Protein AF-0000000069405662 (afdb_homodimer)

Sequence (490 aa):
MDVVVVGSFMTDFFCYCPEFPKPGETVHGSKFQQGFGGKGANQCVMASLLGAKTAMVGRVGTDQYGTNYLDLFHKYSINTDHVKVTEQSNTGIASITVNDKGQNNIVIVSGANEKLTGEDVEASMDVIGTSKVLLTQLETPTKTTLKALQMAKRQKVTTVLNPAPARPQLDPDFYKLADYFCPNETEGAGDAFIGSFAYYLSHHPHLDLREMIRRSSKIASVSVQKPGTQTSFPSREALSADLFAMDVVVVGSFMTDFFCYCPEFPKPGETVHGSKFQQGFGGKGANQCVMASLLGAKTAMVGRVGTDQYGTNYLDLFHKYSINTDHVKVTEQSNTGIASITVNDKGQNNIVIVSGANEKLTGEDVEASMDVIGTSKVLLTQLETPTKTTLKALQMAKRQKVTTVLNPAPARPQLDPDFYKLADYFCPNETEGAGDAFIGSFAYYLSHHPHLDLREMIRRSSKIASVSVQKPGTQTSFPSREALSADLFA

Structure (mmCIF, N/CA/C/O backbone):
data_AF-0000000069405662-model_v1
#
loop_
_entity.id
_entity.type
_entity.pdbx_description
1 polymer Ribokinase
#
loop_
_atom_site.group_PDB
_atom_site.id
_atom_site.type_symbol
_atom_site.label_atom_id
_atom_site.label_alt_id
_atom_site.label_comp_id
_atom_site.label_asym_id
_atom_site.label_entity_id
_atom_site.label_seq_id
_atom_site.pdbx_PDB_ins_code
_atom_site.Cartn_x
_atom_site.Cartn_y
_atom_site.Cartn_z
_atom_site.occupancy
_atom_site.B_iso_or_equiv
_atom_site.auth_seq_id
_atom_site.auth_comp_id
_atom_site.auth_asym_id
_atom_site.auth_atom_id
_atom_site.pdbx_PDB_model_num
ATOM 1 N N . MET A 1 1 ? -1.164 21.453 26.203 1 93.56 1 MET A N 1
ATOM 2 C CA . MET A 1 1 ? -0.437 21.031 25.016 1 93.56 1 MET A CA 1
ATOM 3 C C . MET A 1 1 ? 0.161 22.219 24.281 1 93.56 1 MET A C 1
ATOM 5 O O . MET A 1 1 ? -0.322 23.344 24.422 1 93.56 1 MET A O 1
ATOM 9 N N . ASP A 1 2 ? 1.285 21.984 23.734 1 98 2 ASP A N 1
ATOM 10 C CA . ASP A 1 2 ? 1.875 23.078 22.969 1 98 2 ASP A CA 1
ATOM 11 C C . ASP A 1 2 ? 1.157 23.25 21.625 1 98 2 ASP A C 1
ATOM 13 O O . ASP A 1 2 ? 0.717 24.344 21.297 1 98 2 ASP A O 1
ATOM 17 N N . VAL A 1 3 ? 1.054 22.188 20.922 1 98.81 3 VAL A N 1
ATOM 18 C CA . VAL A 1 3 ? 0.477 22.219 19.578 1 98.81 3 VAL A CA 1
ATOM 19 C C . VAL A 1 3 ? -0.553 21.109 19.422 1 98.81 3 VAL A C 1
ATOM 21 O O . VAL A 1 3 ? -0.256 19.938 19.688 1 98.81 3 VAL A O 1
ATOM 24 N N . VAL A 1 4 ? -1.745 21.438 19.078 1 98.88 4 VAL A N 1
ATOM 25 C CA . VAL A 1 4 ? -2.744 20.453 18.672 1 98.88 4 VAL A CA 1
ATOM 26 C C . VAL A 1 4 ? -3.033 20.594 17.188 1 98.88 4 VAL A C 1
ATOM 28 O O . VAL A 1 4 ? -3.104 21.703 16.656 1 98.88 4 VAL A O 1
ATOM 31 N N . VAL A 1 5 ? -3.102 19.469 16.531 1 98.88 5 VAL A N 1
ATOM 32 C CA . VAL A 1 5 ? -3.387 19.453 15.094 1 98.88 5 VAL A CA 1
ATOM 33 C C . VAL A 1 5 ? -4.73 18.766 14.844 1 98.88 5 VAL A C 1
ATOM 35 O O . VAL A 1 5 ? -4.996 17.688 15.383 1 98.88 5 VAL A O 1
ATOM 38 N N . VAL A 1 6 ? -5.641 19.422 14.195 1 98.88 6 VAL A N 1
ATOM 39 C CA . VAL A 1 6 ? -6.812 18.797 13.594 1 98.88 6 VAL A CA 1
ATOM 40 C C . VAL A 1 6 ? -6.551 18.531 12.109 1 98.88 6 VAL A C 1
ATOM 42 O O . VAL A 1 6 ? -6.43 19.469 11.32 1 98.88 6 VAL A O 1
ATOM 45 N N . GLY A 1 7 ? -6.387 17.234 11.82 1 98.44 7 GLY A N 1
ATOM 46 C CA . GLY A 1 7 ? -5.922 17.078 10.453 1 98.44 7 GLY A CA 1
ATOM 47 C C . GLY A 1 7 ? -5.887 15.625 10 1 98.44 7 GLY A C 1
ATOM 48 O O . GLY A 1 7 ? -6.668 14.805 10.477 1 98.44 7 GLY A O 1
ATOM 49 N N . SER A 1 8 ? -5.059 15.383 8.977 1 98.19 8 SER A N 1
ATOM 50 C CA . SER A 1 8 ? -5.191 14.172 8.164 1 98.19 8 SER A CA 1
ATOM 51 C C . SER A 1 8 ? -4.047 13.203 8.43 1 98.19 8 SER A C 1
ATOM 53 O O . SER A 1 8 ? -2.957 13.609 8.828 1 98.19 8 SER A O 1
ATOM 55 N N . PHE A 1 9 ? -4.344 11.93 8.281 1 98.5 9 PHE A N 1
ATOM 56 C CA . PHE A 1 9 ? -3.4 10.82 8.148 1 98.5 9 PHE A CA 1
ATOM 57 C C . PHE A 1 9 ? -3.414 10.266 6.73 1 98.5 9 PHE A C 1
ATOM 59 O O . PHE A 1 9 ? -4.473 9.906 6.207 1 98.5 9 PHE A O 1
ATOM 66 N N . MET A 1 10 ? -2.227 10.203 6.098 1 97.75 10 MET A N 1
ATOM 67 C CA . MET A 1 10 ? -2.131 9.602 4.773 1 97.75 10 MET A CA 1
ATOM 68 C C . MET A 1 10 ? -0.962 8.625 4.703 1 97.75 10 MET A C 1
ATOM 70 O O . MET A 1 10 ? 0.097 8.875 5.281 1 97.75 10 MET A O 1
ATOM 74 N N . THR A 1 11 ? -1.123 7.531 4.074 1 97.75 11 THR A N 1
ATOM 75 C CA . THR A 1 11 ? -0.031 6.66 3.664 1 97.75 11 THR A CA 1
ATOM 76 C C . THR A 1 11 ? 0.271 6.836 2.178 1 97.75 11 THR A C 1
ATOM 78 O O . THR A 1 11 ? -0.616 6.684 1.336 1 97.75 11 THR A O 1
ATOM 81 N N . ASP A 1 12 ? 1.481 7.133 1.895 1 96.56 12 ASP A N 1
ATOM 82 C CA . ASP A 1 12 ? 1.893 7.402 0.52 1 96.56 12 ASP A CA 1
ATOM 83 C C . ASP A 1 12 ? 2.549 6.172 -0.107 1 96.56 12 ASP A C 1
ATOM 85 O O . ASP A 1 12 ? 3.492 5.613 0.455 1 96.56 12 ASP A O 1
ATOM 89 N N . PHE A 1 13 ? 2.037 5.73 -1.206 1 97.56 13 PHE A N 1
ATOM 90 C CA . PHE A 1 13 ? 2.621 4.664 -2.01 1 97.56 13 PHE A CA 1
ATOM 91 C C . PHE A 1 13 ? 3.287 5.227 -3.26 1 97.56 13 PHE A C 1
ATOM 93 O O . PHE A 1 13 ? 2.605 5.723 -4.16 1 97.56 13 PHE A O 1
ATOM 100 N N . PHE A 1 14 ? 4.602 5.117 -3.326 1 96.81 14 PHE A N 1
ATOM 101 C CA . PHE A 1 14 ? 5.348 5.582 -4.488 1 96.81 14 PHE A CA 1
ATOM 102 C C . PHE A 1 14 ? 5.734 4.41 -5.383 1 96.81 14 PHE A C 1
ATOM 104 O O . PHE A 1 14 ? 6.355 3.449 -4.926 1 96.81 14 PHE A O 1
ATOM 111 N N . CYS A 1 15 ? 5.359 4.426 -6.57 1 97.88 15 CYS A N 1
ATOM 112 C CA . CYS A 1 15 ? 5.836 3.5 -7.594 1 97.88 15 CYS A CA 1
ATOM 113 C C . CYS A 1 15 ? 6.605 4.238 -8.688 1 97.88 15 CYS A C 1
ATOM 115 O O . CYS A 1 15 ? 6.074 5.164 -9.305 1 97.88 15 CYS A O 1
ATOM 117 N N . TYR A 1 16 ? 7.816 3.912 -8.891 1 97.94 16 TYR A N 1
ATOM 118 C CA . TYR A 1 16 ? 8.656 4.516 -9.914 1 97.94 16 TYR A CA 1
ATOM 119 C C . TYR A 1 16 ? 8.672 3.66 -11.18 1 97.94 16 TYR A C 1
ATOM 121 O O . TYR A 1 16 ? 8.836 2.441 -11.109 1 97.94 16 TYR A O 1
ATOM 129 N N . CYS A 1 17 ? 8.445 4.234 -12.305 1 98.25 17 CYS A N 1
ATOM 130 C CA . CYS A 1 17 ? 8.383 3.51 -13.57 1 98.25 17 CYS A CA 1
ATOM 131 C C . CYS A 1 17 ? 8.945 4.352 -14.711 1 98.25 17 CYS A C 1
ATOM 133 O O . CYS A 1 17 ? 9.086 5.57 -14.578 1 98.25 17 CYS A O 1
ATOM 135 N N . PRO A 1 18 ? 9.359 3.725 -15.844 1 97.81 18 PRO A N 1
ATOM 136 C CA . PRO A 1 18 ? 9.938 4.484 -16.953 1 97.81 18 PRO A CA 1
ATOM 137 C C . PRO A 1 18 ? 8.953 5.492 -17.547 1 97.81 18 PRO A C 1
ATOM 139 O O . PRO A 1 18 ? 9.32 6.645 -17.797 1 97.81 18 PRO A O 1
ATOM 142 N N . GLU A 1 19 ? 7.703 5.035 -17.812 1 97.5 19 GLU A N 1
ATOM 143 C CA . GLU A 1 19 ? 6.621 5.859 -18.344 1 97.5 19 GLU A CA 1
ATOM 144 C C . GLU A 1 19 ? 5.293 5.535 -17.672 1 97.5 19 GLU A C 1
ATOM 146 O O . GLU A 1 19 ? 5.094 4.414 -17.188 1 97.5 19 GLU A O 1
ATOM 151 N N . PHE A 1 20 ? 4.43 6.559 -17.656 1 97.56 20 PHE A N 1
ATOM 152 C CA . PHE A 1 20 ? 3.104 6.301 -17.109 1 97.56 20 PHE A CA 1
ATOM 153 C C . PHE A 1 20 ? 2.371 5.25 -17.938 1 97.56 20 PHE A C 1
ATOM 155 O O . PHE A 1 20 ? 2.424 5.273 -19.156 1 97.56 20 PHE A O 1
ATOM 162 N N . PRO A 1 21 ? 1.756 4.301 -17.297 1 97.62 21 PRO A N 1
ATOM 163 C CA . PRO A 1 21 ? 0.975 3.336 -18.078 1 97.62 21 PRO A CA 1
ATOM 164 C C . PRO A 1 21 ? -0.229 3.973 -18.766 1 97.62 21 PRO A C 1
ATOM 166 O O . PRO A 1 21 ? -0.885 4.844 -18.203 1 97.62 21 PRO A O 1
ATOM 169 N N . LYS A 1 22 ? -0.481 3.557 -20.031 1 96.5 22 LYS A N 1
ATOM 170 C CA . LYS A 1 22 ? -1.706 3.906 -20.75 1 96.5 22 LYS A CA 1
ATOM 171 C C . LYS A 1 22 ? -2.881 3.057 -20.266 1 96.5 22 LYS A C 1
ATOM 173 O O . LYS A 1 22 ? -2.688 2.035 -19.609 1 96.5 22 LYS A O 1
ATOM 178 N N . PRO A 1 23 ? -4.145 3.578 -20.5 1 95.44 23 PRO A N 1
ATOM 179 C CA . PRO A 1 23 ? -5.277 2.717 -20.172 1 95.44 23 PRO A CA 1
ATOM 180 C C . PRO A 1 23 ? -5.133 1.301 -20.719 1 95.44 23 PRO A C 1
ATOM 182 O O . PRO A 1 23 ? -4.844 1.124 -21.906 1 95.44 23 PRO A O 1
ATOM 185 N N . GLY A 1 24 ? -5.266 0.301 -19.906 1 93.75 24 GLY A N 1
ATOM 186 C CA . GLY A 1 24 ? -5.172 -1.096 -20.297 1 93.75 24 GLY A CA 1
ATOM 187 C C . GLY A 1 24 ? -3.75 -1.62 -20.312 1 93.75 24 GLY A C 1
ATOM 188 O O . GLY A 1 24 ? -3.52 -2.801 -20.578 1 93.75 24 GLY A O 1
ATOM 189 N N . GLU A 1 25 ? -2.826 -0.791 -19.969 1 96.06 25 GLU A N 1
ATOM 190 C CA . GLU A 1 25 ? -1.42 -1.166 -20.078 1 96.06 25 GLU A CA 1
ATOM 191 C C . GLU A 1 25 ? -0.833 -1.55 -18.734 1 96.06 25 GLU A C 1
ATOM 193 O O . GLU A 1 25 ? -1.206 -0.98 -17.703 1 96.06 25 GLU A O 1
ATOM 198 N N . THR A 1 26 ? -0.002 -2.518 -18.75 1 95 26 THR A N 1
ATOM 199 C CA . THR A 1 26 ? 0.852 -2.861 -17.609 1 95 26 THR A CA 1
ATOM 200 C C . THR A 1 26 ? 2.293 -2.426 -17.875 1 95 26 THR A C 1
ATOM 202 O O . THR A 1 26 ? 2.885 -2.795 -18.891 1 95 26 THR A O 1
ATOM 205 N N . VAL A 1 27 ? 2.795 -1.634 -17 1 97.25 27 VAL A N 1
ATOM 206 C CA . VAL A 1 27 ? 4.18 -1.185 -17.078 1 97.25 27 VAL A CA 1
ATOM 207 C C . VAL A 1 27 ? 4.977 -1.761 -15.914 1 97.25 27 VAL A C 1
ATOM 209 O O . VAL A 1 27 ? 4.461 -1.876 -14.797 1 97.25 27 VAL A O 1
ATOM 212 N N . HIS A 1 28 ? 6.207 -2.162 -16.203 1 96.62 28 HIS A N 1
ATOM 213 C CA . HIS A 1 28 ? 7.094 -2.639 -15.148 1 96.62 28 HIS A CA 1
ATOM 214 C C . HIS A 1 28 ? 7.863 -1.486 -14.516 1 96.62 28 HIS A C 1
ATOM 216 O O . HIS A 1 28 ? 8.648 -0.813 -15.188 1 96.62 28 HIS A O 1
ATOM 222 N N . GLY A 1 29 ? 7.598 -1.31 -13.297 1 97.75 29 GLY A N 1
ATOM 223 C CA . GLY A 1 29 ? 8.312 -0.283 -12.555 1 97.75 29 GLY A CA 1
ATOM 224 C C . GLY A 1 29 ? 9.664 -0.745 -12.047 1 97.75 29 GLY A C 1
ATOM 225 O O . GLY A 1 29 ? 10.039 -1.906 -12.227 1 97.75 29 GLY A O 1
ATOM 226 N N . SER A 1 30 ? 10.398 0.167 -11.359 1 96.44 30 SER A N 1
ATOM 227 C CA . SER A 1 30 ? 11.758 -0.109 -10.906 1 96.44 30 SER A CA 1
ATOM 228 C C . SER A 1 30 ? 11.836 -0.144 -9.383 1 96.44 30 SER A C 1
ATOM 230 O O . SER A 1 30 ? 12.719 -0.795 -8.82 1 96.44 30 SER A O 1
ATOM 232 N N . LYS A 1 31 ? 10.938 0.553 -8.797 1 96.31 31 LYS A N 1
ATOM 233 C CA . LYS A 1 31 ? 11.062 0.743 -7.355 1 96.31 31 LYS A CA 1
ATOM 234 C C . LYS A 1 31 ? 9.711 1.046 -6.719 1 96.31 31 LYS A C 1
ATOM 236 O O . LYS A 1 31 ? 8.867 1.713 -7.324 1 96.31 31 LYS A O 1
ATOM 241 N N . PHE A 1 32 ? 9.539 0.484 -5.504 1 97.56 32 PHE A N 1
ATOM 242 C CA . PHE A 1 32 ? 8.383 0.77 -4.668 1 97.56 32 PHE A CA 1
ATOM 243 C C . PHE A 1 32 ? 8.82 1.287 -3.301 1 97.56 32 PHE A C 1
ATOM 245 O O . PHE A 1 32 ? 9.781 0.785 -2.719 1 97.56 32 PHE A O 1
ATOM 252 N N . GLN A 1 33 ? 8.117 2.387 -2.891 1 95.44 33 GLN A N 1
ATOM 253 C CA . GLN A 1 33 ? 8.352 2.92 -1.554 1 95.44 33 GLN A CA 1
ATOM 254 C C . GLN A 1 33 ? 7.043 3.293 -0.869 1 95.44 33 GLN A C 1
ATOM 256 O O . GLN A 1 33 ? 6.133 3.824 -1.509 1 95.44 33 GLN A O 1
ATOM 261 N N . GLN A 1 34 ? 6.961 2.918 0.391 1 95.81 34 GLN A N 1
ATOM 262 C CA . GLN A 1 34 ? 5.848 3.332 1.237 1 95.81 34 GLN A CA 1
ATOM 263 C C . GLN A 1 34 ? 6.297 4.363 2.271 1 95.81 34 GLN A C 1
ATOM 265 O O . GLN A 1 34 ? 7.375 4.238 2.852 1 95.81 34 GLN A O 1
ATOM 270 N N . GLY A 1 35 ? 5.543 5.426 2.473 1 94.19 35 GLY A N 1
ATOM 271 C CA . GLY A 1 35 ? 5.871 6.438 3.465 1 94.19 35 GLY A CA 1
ATOM 272 C C . GLY A 1 35 ? 4.648 7.012 4.152 1 94.19 35 GLY A C 1
ATOM 273 O O . GLY A 1 35 ? 3.521 6.805 3.705 1 94.19 35 GLY A O 1
ATOM 274 N N . PHE A 1 36 ? 4.918 7.656 5.258 1 96.06 36 PHE A N 1
ATOM 275 C CA . PHE A 1 36 ? 3.879 8.398 5.965 1 96.06 36 PHE A CA 1
ATOM 276 C C . PHE A 1 36 ? 3.65 9.758 5.32 1 96.06 36 PHE A C 1
ATOM 278 O O . PHE A 1 36 ? 4.602 10.422 4.906 1 96.06 36 PHE A O 1
ATOM 285 N N . GLY A 1 37 ? 2.375 10.125 5.172 1 95.06 37 GLY A N 1
ATOM 286 C CA . GLY A 1 37 ? 1.977 11.43 4.66 1 95.06 37 GLY A CA 1
ATOM 287 C C . GLY A 1 37 ? 0.823 12.047 5.426 1 95.06 37 GLY A C 1
ATOM 288 O O . GLY A 1 37 ? 0.629 11.75 6.609 1 95.06 37 GLY A O 1
ATOM 289 N N . GLY A 1 38 ? 0.172 12.977 4.715 1 95.5 38 GLY A N 1
ATOM 290 C CA . GLY A 1 38 ? -0.863 13.758 5.375 1 95.5 38 GLY A CA 1
ATOM 291 C C . GLY A 1 38 ? -0.344 15.047 5.969 1 95.5 38 GLY A C 1
ATOM 292 O O . GLY A 1 38 ? 0.506 15.031 6.863 1 95.5 38 GLY A O 1
ATOM 293 N N . LYS A 1 39 ? -0.889 16.094 5.453 1 95.75 39 LYS A N 1
ATOM 294 C CA . LYS A 1 39 ? -0.388 17.391 5.887 1 95.75 39 LYS A CA 1
ATOM 295 C C . LYS A 1 39 ? -0.487 17.547 7.402 1 95.75 39 LYS A C 1
ATOM 297 O O . LYS A 1 39 ? 0.471 17.969 8.055 1 95.75 39 LYS A O 1
ATOM 302 N N . GLY A 1 40 ? -1.638 17.156 7.973 1 97.06 40 GLY A N 1
ATOM 303 C CA . GLY A 1 40 ? -1.809 17.25 9.414 1 97.06 40 GLY A CA 1
ATOM 304 C C . GLY A 1 40 ? -0.79 16.422 10.18 1 97.06 40 GLY A C 1
ATOM 305 O O . GLY A 1 40 ? -0.096 16.953 11.055 1 97.06 40 GLY A O 1
ATOM 306 N N . ALA A 1 41 ? -0.699 15.195 9.867 1 97.88 41 ALA A N 1
ATOM 307 C CA . ALA A 1 41 ? 0.235 14.305 10.547 1 97.88 41 ALA A CA 1
ATOM 308 C C . ALA A 1 41 ? 1.675 14.773 10.367 1 97.88 41 ALA A C 1
ATOM 310 O O . ALA A 1 41 ? 2.463 14.758 11.32 1 97.88 41 ALA A O 1
ATOM 311 N N . ASN A 1 42 ? 2.051 15.156 9.148 1 96.31 42 ASN A N 1
ATOM 312 C CA . ASN A 1 42 ? 3.396 15.656 8.875 1 96.31 42 ASN A CA 1
ATOM 313 C C . ASN A 1 42 ? 3.746 16.844 9.773 1 96.31 42 ASN A C 1
ATOM 315 O O . ASN A 1 42 ? 4.82 16.875 10.375 1 96.31 42 ASN A O 1
ATOM 319 N N . GLN A 1 43 ? 2.871 17.734 9.812 1 97.5 43 GLN A N 1
ATOM 320 C CA . GLN A 1 43 ? 3.1 18.938 10.594 1 97.5 43 GLN A CA 1
ATOM 321 C C . GLN A 1 43 ? 3.186 18.625 12.086 1 97.5 43 GLN A C 1
ATOM 323 O O . GLN A 1 43 ? 4.031 19.172 12.789 1 97.5 43 GLN A O 1
ATOM 328 N N . CYS A 1 44 ? 2.354 17.719 12.547 1 98.38 44 CYS A N 1
ATOM 329 C CA . CYS A 1 44 ? 2.363 17.281 13.938 1 98.38 44 CYS A CA 1
ATOM 330 C C . CYS A 1 44 ? 3.695 16.641 14.305 1 98.38 44 CYS A C 1
ATOM 332 O O . CYS A 1 44 ? 4.289 16.969 15.328 1 98.38 44 CYS A O 1
ATOM 334 N N . VAL A 1 45 ? 4.156 15.781 13.445 1 98.12 45 VAL A N 1
ATOM 335 C CA . VAL A 1 45 ? 5.414 15.07 13.664 1 98.12 45 VAL A CA 1
ATOM 336 C C . VAL A 1 45 ? 6.566 16.078 13.719 1 98.12 45 VAL A C 1
ATOM 338 O O . VAL A 1 45 ? 7.422 16 14.602 1 98.12 45 VAL A O 1
ATOM 341 N N . MET A 1 46 ? 6.59 17.016 12.766 1 97.69 46 MET A N 1
ATOM 342 C CA . MET A 1 46 ? 7.672 18 12.727 1 97.69 46 MET A CA 1
ATOM 343 C C . MET A 1 46 ? 7.734 18.797 14.023 1 97.69 46 MET A C 1
ATOM 345 O O . MET A 1 46 ? 8.812 18.984 14.594 1 97.69 46 MET A O 1
ATOM 349 N N . ALA A 1 47 ? 6.59 19.234 14.523 1 98.38 47 ALA A N 1
ATOM 350 C CA . ALA A 1 47 ? 6.543 19.984 15.773 1 98.38 47 ALA A CA 1
ATOM 351 C C . ALA A 1 47 ? 7.031 19.141 16.938 1 98.38 47 ALA A C 1
ATOM 353 O O . ALA A 1 47 ? 7.789 19.609 17.797 1 98.38 47 ALA A O 1
ATOM 354 N N . SER A 1 48 ? 6.598 17.906 16.953 1 98.5 48 SER A N 1
ATOM 355 C CA . SER A 1 48 ? 6.973 16.984 18.016 1 98.5 48 SER A CA 1
ATOM 356 C C . SER A 1 48 ? 8.477 16.734 18.031 1 98.5 48 SER A C 1
ATOM 358 O O . SER A 1 48 ? 9.109 16.719 19.094 1 98.5 48 SER A O 1
ATOM 360 N N . LEU A 1 49 ? 9.062 16.578 16.875 1 97.69 49 LEU A N 1
ATOM 361 C CA . LEU A 1 49 ? 10.484 16.297 16.75 1 97.69 49 LEU A CA 1
ATOM 362 C C . LEU A 1 49 ? 11.32 17.453 17.281 1 97.69 49 LEU A C 1
ATOM 364 O O . LEU A 1 49 ? 12.445 17.25 17.75 1 97.69 49 LEU A O 1
ATOM 368 N N . LEU A 1 50 ? 10.742 18.625 17.25 1 97.88 50 LEU A N 1
ATOM 369 C CA . LEU A 1 50 ? 11.453 19.797 17.734 1 97.88 50 LEU A CA 1
ATOM 370 C C . LEU A 1 50 ? 11.297 19.953 19.234 1 97.88 50 LEU A C 1
ATOM 372 O O . LEU A 1 50 ? 11.938 20.812 19.844 1 97.88 50 LEU A O 1
ATOM 376 N N . GLY A 1 51 ? 10.344 19.109 19.859 1 97.38 51 GLY A N 1
ATOM 377 C CA . GLY A 1 51 ? 10.25 19.078 21.312 1 97.38 51 GLY A CA 1
ATOM 378 C C . GLY A 1 51 ? 8.914 19.594 21.828 1 97.38 51 GLY A C 1
ATOM 379 O O . GLY A 1 51 ? 8.695 19.672 23.031 1 97.38 51 GLY A O 1
ATOM 380 N N . ALA A 1 52 ? 8 19.938 21 1 98.25 52 ALA A N 1
ATOM 381 C CA . ALA A 1 52 ? 6.676 20.375 21.438 1 98.25 52 ALA A CA 1
ATOM 382 C C . ALA A 1 52 ? 5.844 19.203 21.938 1 98.25 52 ALA A C 1
ATOM 384 O O . ALA A 1 52 ? 5.918 18.109 21.391 1 98.25 52 ALA A O 1
ATOM 385 N N . LYS A 1 53 ? 5.141 19.453 22.969 1 98.62 53 LYS A N 1
ATOM 386 C CA . LYS A 1 53 ? 4.074 18.516 23.328 1 98.62 53 LYS A CA 1
ATOM 387 C C . LYS A 1 53 ? 2.9 18.625 22.359 1 98.62 53 LYS A C 1
ATOM 389 O O . LYS A 1 53 ? 2.26 19.672 22.266 1 98.62 53 LYS A O 1
ATOM 394 N N . THR A 1 54 ? 2.682 17.531 21.625 1 98.81 54 THR A N 1
ATOM 395 C CA . THR A 1 54 ? 1.715 17.641 20.547 1 98.81 54 THR A CA 1
ATOM 396 C C . THR A 1 54 ? 0.577 16.641 20.734 1 98.81 54 THR A C 1
ATOM 398 O O . THR A 1 54 ? 0.736 15.633 21.422 1 98.81 54 THR A O 1
ATOM 401 N N . ALA A 1 55 ? -0.543 16.984 20.188 1 98.88 55 ALA A N 1
ATOM 402 C CA . ALA A 1 55 ? -1.715 16.125 20.109 1 98.88 55 ALA A CA 1
ATOM 403 C C . ALA A 1 55 ? -2.34 16.156 18.719 1 98.88 55 ALA A C 1
ATOM 405 O O . ALA A 1 55 ? -2.219 17.156 18 1 98.88 55 ALA A O 1
ATOM 406 N N . MET A 1 56 ? -2.992 15.102 18.391 1 98.75 56 MET A N 1
ATOM 407 C CA . MET A 1 56 ? -3.643 14.969 17.094 1 98.75 56 MET A CA 1
ATOM 408 C C . MET A 1 56 ? -5.129 14.656 17.266 1 98.75 56 MET A C 1
ATOM 410 O O . MET A 1 56 ? -5.504 13.828 18.094 1 98.75 56 MET A O 1
ATOM 414 N N . VAL A 1 57 ? -5.941 15.406 16.625 1 98.88 57 VAL A N 1
ATOM 415 C CA . VAL A 1 57 ? -7.352 15.094 16.438 1 98.88 57 VAL A CA 1
ATOM 416 C C . VAL A 1 57 ? -7.594 14.641 14.992 1 98.88 57 VAL A C 1
ATOM 418 O O . VAL A 1 57 ? -7.359 15.406 14.055 1 98.88 57 VAL A O 1
ATOM 421 N N . GLY A 1 58 ? -7.965 13.477 14.805 1 98.81 58 GLY A N 1
ATOM 422 C CA . GLY A 1 58 ? -8.148 12.922 13.469 1 98.81 58 GLY A CA 1
ATOM 423 C C . GLY A 1 58 ? -8.742 11.531 13.477 1 98.81 58 GLY A C 1
ATOM 424 O O . GLY A 1 58 ? -9.219 11.055 14.508 1 98.81 58 GLY A O 1
ATOM 425 N N . ARG A 1 59 ? -8.859 10.953 12.281 1 98.88 59 ARG A N 1
ATOM 426 C CA . ARG A 1 59 ? -9.414 9.617 12.133 1 98.88 59 ARG A CA 1
ATOM 427 C C . ARG A 1 59 ? -8.516 8.742 11.258 1 98.88 59 ARG A C 1
ATOM 429 O O . ARG A 1 59 ? -7.953 9.219 10.273 1 98.88 59 ARG A O 1
ATOM 436 N N . VAL A 1 60 ? -8.344 7.512 11.641 1 98.81 60 VAL A N 1
ATOM 437 C CA . VAL A 1 60 ? -7.68 6.477 10.852 1 98.81 60 VAL A CA 1
ATOM 438 C C . VAL A 1 60 ? -8.633 5.309 10.633 1 98.81 60 VAL A C 1
ATOM 440 O O . VAL A 1 60 ? -9.719 5.262 11.219 1 98.81 60 VAL A O 1
ATOM 443 N N . GLY A 1 61 ? -8.305 4.484 9.656 1 98.31 61 GLY A N 1
ATOM 444 C CA . GLY A 1 61 ? -9.094 3.289 9.422 1 98.31 61 GLY A CA 1
ATOM 445 C C . GLY A 1 61 ? -8.742 2.148 10.352 1 98.31 61 GLY A C 1
ATOM 446 O O . GLY A 1 61 ? -7.992 2.334 11.312 1 98.31 61 GLY A O 1
ATOM 447 N N . THR A 1 62 ? -9.367 0.99 10.164 1 96.19 62 THR A N 1
ATOM 448 C CA . THR A 1 62 ? -9.117 -0.217 10.938 1 96.19 62 THR A CA 1
ATOM 449 C C . THR A 1 62 ? -7.977 -1.03 10.328 1 96.19 62 THR A C 1
ATOM 451 O O . THR A 1 62 ? -7.703 -2.15 10.766 1 96.19 62 THR A O 1
ATOM 454 N N . ASP A 1 63 ? -7.312 -0.5 9.453 1 96.06 63 ASP A N 1
ATOM 455 C CA . ASP A 1 63 ? -6.305 -1.232 8.688 1 96.06 63 ASP A CA 1
ATOM 456 C C . ASP A 1 63 ? -4.918 -1.065 9.312 1 96.06 63 ASP A C 1
ATOM 458 O O . ASP A 1 63 ? -4.766 -0.396 10.336 1 96.06 63 ASP A O 1
ATOM 462 N N . GLN A 1 64 ? -3.936 -1.746 8.688 1 95.5 64 GLN A N 1
ATOM 463 C CA . GLN A 1 64 ? -2.574 -1.727 9.219 1 95.5 64 GLN A CA 1
ATOM 464 C C . GLN A 1 64 ? -1.968 -0.329 9.125 1 95.5 64 GLN A C 1
ATOM 466 O O . GLN A 1 64 ? -1.065 0.014 9.891 1 95.5 64 GLN A O 1
ATOM 471 N N . TYR A 1 65 ? -2.422 0.442 8.203 1 97.62 65 TYR A N 1
ATOM 472 C CA . TYR A 1 65 ? -1.867 1.778 8.016 1 97.62 65 TYR A CA 1
ATOM 473 C C . TYR A 1 65 ? -2.227 2.684 9.188 1 97.62 65 TYR A C 1
ATOM 475 O O . TYR A 1 65 ? -1.401 3.482 9.641 1 97.62 65 TYR A O 1
ATOM 483 N N . GLY A 1 66 ? -3.512 2.559 9.625 1 98.06 66 GLY A N 1
ATOM 484 C CA . GLY A 1 66 ? -3.879 3.25 10.844 1 98.06 66 GLY A CA 1
ATOM 485 C C . GLY A 1 66 ? -3.041 2.834 12.039 1 98.06 66 GLY A C 1
ATOM 486 O O . GLY A 1 66 ? -2.541 3.684 12.781 1 98.06 66 GLY A O 1
ATOM 487 N N . THR A 1 67 ? -2.83 1.57 12.188 1 97.31 67 THR A N 1
ATOM 488 C CA . THR A 1 67 ? -2.029 1.045 13.289 1 97.31 67 THR A CA 1
ATOM 489 C C . THR A 1 67 ? -0.588 1.538 13.188 1 97.31 67 THR A C 1
ATOM 491 O O . THR A 1 67 ? 0.023 1.891 14.203 1 97.31 67 THR A O 1
ATOM 494 N N . ASN A 1 68 ? -0.055 1.524 12 1 96.88 68 ASN A N 1
ATOM 495 C CA . ASN A 1 68 ? 1.301 2.021 11.789 1 96.88 68 ASN A CA 1
ATOM 496 C C . ASN A 1 68 ? 1.452 3.461 12.273 1 96.88 68 ASN A C 1
ATOM 498 O O . ASN A 1 68 ? 2.467 3.814 12.875 1 96.88 68 ASN A O 1
ATOM 502 N N . TYR A 1 69 ? 0.452 4.258 12 1 97.25 69 TYR A N 1
ATOM 503 C CA . TYR A 1 69 ? 0.506 5.656 12.414 1 97.25 69 TYR A CA 1
ATOM 504 C C . TYR A 1 69 ? 0.478 5.781 13.93 1 97.25 69 TYR A C 1
ATOM 506 O O . TYR A 1 69 ? 1.235 6.562 14.508 1 97.25 69 TYR A O 1
ATOM 514 N N . LEU A 1 70 ? -0.456 5.07 14.492 1 97.94 70 LEU A N 1
ATOM 515 C CA . LEU A 1 70 ? -0.568 5.148 15.945 1 97.94 70 LEU A CA 1
ATOM 516 C C . LEU A 1 70 ? 0.727 4.703 16.609 1 97.94 70 LEU A C 1
ATOM 518 O O . LEU A 1 70 ? 1.174 5.316 17.594 1 97.94 70 LEU A O 1
ATOM 522 N N . ASP A 1 71 ? 1.364 3.686 16.078 1 97.69 71 ASP A N 1
ATOM 523 C CA . ASP A 1 71 ? 2.658 3.238 16.594 1 97.69 71 ASP A CA 1
ATOM 524 C C . ASP A 1 71 ? 3.715 4.332 16.438 1 97.69 71 ASP A C 1
ATOM 526 O O . ASP A 1 71 ? 4.496 4.578 17.359 1 97.69 71 ASP A O 1
ATOM 530 N N . LEU A 1 72 ? 3.748 4.914 15.258 1 97 72 LEU A N 1
ATOM 531 C CA . LEU A 1 72 ? 4.703 5.984 14.984 1 97 72 LEU A CA 1
ATOM 532 C C . LEU A 1 72 ? 4.516 7.141 15.969 1 97 72 LEU A C 1
ATOM 534 O O . LEU A 1 72 ? 5.492 7.676 16.5 1 97 72 LEU A O 1
ATOM 538 N N . PHE A 1 73 ? 3.264 7.535 16.125 1 98.38 73 PHE A N 1
ATOM 539 C CA . PHE A 1 73 ? 2.953 8.656 17 1 98.38 73 PHE A CA 1
ATOM 540 C C . PHE A 1 73 ? 3.324 8.328 18.453 1 98.38 73 PHE A C 1
ATOM 542 O O . PHE A 1 73 ? 3.799 9.195 19.188 1 98.38 73 PHE A O 1
ATOM 549 N N . HIS A 1 74 ? 3.107 7.105 18.844 1 98.06 74 HIS A N 1
ATOM 550 C CA . HIS A 1 74 ? 3.555 6.676 20.172 1 98.06 74 HIS A CA 1
ATOM 551 C C . HIS A 1 74 ? 5.07 6.789 20.297 1 98.06 74 HIS A C 1
ATOM 553 O O . HIS A 1 74 ? 5.574 7.246 21.328 1 98.06 74 HIS A O 1
ATOM 559 N N . LYS A 1 75 ? 5.73 6.414 19.297 1 96.81 75 LYS A N 1
ATOM 560 C CA . LYS A 1 75 ? 7.188 6.496 19.281 1 96.81 75 LYS A CA 1
ATOM 561 C C . LYS A 1 75 ? 7.656 7.938 19.469 1 96.81 75 LYS A C 1
ATOM 563 O O . LYS A 1 75 ? 8.672 8.188 20.109 1 96.81 75 LYS A O 1
ATOM 568 N N . TYR A 1 76 ? 6.906 8.844 18.906 1 96.75 76 TYR A N 1
ATOM 569 C CA . TYR A 1 76 ? 7.277 10.25 18.969 1 96.75 76 TYR A CA 1
ATOM 570 C C . TYR A 1 76 ? 6.605 10.938 20.156 1 96.75 76 TYR A C 1
ATOM 572 O O . TYR A 1 76 ? 6.656 12.164 20.281 1 96.75 76 TYR A O 1
ATOM 580 N N . SER A 1 77 ? 5.863 10.188 21 1 97.44 77 SER A N 1
ATOM 581 C CA . SER A 1 77 ? 5.176 10.695 22.188 1 97.44 77 SER A CA 1
ATOM 582 C C . SER A 1 77 ? 4.121 11.727 21.812 1 97.44 77 SER A C 1
ATOM 584 O O . SER A 1 77 ? 3.977 12.75 22.484 1 97.44 77 SER A O 1
ATOM 586 N N . ILE A 1 78 ? 3.5 11.508 20.719 1 98.56 78 ILE A N 1
ATOM 587 C CA . ILE A 1 78 ? 2.381 12.344 20.297 1 98.56 78 ILE A CA 1
ATOM 588 C C . ILE A 1 78 ? 1.081 11.805 20.891 1 98.56 78 ILE A C 1
ATOM 590 O O . ILE A 1 78 ? 0.809 10.602 20.812 1 98.56 78 ILE A O 1
ATOM 594 N N . ASN A 1 79 ? 0.362 12.703 21.516 1 98.75 79 ASN A N 1
ATOM 595 C CA . ASN A 1 79 ? -0.909 12.312 22.125 1 98.75 79 ASN A CA 1
ATOM 596 C C . ASN A 1 79 ? -1.942 11.945 21.062 1 98.75 79 ASN A C 1
ATOM 598 O O . ASN A 1 79 ? -2.293 12.773 20.219 1 98.75 79 ASN A O 1
ATOM 602 N N . THR A 1 80 ? -2.438 10.68 21.141 1 98.69 80 THR A N 1
ATOM 603 C CA . THR A 1 80 ? -3.389 10.203 20.141 1 98.69 80 THR A CA 1
ATOM 604 C C . THR A 1 80 ? -4.738 9.891 20.781 1 98.69 80 THR A C 1
ATOM 606 O O . THR A 1 80 ? -5.531 9.125 20.234 1 98.69 80 THR A O 1
ATOM 609 N N . ASP A 1 81 ? -5.035 10.469 21.891 1 98.31 81 ASP A N 1
ATOM 610 C CA . ASP A 1 81 ? -6.266 10.188 22.625 1 98.31 81 ASP A CA 1
ATOM 611 C C . ASP A 1 81 ? -7.492 10.578 21.812 1 98.31 81 ASP A C 1
ATOM 613 O O . ASP A 1 81 ? -8.578 10.023 22 1 98.31 81 ASP A O 1
ATOM 617 N N . HIS A 1 82 ? -7.297 11.5 20.922 1 98.56 82 HIS A N 1
ATOM 618 C CA . HIS A 1 82 ? -8.422 12.023 20.156 1 98.56 82 HIS A CA 1
ATOM 619 C C . HIS A 1 82 ? -8.359 11.578 18.703 1 98.56 82 HIS A C 1
ATOM 621 O O . HIS A 1 82 ? -8.977 12.195 17.828 1 98.56 82 HIS A O 1
ATOM 627 N N . VAL A 1 83 ? -7.527 10.594 18.453 1 98.75 83 VAL A N 1
ATOM 628 C CA . VAL A 1 83 ? -7.562 9.922 17.156 1 98.75 83 VAL A CA 1
ATOM 629 C C . VAL A 1 83 ? -8.523 8.734 17.219 1 98.75 83 VAL A C 1
ATOM 631 O O . VAL A 1 83 ? -8.344 7.824 18.031 1 98.75 83 VAL A O 1
ATOM 634 N N . LYS A 1 84 ? -9.5 8.781 16.406 1 98.38 84 LYS A N 1
ATOM 635 C CA . LYS A 1 84 ? -10.516 7.727 16.422 1 98.38 84 LYS A CA 1
ATOM 636 C C . LYS A 1 84 ? -10.312 6.75 15.273 1 98.38 84 LYS A C 1
ATOM 638 O O . LYS A 1 84 ? -9.984 7.156 14.156 1 98.38 84 LYS A O 1
ATOM 643 N N . VAL A 1 85 ? -10.516 5.516 15.57 1 98.06 85 VAL A N 1
ATOM 644 C CA . VAL A 1 85 ? -10.523 4.484 14.539 1 98.06 85 VAL A CA 1
ATOM 645 C C . VAL A 1 85 ? -11.922 4.383 13.922 1 98.06 85 VAL A C 1
ATOM 647 O O . VAL A 1 85 ? -12.914 4.254 14.641 1 98.06 85 VAL A O 1
ATOM 650 N N . THR A 1 86 ? -11.977 4.52 12.625 1 98 86 THR A N 1
ATOM 651 C CA . THR A 1 86 ? -13.25 4.523 11.914 1 98 86 THR A CA 1
ATOM 652 C C . THR A 1 86 ? -13.539 3.15 11.32 1 98 86 THR A C 1
ATOM 654 O O . THR A 1 86 ? -12.805 2.672 10.461 1 98 86 THR A O 1
ATOM 657 N N . GLU A 1 87 ? -14.648 2.592 11.703 1 94.69 87 GLU A N 1
ATOM 658 C CA . GLU A 1 87 ? -15.023 1.276 11.188 1 94.69 87 GLU A CA 1
ATOM 659 C C . GLU A 1 87 ? -15.352 1.338 9.703 1 94.69 87 GLU A C 1
ATOM 661 O O . GLU A 1 87 ? -15.875 2.344 9.219 1 94.69 87 GLU A O 1
ATOM 666 N N . GLN A 1 88 ? -15.086 0.295 8.93 1 91.12 88 GLN A N 1
ATOM 667 C CA . GLN A 1 88 ? -15.406 0.099 7.52 1 91.12 88 GLN A CA 1
ATOM 668 C C . GLN A 1 88 ? -14.758 1.172 6.652 1 91.12 88 GLN A C 1
ATOM 670 O O . GLN A 1 88 ? -15.305 1.554 5.613 1 91.12 88 GLN A O 1
ATOM 675 N N . SER A 1 89 ? -13.742 1.882 7.117 1 95.25 89 SER A N 1
ATOM 676 C CA . SER A 1 89 ? -12.977 2.838 6.32 1 95.25 89 SER A CA 1
ATOM 677 C C . SER A 1 89 ? -11.492 2.488 6.312 1 95.25 89 SER A C 1
ATOM 679 O O . SER A 1 89 ? -10.961 2 7.309 1 95.25 89 SER A O 1
ATOM 681 N N . ASN A 1 90 ? -10.891 2.719 5.203 1 97.44 90 ASN A N 1
ATOM 682 C CA . ASN A 1 90 ? -9.438 2.666 5.152 1 97.44 90 ASN A CA 1
ATOM 683 C C . ASN A 1 90 ? -8.805 3.947 5.695 1 97.44 90 ASN A C 1
ATOM 685 O O . ASN A 1 90 ? -9.438 5.004 5.688 1 97.44 90 ASN A O 1
ATOM 689 N N . THR A 1 91 ? -7.605 3.811 6.273 1 98.56 91 THR A N 1
ATOM 690 C CA . THR A 1 91 ? -6.789 5.008 6.445 1 98.56 91 THR A CA 1
ATOM 691 C C . THR A 1 91 ? -6.527 5.68 5.098 1 98.56 91 THR A C 1
ATOM 693 O O . THR A 1 91 ? -6.52 5.016 4.059 1 98.56 91 THR A O 1
ATOM 696 N N . GLY A 1 92 ? -6.422 7.031 5.105 1 98.56 92 GLY A N 1
ATOM 697 C CA . GLY A 1 92 ? -6.164 7.73 3.857 1 98.56 92 GLY A CA 1
ATOM 698 C C . GLY A 1 92 ? -4.91 7.25 3.152 1 98.56 92 GLY A C 1
ATOM 699 O O . GLY A 1 92 ? -3.912 6.922 3.801 1 98.56 92 GLY A O 1
ATOM 700 N N . ILE A 1 93 ? -4.93 7.238 1.831 1 98.31 93 ILE A N 1
ATOM 701 C CA . ILE A 1 93 ? -3.748 6.848 1.071 1 98.31 93 ILE A CA 1
ATOM 702 C C . ILE A 1 93 ? -3.57 7.777 -0.126 1 98.31 93 ILE A C 1
ATOM 704 O O . ILE A 1 93 ? -4.527 8.414 -0.573 1 98.31 93 ILE A O 1
ATOM 708 N N . ALA A 1 94 ? -2.387 7.898 -0.535 1 97.56 94 ALA A N 1
ATOM 709 C CA . ALA A 1 94 ? -2.027 8.508 -1.812 1 97.56 94 ALA A CA 1
ATOM 710 C C . ALA A 1 94 ? -1.224 7.543 -2.676 1 97.56 94 ALA A C 1
ATOM 712 O O . ALA A 1 94 ? -0.158 7.074 -2.27 1 97.56 94 ALA A O 1
ATOM 713 N N . SER A 1 95 ? -1.771 7.141 -3.805 1 98.19 95 SER A N 1
ATOM 714 C CA . SER A 1 95 ? -1.033 6.383 -4.809 1 98.19 95 SER A CA 1
ATOM 715 C C . SER A 1 95 ? -0.284 7.305 -5.762 1 98.19 95 SER A C 1
ATOM 717 O O . SER A 1 95 ? -0.902 8.062 -6.516 1 98.19 95 SER A O 1
ATOM 719 N N . ILE A 1 96 ? 0.985 7.246 -5.684 1 97.44 96 ILE A N 1
ATOM 720 C CA . ILE A 1 96 ? 1.819 8.172 -6.441 1 97.44 96 ILE A CA 1
ATOM 721 C C . ILE A 1 96 ? 2.67 7.398 -7.445 1 97.44 96 ILE A C 1
ATOM 723 O O . ILE A 1 96 ? 3.439 6.512 -7.062 1 97.44 96 ILE A O 1
ATOM 727 N N . THR A 1 97 ? 2.52 7.652 -8.711 1 98.19 97 THR A N 1
ATOM 728 C CA . THR A 1 97 ? 3.375 7.113 -9.766 1 98.19 97 THR A CA 1
ATOM 729 C C . THR A 1 97 ? 4.363 8.164 -10.25 1 98.19 97 THR A C 1
ATOM 731 O O . THR A 1 97 ? 3.977 9.297 -10.547 1 98.19 97 THR A O 1
ATOM 734 N N . VAL A 1 98 ? 5.578 7.863 -10.258 1 97.38 98 VAL A N 1
ATOM 735 C CA . VAL A 1 98 ? 6.629 8.781 -10.68 1 97.38 98 VAL A CA 1
ATOM 736 C C . VAL A 1 98 ? 7.375 8.203 -11.883 1 97.38 98 VAL A C 1
ATOM 738 O O . VAL A 1 98 ? 7.855 7.07 -11.836 1 97.38 98 VAL A O 1
ATOM 741 N N . ASN A 1 99 ? 7.438 8.953 -12.961 1 97.38 99 ASN A N 1
ATOM 742 C CA . ASN A 1 99 ? 8.148 8.438 -14.133 1 97.38 99 ASN A CA 1
ATOM 743 C C . ASN A 1 99 ? 9.609 8.875 -14.141 1 97.38 99 ASN A C 1
ATOM 745 O O . ASN A 1 99 ? 10.039 9.633 -13.266 1 97.38 99 ASN A O 1
ATOM 749 N N . ASP A 1 100 ? 10.414 8.422 -15.055 1 96.75 100 ASP A N 1
ATOM 750 C CA . ASP A 1 100 ? 11.852 8.656 -15.102 1 96.75 100 ASP A CA 1
ATOM 751 C C . ASP A 1 100 ? 12.164 10.125 -15.367 1 96.75 100 ASP A C 1
ATOM 753 O O . ASP A 1 100 ? 13.297 10.57 -15.164 1 96.75 100 ASP A O 1
ATOM 757 N N . LYS A 1 101 ? 11.227 10.922 -15.906 1 95.56 101 LYS A N 1
ATOM 758 C CA . LYS A 1 101 ? 11.414 12.344 -16.172 1 95.56 101 LYS A CA 1
ATOM 759 C C . LYS A 1 101 ? 11.156 13.172 -14.906 1 95.56 101 LYS A C 1
ATOM 761 O O . LYS A 1 101 ? 11.258 14.398 -14.938 1 95.56 101 LYS A O 1
ATOM 766 N N . GLY A 1 102 ? 10.727 12.445 -13.852 1 93.25 102 GLY A N 1
ATOM 767 C CA . GLY A 1 102 ? 10.5 13.125 -12.586 1 93.25 102 GLY A CA 1
ATOM 768 C C . GLY A 1 102 ? 9.086 13.656 -12.445 1 93.25 102 GLY A C 1
ATOM 769 O O . GLY A 1 102 ? 8.773 14.344 -11.469 1 93.25 102 GLY A O 1
ATOM 770 N N . GLN A 1 103 ? 8.266 13.336 -13.398 1 95.88 103 GLN A N 1
ATOM 771 C CA . GLN A 1 103 ? 6.859 13.719 -13.289 1 95.88 103 GLN A CA 1
ATOM 772 C C . GLN A 1 103 ? 6.086 12.727 -12.43 1 95.88 103 GLN A C 1
ATOM 774 O O . GLN A 1 103 ? 6.434 11.539 -12.375 1 95.88 103 GLN A O 1
ATOM 779 N N . ASN A 1 104 ? 5.078 13.289 -11.766 1 96.12 104 ASN A N 1
ATOM 780 C CA . ASN A 1 104 ? 4.258 12.383 -10.969 1 96.12 104 ASN A CA 1
ATOM 781 C C . ASN A 1 104 ? 2.771 12.578 -11.242 1 96.12 104 ASN A C 1
ATOM 783 O O . ASN A 1 104 ? 2.371 13.594 -11.812 1 96.12 104 ASN A O 1
ATOM 787 N N . ASN A 1 105 ? 2.018 11.586 -11.039 1 97.12 105 ASN A N 1
ATOM 788 C CA . ASN A 1 105 ? 0.566 11.672 -10.914 1 97.12 105 ASN A CA 1
ATOM 789 C C . ASN A 1 105 ? 0.062 10.961 -9.664 1 97.12 105 ASN A C 1
ATOM 791 O O . ASN A 1 105 ? 0.721 10.062 -9.148 1 97.12 105 ASN A O 1
ATOM 795 N N . ILE A 1 106 ? -1.068 11.469 -9.148 1 96.94 106 ILE A N 1
ATOM 796 C CA . ILE A 1 106 ? -1.467 11.047 -7.812 1 96.94 106 ILE A CA 1
ATOM 797 C C . ILE A 1 106 ? -2.959 10.719 -7.797 1 96.94 106 ILE A C 1
ATOM 799 O O . ILE A 1 106 ? -3.766 11.453 -8.375 1 96.94 106 ILE A O 1
ATOM 803 N N . VAL A 1 107 ? -3.318 9.617 -7.254 1 98.25 107 VAL A N 1
ATOM 804 C CA . VAL A 1 107 ? -4.691 9.312 -6.863 1 98.25 107 VAL A CA 1
ATOM 805 C C . VAL A 1 107 ? -4.805 9.305 -5.34 1 98.25 107 VAL A C 1
ATOM 807 O O . VAL A 1 107 ? -4.109 8.539 -4.664 1 98.25 107 VAL A O 1
ATOM 810 N N . ILE A 1 108 ? -5.68 10.125 -4.824 1 97.75 108 ILE A N 1
ATOM 811 C CA . ILE A 1 108 ? -5.879 10.219 -3.383 1 97.75 108 ILE A CA 1
ATOM 812 C C . ILE A 1 108 ? -7.203 9.555 -2.998 1 97.75 108 ILE A C 1
ATOM 814 O O . ILE A 1 108 ? -8.234 9.82 -3.621 1 97.75 108 ILE A O 1
ATOM 818 N N . VAL A 1 109 ? -7.137 8.734 -2.047 1 98.25 109 VAL A N 1
ATOM 819 C CA . VAL A 1 109 ? -8.336 8.234 -1.38 1 98.25 109 VAL A CA 1
ATOM 820 C C . VAL A 1 109 ? -8.328 8.664 0.086 1 98.25 109 VAL A C 1
ATOM 822 O O . VAL A 1 109 ? -7.566 8.125 0.892 1 98.25 109 VAL A O 1
ATOM 825 N N . SER A 1 110 ? -9.219 9.539 0.452 1 97.81 110 SER A N 1
ATOM 826 C CA . SER A 1 110 ? -9.164 10.211 1.749 1 97.81 110 SER A CA 1
ATOM 827 C C . SER A 1 110 ? -9.492 9.242 2.881 1 97.81 110 SER A C 1
ATOM 829 O O . SER A 1 110 ? -8.969 9.375 3.988 1 97.81 110 SER A O 1
ATOM 831 N N . GLY A 1 111 ? -10.398 8.258 2.611 1 97.81 111 GLY A N 1
ATOM 832 C CA . GLY A 1 111 ? -10.758 7.262 3.605 1 97.81 111 GLY A CA 1
ATOM 833 C C . GLY A 1 111 ? -11.32 7.863 4.879 1 97.81 111 GLY A C 1
ATOM 834 O O . GLY A 1 111 ? -12.242 8.68 4.832 1 97.81 111 GLY A O 1
ATOM 835 N N . ALA A 1 112 ? -10.734 7.469 5.98 1 98.69 112 ALA A N 1
ATOM 836 C CA . ALA A 1 112 ? -11.195 7.859 7.312 1 98.69 112 ALA A CA 1
ATOM 837 C C . ALA A 1 112 ? -11.109 9.367 7.5 1 98.69 112 ALA A C 1
ATOM 839 O O . ALA A 1 112 ? -11.859 9.945 8.297 1 98.69 112 ALA A O 1
ATOM 840 N N . ASN A 1 113 ? -10.227 10.078 6.82 1 98.69 113 ASN A N 1
ATOM 841 C CA . ASN A 1 113 ? -10.109 11.523 6.945 1 98.69 113 ASN A CA 1
ATOM 842 C C . ASN A 1 113 ? -11.422 12.227 6.633 1 98.69 113 ASN A C 1
ATOM 844 O O . ASN A 1 113 ? -11.734 13.266 7.219 1 98.69 113 ASN A O 1
ATOM 848 N N . GLU A 1 114 ? -12.172 11.641 5.703 1 98 114 GLU A N 1
ATOM 849 C CA . GLU A 1 114 ? -13.43 12.25 5.277 1 98 114 GLU A CA 1
ATOM 850 C C . GLU A 1 114 ? -14.516 12.07 6.336 1 98 114 GLU A C 1
ATOM 852 O O . GLU A 1 114 ? -15.578 12.688 6.254 1 98 114 GLU A O 1
ATOM 857 N N . LYS A 1 115 ? -14.234 11.25 7.289 1 98.44 115 LYS A N 1
ATOM 858 C CA . LYS A 1 115 ? -15.234 10.922 8.305 1 98.44 115 LYS A CA 1
ATOM 859 C C . LYS A 1 115 ? -15 11.727 9.578 1 98.44 115 LYS A C 1
ATOM 861 O O . LYS A 1 115 ? -15.727 11.555 10.562 1 98.44 115 LYS A O 1
ATOM 866 N N . LEU A 1 116 ? -13.984 12.586 9.586 1 98.69 116 LEU A N 1
ATOM 867 C CA . LEU A 1 116 ? -13.773 13.484 10.719 1 98.69 116 LEU A CA 1
ATOM 868 C C . LEU A 1 116 ? -14.875 14.539 10.789 1 98.69 116 LEU A C 1
ATOM 870 O O . LEU A 1 116 ? -15.125 15.25 9.812 1 98.69 116 LEU A O 1
ATOM 874 N N . THR A 1 117 ? -15.531 14.672 11.961 1 98.44 117 THR A N 1
ATOM 875 C CA . THR A 1 117 ? -16.734 15.5 12.039 1 98.44 117 THR A CA 1
ATOM 876 C C . THR A 1 117 ? -16.531 16.641 13.031 1 98.44 117 THR A C 1
ATOM 878 O O . THR A 1 117 ? -15.562 16.672 13.781 1 98.44 117 THR A O 1
ATOM 881 N N . GLY A 1 118 ? -17.484 17.562 12.93 1 98.19 118 GLY A N 1
ATOM 882 C CA . GLY A 1 118 ? -17.547 18.609 13.945 1 98.19 118 GLY A CA 1
ATOM 883 C C . GLY A 1 118 ? -17.703 18.047 15.352 1 98.19 118 GLY A C 1
ATOM 884 O O . GLY A 1 118 ? -17.172 18.609 16.312 1 98.19 118 GLY A O 1
ATOM 885 N N . GLU A 1 119 ? -18.422 16.922 15.453 1 98.31 119 GLU A N 1
ATOM 886 C CA . GLU A 1 119 ? -18.594 16.266 16.75 1 98.31 119 GLU A CA 1
ATOM 887 C C . GLU A 1 119 ? -17.266 15.766 17.297 1 98.31 119 GLU A C 1
ATOM 889 O O . GLU A 1 119 ? -17.031 15.805 18.516 1 98.31 119 GLU A O 1
ATOM 894 N N . ASP A 1 120 ? -16.406 15.297 16.438 1 98.5 120 ASP A N 1
ATOM 895 C CA . ASP A 1 120 ? -15.07 14.898 16.859 1 98.5 120 ASP A CA 1
ATOM 896 C C . ASP A 1 120 ? -14.312 16.078 17.453 1 98.5 120 ASP A C 1
ATOM 898 O O . ASP A 1 120 ? -13.641 15.938 18.484 1 98.5 120 ASP A O 1
ATOM 902 N N . VAL A 1 121 ? -14.438 17.219 16.766 1 98.56 121 VAL A N 1
ATOM 903 C CA . VAL A 1 121 ? -13.773 18.438 17.219 1 98.56 121 VAL A CA 1
ATOM 904 C C . VAL A 1 121 ? -14.344 18.859 18.578 1 98.56 121 VAL A C 1
ATOM 906 O O . VAL A 1 121 ? -13.594 19.156 19.5 1 98.56 121 VAL A O 1
ATOM 909 N N . GLU A 1 122 ? -15.656 18.797 18.719 1 98.25 122 GLU A N 1
ATOM 910 C CA . GLU A 1 122 ? -16.312 19.156 19.969 1 98.25 122 GLU A CA 1
ATOM 911 C C . GLU A 1 122 ? -15.867 18.25 21.109 1 98.25 122 GLU A C 1
ATOM 913 O O . GLU A 1 122 ? -15.617 18.719 22.234 1 98.25 122 GLU A O 1
ATOM 918 N N . ALA A 1 123 ? -15.734 17.031 20.797 1 98.31 123 ALA A N 1
ATOM 919 C CA . ALA A 1 123 ? -15.328 16.047 21.797 1 98.31 123 ALA A CA 1
ATOM 920 C C . ALA A 1 123 ? -13.867 16.25 22.203 1 98.31 123 ALA A C 1
ATOM 922 O O . ALA A 1 123 ? -13.406 15.695 23.203 1 98.31 123 ALA A O 1
ATOM 923 N N . SER A 1 124 ? -13.148 17.062 21.422 1 98.5 124 SER A N 1
ATOM 924 C CA . SER A 1 124 ? -11.727 17.297 21.672 1 98.5 124 SER A CA 1
ATOM 925 C C . SER A 1 124 ? -11.477 18.688 22.203 1 98.5 124 SER A C 1
ATOM 927 O O . SER A 1 124 ? -10.359 19.203 22.109 1 98.5 124 SER A O 1
ATOM 929 N N . MET A 1 125 ? -12.477 19.312 22.688 1 96.75 125 MET A N 1
ATOM 930 C CA . MET A 1 125 ? -12.367 20.688 23.156 1 96.75 125 MET A CA 1
ATOM 931 C C . MET A 1 125 ? -11.359 20.797 24.281 1 96.75 125 MET A C 1
ATOM 933 O O . MET A 1 125 ? -10.664 21.812 24.406 1 96.75 125 MET A O 1
ATOM 937 N N . ASP A 1 126 ? -11.273 19.812 25.078 1 97.06 126 ASP A N 1
ATOM 938 C CA . ASP A 1 126 ? -10.352 19.844 26.203 1 97.06 126 ASP A CA 1
ATOM 939 C C . ASP A 1 126 ? -8.914 20.062 25.734 1 97.06 126 ASP A C 1
ATOM 941 O O . ASP A 1 126 ? -8.203 20.922 26.266 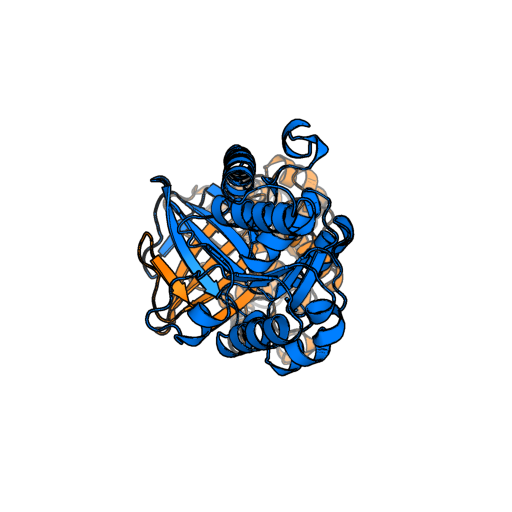1 97.06 126 ASP A O 1
ATOM 945 N N . VAL A 1 127 ? -8.547 19.344 24.656 1 98.12 127 VAL A N 1
ATOM 946 C CA . VAL A 1 127 ? -7.168 19.453 24.188 1 98.12 127 VAL A CA 1
ATOM 947 C C . VAL A 1 127 ? -7.023 20.672 23.297 1 98.12 127 VAL A C 1
ATOM 949 O O . VAL A 1 127 ? -6.008 21.375 23.344 1 98.12 127 VAL A O 1
ATOM 952 N N . ILE A 1 128 ? -8.008 20.969 22.484 1 98.19 128 ILE A N 1
ATOM 953 C CA . ILE A 1 128 ? -7.938 22.109 21.578 1 98.19 128 ILE A CA 1
ATOM 954 C C . ILE A 1 128 ? -7.926 23.406 22.391 1 98.19 128 ILE A C 1
ATOM 956 O O . ILE A 1 128 ? -7.078 24.266 22.172 1 98.19 128 ILE A O 1
ATOM 960 N N . GLY A 1 129 ? -8.789 23.484 23.391 1 96.62 129 GLY A N 1
ATOM 961 C CA . GLY A 1 129 ? -8.992 24.719 24.125 1 96.62 129 GLY A CA 1
ATOM 962 C C . GLY A 1 129 ? -7.859 25.031 25.094 1 96.62 129 GLY A C 1
ATOM 963 O O . GLY A 1 129 ? -7.711 26.172 25.547 1 96.62 129 GLY A O 1
ATOM 964 N N . THR A 1 130 ? -7.062 24.016 25.422 1 96.62 130 THR A N 1
ATOM 965 C CA . THR A 1 130 ? -6.008 24.219 26.406 1 96.62 130 THR A CA 1
ATOM 966 C C . THR A 1 130 ? -4.637 24.234 25.734 1 96.62 130 THR A C 1
ATOM 968 O O . THR A 1 130 ? -3.611 24.344 26.406 1 96.62 130 THR A O 1
ATOM 971 N N . SER A 1 131 ? -4.598 24.156 24.438 1 98.38 131 SER A N 1
ATOM 972 C CA . SER A 1 131 ? -3.336 24.188 23.703 1 98.38 131 SER A CA 1
ATOM 973 C C . SER A 1 131 ? -2.936 25.625 23.391 1 98.38 131 SER A C 1
ATOM 975 O O . SER A 1 131 ? -3.77 26.531 23.422 1 98.38 131 SER A O 1
ATOM 977 N N . LYS A 1 132 ? -1.69 25.797 23.141 1 98.62 132 LYS A N 1
ATOM 978 C CA . LYS A 1 132 ? -1.197 27.125 22.781 1 98.62 132 LYS A CA 1
ATOM 979 C C . LYS A 1 132 ? -1.471 27.422 21.297 1 98.62 132 LYS A C 1
ATOM 981 O O . LYS A 1 132 ? -1.799 28.562 20.953 1 98.62 132 LYS A O 1
ATOM 986 N N . VAL A 1 133 ? -1.339 26.438 20.438 1 98.75 133 VAL A N 1
ATOM 987 C CA . VAL A 1 133 ? -1.472 26.609 19 1 98.75 133 VAL A CA 1
ATOM 988 C C . VAL A 1 133 ? -2.352 25.5 18.422 1 98.75 133 VAL A C 1
ATOM 990 O O . VAL A 1 133 ? -2.195 24.328 18.766 1 98.75 133 VAL A O 1
ATOM 993 N N . LEU A 1 134 ? -3.303 25.859 17.562 1 98.88 134 LEU A N 1
ATOM 994 C CA . LEU A 1 134 ? -4.055 24.922 16.734 1 98.88 134 LEU A CA 1
ATOM 995 C C . LEU A 1 134 ? -3.586 24.984 15.281 1 98.88 134 LEU A C 1
ATOM 997 O O . LEU A 1 134 ? -3.596 26.062 14.672 1 98.88 134 LEU A O 1
ATOM 1001 N N . LEU A 1 135 ? -3.158 23.859 14.789 1 98.5 135 LEU A N 1
ATOM 1002 C CA . LEU A 1 135 ? -2.803 23.734 13.383 1 98.5 135 LEU A CA 1
ATOM 1003 C C . LEU A 1 135 ? -3.902 23 12.609 1 98.5 135 LEU A C 1
ATOM 1005 O O . LEU A 1 135 ? -4.398 21.969 13.055 1 98.5 135 LEU A O 1
ATOM 1009 N N . THR A 1 136 ? -4.281 23.562 11.43 1 98.12 136 THR A N 1
ATOM 1010 C CA . THR A 1 136 ? -5.281 22.938 10.57 1 98.12 136 THR A CA 1
ATOM 1011 C C . THR A 1 136 ? -4.863 23.016 9.109 1 98.12 136 THR A C 1
ATOM 1013 O O . THR A 1 136 ? -4.031 23.844 8.742 1 98.12 136 THR A O 1
ATOM 1016 N N . GLN A 1 137 ? -5.352 22.156 8.32 1 96.5 137 GLN A N 1
ATOM 1017 C CA . GLN A 1 137 ? -5.207 22.109 6.871 1 96.5 137 GLN A CA 1
ATOM 1018 C C . GLN A 1 137 ? -6.531 21.766 6.195 1 96.5 137 GLN A C 1
ATOM 1020 O O . GLN A 1 137 ? -7.594 21.859 6.816 1 96.5 137 GLN A O 1
ATOM 1025 N N . LEU A 1 138 ? -6.492 21.469 4.879 1 95.12 138 LEU A N 1
ATOM 1026 C CA . LEU A 1 138 ? -7.746 21.234 4.172 1 95.12 138 LEU A CA 1
ATOM 1027 C C . LEU A 1 138 ? -7.777 19.828 3.566 1 95.12 138 LEU A C 1
ATOM 1029 O O . LEU A 1 138 ? -8.289 19.641 2.459 1 95.12 138 LEU A O 1
ATOM 1033 N N . GLU A 1 139 ? -7.223 18.859 4.312 1 95.25 139 GLU A N 1
ATOM 1034 C CA . GLU A 1 139 ? -7.27 17.469 3.895 1 95.25 139 GLU A CA 1
ATOM 1035 C C . GLU A 1 139 ? -8.344 16.703 4.656 1 95.25 139 GLU A C 1
ATOM 1037 O O . GLU A 1 139 ? -8.398 15.469 4.594 1 95.25 139 GLU A O 1
ATOM 1042 N N . THR A 1 140 ? -9.117 17.344 5.48 1 97.62 140 THR A N 1
ATOM 1043 C CA . THR A 1 140 ? -10.328 16.875 6.152 1 97.62 140 THR A CA 1
ATOM 1044 C C . THR A 1 140 ? -11.523 17.75 5.77 1 97.62 140 THR A C 1
ATOM 1046 O O . THR A 1 140 ? -11.367 18.766 5.09 1 97.62 140 THR A O 1
ATOM 1049 N N . PRO A 1 141 ? -12.734 17.297 6.086 1 97.44 141 PRO A N 1
ATOM 1050 C CA . PRO A 1 141 ? -13.875 18.125 5.695 1 97.44 141 PRO A CA 1
ATOM 1051 C C . PRO A 1 141 ? -13.75 19.578 6.168 1 97.44 141 PRO A C 1
ATOM 1053 O O . PRO A 1 141 ? -13.453 19.812 7.336 1 97.44 141 PRO A O 1
ATOM 1056 N N . THR A 1 142 ? -14.023 20.5 5.223 1 96.81 142 THR A N 1
ATOM 1057 C CA . THR A 1 142 ? -13.812 21.922 5.508 1 96.81 142 THR A CA 1
ATOM 1058 C C . THR A 1 142 ? -14.695 22.375 6.664 1 96.81 142 THR A C 1
ATOM 1060 O O . THR A 1 142 ? -14.297 23.234 7.453 1 96.81 142 THR A O 1
ATOM 1063 N N . LYS A 1 143 ? -15.867 21.797 6.781 1 96.81 143 LYS A N 1
ATOM 1064 C CA . LYS A 1 143 ? -16.766 22.141 7.879 1 96.81 143 LYS A CA 1
ATOM 1065 C C . LYS A 1 143 ? -16.141 21.781 9.227 1 96.81 143 LYS A C 1
ATOM 1067 O O . LYS A 1 143 ? -16.328 22.5 10.211 1 96.81 143 LYS A O 1
ATOM 1072 N N . THR A 1 144 ? -15.438 20.656 9.266 1 98.12 144 THR A N 1
ATOM 1073 C CA . THR A 1 144 ? -14.766 20.219 10.477 1 98.12 144 THR A CA 1
ATOM 1074 C C . THR A 1 144 ? -13.625 21.172 10.836 1 98.12 144 THR A C 1
ATOM 1076 O O . THR A 1 144 ? -13.492 21.578 11.992 1 98.12 144 THR A O 1
ATOM 1079 N N . THR A 1 145 ? -12.844 21.5 9.852 1 98 145 THR A N 1
ATOM 1080 C CA . THR A 1 145 ? -11.734 22.422 10.039 1 98 145 THR A CA 1
ATOM 1081 C C . THR A 1 145 ? -12.227 23.781 10.531 1 98 145 THR A C 1
ATOM 1083 O O . THR A 1 145 ? -11.648 24.359 11.445 1 98 145 THR A O 1
ATOM 1086 N N . LEU A 1 146 ? -13.312 24.219 9.922 1 97.5 146 LEU A N 1
ATOM 1087 C CA . LEU A 1 146 ? -13.898 25.5 10.312 1 97.5 146 LEU A CA 1
ATOM 1088 C C . LEU A 1 146 ? -14.359 25.469 11.766 1 97.5 146 LEU A C 1
ATOM 1090 O O . LEU A 1 146 ? -14.141 26.422 12.508 1 97.5 146 LEU A O 1
ATOM 1094 N N . LYS A 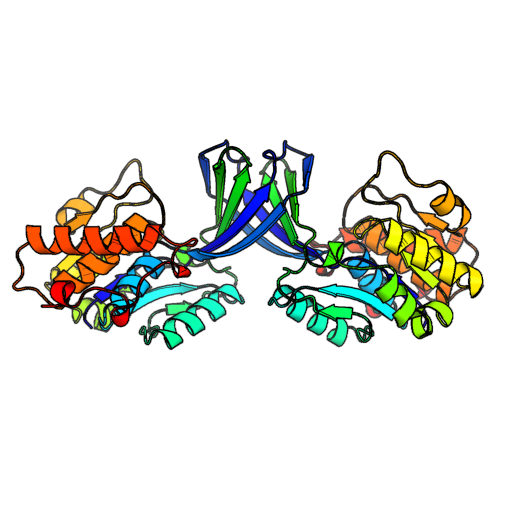1 147 ? -14.977 24.406 12.141 1 97.94 147 LYS A N 1
ATOM 1095 C CA . LYS A 1 147 ? -15.43 24.25 13.516 1 97.94 147 LYS A CA 1
ATOM 1096 C C . LYS A 1 147 ? -14.258 24.297 14.492 1 97.94 147 LYS A C 1
ATOM 1098 O O . LYS A 1 147 ? -14.359 24.922 15.555 1 97.94 147 LYS A O 1
ATOM 1103 N N . ALA A 1 148 ? -13.172 23.688 14.172 1 98.62 148 ALA A N 1
ATOM 1104 C CA . ALA A 1 148 ? -11.984 23.688 15.023 1 98.62 148 ALA A CA 1
ATOM 1105 C C . ALA A 1 148 ? -11.453 25.109 15.203 1 98.62 148 ALA A C 1
ATOM 1107 O O . ALA A 1 148 ? -11.109 25.5 16.328 1 98.62 148 ALA A O 1
ATOM 1108 N N . LEU A 1 149 ? -11.43 25.828 14.125 1 98.12 149 LEU A N 1
ATOM 1109 C CA . LEU A 1 149 ? -10.945 27.203 14.172 1 98.12 149 LEU A CA 1
ATOM 1110 C C . LEU A 1 149 ? -11.852 28.062 15.039 1 98.12 149 LEU A C 1
ATOM 1112 O O . LEU A 1 149 ? -11.367 28.875 15.844 1 98.12 149 LEU A O 1
ATOM 1116 N N . GLN A 1 150 ? -13.102 27.875 14.875 1 97.62 150 GLN A N 1
ATOM 1117 C CA . GLN A 1 150 ? -14.062 28.625 15.664 1 97.62 150 GLN A CA 1
ATOM 1118 C C . GLN A 1 150 ? -13.883 28.359 17.156 1 97.62 150 GLN A C 1
ATOM 1120 O O . GLN A 1 150 ? -13.852 29.297 17.969 1 97.62 150 GLN A O 1
ATOM 1125 N N . MET A 1 151 ? -13.75 27.156 17.469 1 97 151 MET A N 1
ATOM 1126 C CA . MET A 1 151 ? -13.594 26.75 18.859 1 97 151 MET A CA 1
ATOM 1127 C C . MET A 1 151 ? -12.289 27.297 19.438 1 97 151 MET A C 1
ATOM 1129 O O . MET A 1 151 ? -12.273 27.797 20.562 1 97 151 MET A O 1
ATOM 1133 N N . ALA A 1 152 ? -11.258 27.156 18.719 1 97.75 152 ALA A N 1
ATOM 1134 C CA . ALA A 1 152 ? -9.953 27.641 19.156 1 97.75 152 ALA A CA 1
ATOM 1135 C C . ALA A 1 152 ? -9.984 29.141 19.422 1 97.75 152 ALA A C 1
ATOM 1137 O O . ALA A 1 152 ? -9.43 29.625 20.422 1 97.75 152 ALA A O 1
ATOM 1138 N N . LYS A 1 153 ? -10.617 29.891 18.562 1 95.94 153 LYS A N 1
ATOM 1139 C CA . LYS A 1 153 ? -10.711 31.344 18.703 1 95.94 153 LYS A CA 1
ATOM 1140 C C . LYS A 1 153 ? -11.445 31.719 19.969 1 95.94 153 LYS A C 1
ATOM 1142 O O . LYS A 1 153 ? -11.039 32.656 20.672 1 95.94 153 LYS A O 1
ATOM 1147 N N . ARG A 1 154 ? -12.453 30.984 20.25 1 95.75 154 ARG A N 1
ATOM 1148 C CA . ARG A 1 154 ? -13.234 31.25 21.453 1 95.75 154 ARG A CA 1
ATOM 1149 C C . ARG A 1 154 ? -12.398 31.031 22.719 1 95.75 154 ARG A C 1
ATOM 1151 O O . ARG A 1 154 ? -12.617 31.688 23.734 1 95.75 154 ARG A O 1
ATOM 1158 N N . GLN A 1 155 ? -11.469 30.156 22.609 1 96.94 155 GLN A N 1
ATOM 1159 C CA . GLN A 1 155 ? -10.625 29.828 23.75 1 96.94 155 GLN A CA 1
ATOM 1160 C C . GLN A 1 155 ? -9.312 30.609 23.703 1 96.94 155 GLN A C 1
ATOM 1162 O O . GLN A 1 155 ? -8.398 30.359 24.5 1 96.94 155 GLN A O 1
ATOM 1167 N N . LYS A 1 156 ? -9.125 31.531 22.734 1 96.44 156 LYS A N 1
ATOM 1168 C CA . LYS A 1 156 ? -7.969 32.406 22.562 1 96.44 156 LYS A CA 1
ATOM 1169 C C . LYS A 1 156 ? -6.715 31.594 22.25 1 96.44 156 LYS A C 1
ATOM 1171 O O . LYS A 1 156 ? -5.617 31.938 22.703 1 96.44 156 LYS A O 1
ATOM 1176 N N . VAL A 1 157 ? -6.945 30.438 21.656 1 98.06 157 VAL A N 1
ATOM 1177 C CA . VAL A 1 157 ? -5.852 29.625 21.141 1 98.06 157 VAL A CA 1
ATOM 1178 C C . VAL A 1 157 ? -5.352 30.203 19.812 1 98.06 157 VAL A C 1
ATOM 1180 O O . VAL A 1 157 ? -6.148 30.609 18.969 1 98.06 157 VAL A O 1
ATOM 1183 N N . THR A 1 158 ? -4.031 30.328 19.641 1 98.44 158 THR A N 1
ATOM 1184 C CA . THR A 1 158 ? -3.475 30.797 18.375 1 98.44 158 THR A CA 1
ATOM 1185 C C . THR A 1 158 ? -3.791 29.812 17.25 1 98.44 158 THR A C 1
ATOM 1187 O O . THR A 1 158 ? -3.592 28.609 17.406 1 98.44 158 THR A O 1
ATOM 1190 N N . THR A 1 159 ? -4.293 30.312 16.094 1 98.56 159 THR A N 1
ATOM 1191 C CA . THR A 1 159 ? -4.723 29.422 15.023 1 98.56 159 THR A CA 1
ATOM 1192 C C . THR A 1 159 ? -3.84 29.594 13.789 1 98.56 159 THR A C 1
ATOM 1194 O O . THR A 1 159 ? -3.543 30.719 13.391 1 98.56 159 THR A O 1
ATOM 1197 N N . VAL A 1 160 ? -3.355 28.453 13.25 1 97.94 160 VAL A N 1
ATOM 1198 C CA . VAL A 1 160 ? -2.592 28.406 12.008 1 97.94 160 VAL A CA 1
ATOM 1199 C C . VAL A 1 160 ? -3.332 27.547 10.984 1 97.94 160 VAL A C 1
ATOM 1201 O O . VAL A 1 160 ? -3.684 26.406 11.258 1 97.94 160 VAL A O 1
ATOM 1204 N N . LEU A 1 161 ? -3.588 28.094 9.797 1 97 161 LEU A N 1
ATOM 1205 C CA . LEU A 1 161 ? -4.246 27.375 8.719 1 97 161 LEU A CA 1
ATOM 1206 C C . LEU A 1 161 ? -3.316 27.203 7.523 1 97 161 LEU A C 1
ATOM 1208 O O . LEU A 1 161 ? -2.781 28.203 7.012 1 97 161 LEU A O 1
ATOM 1212 N N . ASN A 1 162 ? -3.02 26 7.207 1 95.69 162 ASN A N 1
ATOM 1213 C CA . ASN A 1 162 ? -2.457 25.656 5.902 1 95.69 162 ASN A CA 1
ATOM 1214 C C . ASN A 1 162 ? -3.549 25.438 4.859 1 95.69 162 ASN A C 1
ATOM 1216 O O . ASN A 1 162 ? -4.199 24.391 4.855 1 95.69 162 ASN A O 1
ATOM 1220 N N . PRO A 1 163 ? -3.752 26.422 3.955 1 93.19 163 PRO A N 1
ATOM 1221 C CA . PRO A 1 163 ? -4.859 26.297 3.004 1 93.19 163 PRO A CA 1
ATOM 1222 C C . PRO A 1 163 ? -4.523 25.391 1.828 1 93.19 163 PRO A C 1
ATOM 1224 O O . PRO A 1 163 ? -4.562 25.812 0.673 1 93.19 163 PRO A O 1
ATOM 1227 N N . ALA A 1 164 ? -4.172 24.203 2.162 1 90.5 164 ALA A N 1
ATOM 1228 C CA . ALA A 1 164 ? -3.846 23.141 1.204 1 90.5 164 ALA A CA 1
ATOM 1229 C C . ALA A 1 164 ? -4.543 21.844 1.57 1 90.5 164 ALA A C 1
ATOM 1231 O O . ALA A 1 164 ? -4.664 21.5 2.75 1 90.5 164 ALA A O 1
ATOM 1232 N N . PRO A 1 165 ? -4.859 21.141 0.429 1 88.62 165 PRO A N 1
ATOM 1233 C CA . PRO A 1 165 ? -4.797 21.453 -1 1 88.62 165 PRO A CA 1
ATOM 1234 C C . PRO A 1 165 ? -5.684 22.641 -1.383 1 88.62 165 PRO A C 1
ATOM 1236 O O . PRO A 1 165 ? -6.562 23.031 -0.611 1 88.62 165 PRO A O 1
ATOM 1239 N N . ALA A 1 166 ? -5.383 23.141 -2.486 1 82.38 166 ALA A N 1
ATOM 1240 C CA . ALA A 1 166 ? -6.133 24.297 -2.961 1 82.38 166 ALA A CA 1
ATOM 1241 C C . ALA A 1 166 ? -7.609 23.953 -3.143 1 82.38 166 ALA A C 1
ATOM 1243 O O . ALA A 1 166 ? -7.949 22.891 -3.648 1 82.38 166 ALA A O 1
ATOM 1244 N N . ARG A 1 167 ? -8.469 24.859 -2.631 1 84.19 167 ARG A N 1
ATOM 1245 C CA . ARG A 1 167 ? -9.922 24.781 -2.795 1 84.19 167 ARG A CA 1
ATOM 1246 C C . ARG A 1 167 ? -10.461 26.016 -3.514 1 84.19 167 ARG A C 1
ATOM 1248 O O . ARG A 1 167 ? -10.078 27.141 -3.191 1 84.19 167 ARG A O 1
ATOM 1255 N N . PRO A 1 168 ? -11.25 25.797 -4.625 1 80.38 168 PRO A N 1
ATOM 1256 C CA . PRO A 1 168 ? -11.734 26.953 -5.387 1 80.38 168 PRO A CA 1
ATOM 1257 C C . PRO A 1 168 ? -12.469 27.969 -4.52 1 80.38 168 PRO A C 1
ATOM 1259 O O . PRO A 1 168 ? -12.305 29.172 -4.699 1 80.38 168 PRO A O 1
ATOM 1262 N N . GLN A 1 169 ? -13.398 27.531 -3.703 1 85.19 169 GLN A N 1
ATOM 1263 C CA . GLN A 1 169 ? -14.156 28.453 -2.879 1 85.19 169 GLN A CA 1
ATOM 1264 C C . GLN A 1 169 ? -14.055 28.094 -1.399 1 85.19 169 GLN A C 1
ATOM 1266 O O . GLN A 1 169 ? -14.594 27.078 -0.963 1 85.19 169 GLN A O 1
ATOM 1271 N N . LEU A 1 170 ? -13.133 28.844 -0.772 1 87.81 170 LEU A N 1
ATOM 1272 C CA . LEU A 1 170 ? -13.023 28.656 0.67 1 87.81 170 LEU A CA 1
ATOM 1273 C C . LEU A 1 170 ? -13.898 29.656 1.415 1 87.81 170 LEU A C 1
ATOM 1275 O O . LEU A 1 170 ? -13.93 30.844 1.058 1 87.81 170 LEU A O 1
ATOM 1279 N N . ASP A 1 171 ? -14.68 29.234 2.348 1 91.25 171 ASP A N 1
ATOM 1280 C CA . ASP A 1 171 ? -15.484 30.094 3.207 1 91.25 171 ASP A CA 1
ATOM 1281 C C . ASP A 1 171 ? -14.656 31.234 3.766 1 91.25 171 ASP A C 1
ATOM 1283 O O . ASP A 1 171 ? -13.578 31.016 4.332 1 91.25 171 ASP A O 1
ATOM 1287 N N . PRO A 1 172 ? -15.094 32.438 3.627 1 92.38 172 PRO A N 1
ATOM 1288 C CA . PRO A 1 172 ? -14.352 33.625 4.113 1 92.38 172 PRO A CA 1
ATOM 1289 C C . PRO A 1 172 ? -14.062 33.562 5.613 1 92.38 172 PRO A C 1
ATOM 1291 O O . PRO A 1 172 ? -13.141 34.188 6.098 1 92.38 172 PRO A O 1
ATOM 1294 N N . ASP A 1 173 ? -14.836 32.75 6.281 1 93.62 173 ASP A N 1
ATOM 1295 C CA . ASP A 1 173 ? -14.641 32.625 7.723 1 93.62 173 ASP A CA 1
ATOM 1296 C C . ASP A 1 173 ? -13.273 32.031 8.047 1 93.62 173 ASP A C 1
ATOM 1298 O O . ASP A 1 173 ? -12.711 32.281 9.109 1 93.62 173 ASP A O 1
ATOM 1302 N N . PHE A 1 174 ? -12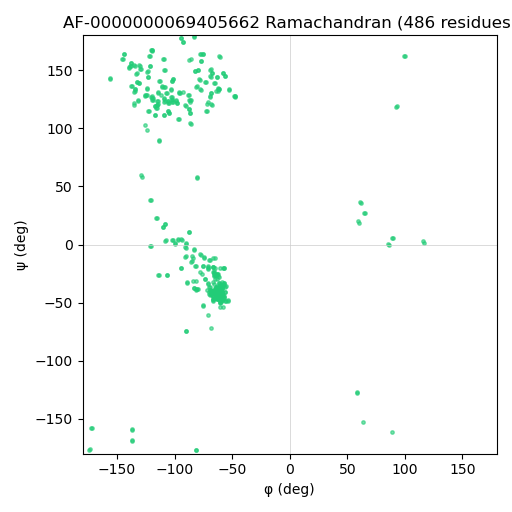.734 31.266 7.137 1 94.12 174 PHE A N 1
ATOM 1303 C CA . PHE A 1 174 ? -11.398 30.719 7.336 1 94.12 174 PHE A CA 1
ATOM 1304 C C . PHE A 1 174 ? -10.383 31.844 7.523 1 94.12 174 PHE A C 1
ATOM 1306 O O . PHE A 1 174 ? -9.492 31.75 8.375 1 94.12 174 PHE A O 1
ATOM 1313 N N . TYR A 1 175 ? -10.57 32.938 6.785 1 91 175 TYR A N 1
ATOM 1314 C CA . TYR A 1 175 ? -9.617 34.031 6.797 1 91 175 TYR A CA 1
ATOM 1315 C C . TYR A 1 175 ? -9.781 34.875 8.055 1 91 175 TYR A C 1
ATOM 1317 O O . TYR A 1 175 ? -8.82 35.5 8.523 1 91 175 TYR A O 1
ATOM 1325 N N . LYS A 1 176 ? -10.93 34.812 8.594 1 93.81 176 LYS A N 1
ATOM 1326 C CA . LYS A 1 176 ? -11.211 35.594 9.805 1 93.81 176 LYS A CA 1
ATOM 1327 C C . LYS A 1 176 ? -10.734 34.844 11.047 1 93.81 176 LYS A C 1
ATOM 1329 O O . LYS A 1 176 ? -10.336 35.469 12.031 1 93.81 176 LYS A O 1
ATOM 1334 N N . LEU A 1 177 ? -10.789 33.594 10.961 1 95.56 177 LEU A N 1
ATOM 1335 C CA . LEU A 1 177 ? -10.578 32.781 12.156 1 95.56 177 LEU A CA 1
ATOM 1336 C C . LEU A 1 177 ? -9.117 32.344 12.273 1 95.56 177 LEU A C 1
ATOM 1338 O O . LEU A 1 177 ? -8.648 32.031 13.367 1 95.56 177 LEU A O 1
ATOM 1342 N N . ALA A 1 178 ? -8.398 32.375 11.211 1 96.25 178 ALA A N 1
ATOM 1343 C CA . ALA A 1 178 ? -6.988 31.984 11.242 1 96.25 178 ALA A CA 1
ATOM 1344 C C . ALA A 1 178 ? -6.105 33.188 11.602 1 96.25 178 ALA A C 1
ATOM 1346 O O . ALA A 1 178 ? -6.164 34.219 10.953 1 96.25 178 ALA A O 1
ATOM 1347 N N . ASP A 1 179 ? -5.312 33.062 12.633 1 97.31 179 ASP A N 1
ATOM 1348 C CA . ASP A 1 179 ? -4.336 34.094 12.969 1 97.31 179 ASP A CA 1
ATOM 1349 C C . ASP A 1 179 ? -3.193 34.094 11.953 1 97.31 179 ASP A C 1
ATOM 1351 O O . ASP A 1 179 ? -2.676 35.188 11.625 1 97.31 179 ASP A O 1
ATOM 1355 N N . TYR A 1 180 ? -2.756 32.906 11.516 1 96.62 180 TYR A N 1
ATOM 1356 C CA . TYR A 1 180 ? -1.704 32.75 10.516 1 96.62 180 TYR A CA 1
ATOM 1357 C C . TYR A 1 180 ? -2.172 31.891 9.352 1 96.62 180 TYR A C 1
ATOM 1359 O O . TYR A 1 180 ? -2.715 30.797 9.562 1 96.62 180 TYR A O 1
ATOM 1367 N N . PHE A 1 181 ? -2.002 32.406 8.195 1 93.31 181 PHE A N 1
ATOM 1368 C CA . PHE A 1 181 ? -2.299 31.734 6.938 1 93.31 181 PHE A CA 1
ATOM 1369 C C . PHE A 1 181 ? -1.016 31.375 6.199 1 93.31 181 PHE A C 1
ATOM 1371 O O . PHE A 1 181 ? -0.3 32.25 5.723 1 93.31 181 PHE A O 1
ATOM 1378 N N . CYS A 1 182 ? -0.753 30.062 6.121 1 91.56 182 CYS A N 1
ATOM 1379 C CA . CYS A 1 182 ? 0.52 29.625 5.555 1 91.56 182 CYS A CA 1
ATOM 1380 C C . CYS A 1 182 ? 0.307 28.875 4.246 1 91.56 182 CYS A C 1
ATOM 1382 O O . CYS A 1 182 ? 0.171 27.656 4.238 1 91.56 182 CYS A O 1
ATOM 1384 N N . PRO A 1 183 ? 0.297 29.641 3.158 1 82.19 183 PRO A N 1
ATOM 1385 C CA . PRO A 1 183 ? 0.169 28.953 1.869 1 82.19 183 PRO A CA 1
ATOM 1386 C C . PRO A 1 183 ? 1.424 28.172 1.49 1 82.19 183 PRO A C 1
ATOM 1388 O O . PRO A 1 183 ? 2.539 28.594 1.812 1 82.19 183 PRO A O 1
ATOM 1391 N N . ASN A 1 184 ? 1.321 26.984 1.271 1 70.69 184 ASN A N 1
ATOM 1392 C CA . ASN A 1 184 ? 2.475 26.234 0.802 1 70.69 184 ASN A CA 1
ATOM 1393 C C . ASN A 1 184 ? 2.1 25.297 -0.343 1 70.69 184 ASN A C 1
ATOM 1395 O O . ASN A 1 184 ? 0.96 24.828 -0.425 1 70.69 184 ASN A O 1
ATOM 1399 N N . GLU A 1 185 ? 2.785 25.578 -1.432 1 56.28 185 GLU A N 1
ATOM 1400 C CA . GLU A 1 185 ? 2.449 24.766 -2.59 1 56.28 185 GLU A CA 1
ATOM 1401 C C . GLU A 1 185 ? 2.955 23.328 -2.414 1 56.28 185 GLU A C 1
ATOM 1403 O O . GLU A 1 185 ? 2.297 22.375 -2.84 1 56.28 185 GLU A O 1
ATOM 1408 N N . THR A 1 186 ? 4.406 23.109 -2.24 1 54.88 186 THR A N 1
ATOM 1409 C CA . THR A 1 186 ? 4.98 21.828 -2.676 1 54.88 186 THR A CA 1
ATOM 1410 C C . THR A 1 186 ? 5.441 21.016 -1.477 1 54.88 186 THR A C 1
ATOM 1412 O O . THR A 1 186 ? 6.148 21.516 -0.604 1 54.88 186 THR A O 1
ATOM 1415 N N . GLU A 1 187 ? 5.09 19.812 -1.295 1 63.16 187 GLU A N 1
ATOM 1416 C CA . GLU A 1 187 ? 5.562 18.516 -0.811 1 63.16 187 GLU A CA 1
ATOM 1417 C C . GLU A 1 187 ? 5.902 18.578 0.675 1 63.16 187 GLU A C 1
ATOM 1419 O O . GLU A 1 187 ? 5.352 19.391 1.413 1 63.16 187 GLU A O 1
ATOM 1424 N N . GLY A 1 188 ? 6.645 17.938 1.216 1 70.62 188 GLY A N 1
ATOM 1425 C CA . GLY A 1 188 ? 7.219 17.625 2.516 1 70.62 188 GLY A CA 1
ATOM 1426 C C . GLY A 1 188 ? 7.91 18.812 3.162 1 70.62 188 GLY A C 1
ATOM 1427 O O . GLY A 1 188 ? 7.754 19.047 4.363 1 70.62 188 GLY A O 1
ATOM 1428 N N . ALA A 1 189 ? 8.305 19.859 2.354 1 83.31 189 ALA A N 1
ATOM 1429 C CA . ALA A 1 189 ? 9.008 21.031 2.879 1 83.31 189 ALA A CA 1
ATOM 1430 C C . ALA A 1 189 ? 8.039 22.031 3.498 1 83.31 189 ALA A C 1
ATOM 1432 O O . ALA A 1 189 ? 8.344 22.641 4.52 1 83.31 189 ALA A O 1
ATOM 1433 N N . GLY A 1 190 ? 6.906 22.172 2.869 1 92.38 190 GLY A N 1
ATOM 1434 C CA . GLY A 1 190 ? 5.879 23.047 3.428 1 92.38 190 GLY A CA 1
ATOM 1435 C C . GLY A 1 190 ? 5.375 22.578 4.777 1 92.38 190 GLY A C 1
ATOM 1436 O O . GLY A 1 190 ? 5.199 23.375 5.695 1 92.38 190 GLY A O 1
ATOM 1437 N N . ASP A 1 191 ? 5.223 21.312 4.922 1 95.25 191 ASP A N 1
ATOM 1438 C CA . ASP A 1 191 ? 4.746 20.766 6.184 1 95.25 191 ASP A CA 1
ATOM 1439 C C . ASP A 1 191 ? 5.793 20.922 7.285 1 95.25 191 ASP A C 1
ATOM 1441 O O . ASP A 1 191 ? 5.449 21.188 8.438 1 95.25 191 ASP A O 1
ATOM 1445 N N . ALA A 1 192 ? 7.078 20.703 6.883 1 95.81 192 ALA A N 1
ATOM 1446 C CA . ALA A 1 192 ? 8.164 20.906 7.84 1 95.81 192 ALA A CA 1
ATOM 1447 C C . ALA A 1 192 ? 8.195 22.359 8.328 1 95.81 192 ALA A C 1
ATOM 1449 O O . ALA A 1 192 ? 8.406 22.609 9.516 1 95.81 192 ALA A O 1
ATOM 1450 N N . PHE A 1 193 ? 7.988 23.281 7.43 1 96.12 193 PHE A N 1
ATOM 1451 C CA . PHE A 1 193 ? 7.938 24.688 7.781 1 96.12 193 PHE A CA 1
ATOM 1452 C C . PHE A 1 193 ? 6.812 24.969 8.773 1 96.12 193 PHE A C 1
ATOM 1454 O O . PHE A 1 193 ? 7.035 25.578 9.82 1 96.12 193 PHE A O 1
ATOM 1461 N N . ILE A 1 194 ? 5.652 24.484 8.461 1 97.25 194 ILE A N 1
ATOM 1462 C CA . ILE A 1 194 ? 4.457 24.797 9.242 1 97.25 194 ILE A CA 1
ATOM 1463 C C . ILE A 1 194 ? 4.559 24.141 10.617 1 97.25 194 ILE A C 1
ATOM 1465 O O . ILE A 1 194 ? 4.215 24.766 11.625 1 97.25 194 ILE A O 1
ATOM 1469 N N . GLY A 1 195 ? 5.012 22.922 10.656 1 97.44 195 GLY A N 1
ATOM 1470 C CA . GLY A 1 195 ? 5.246 22.281 11.945 1 97.44 195 GLY A CA 1
ATOM 1471 C C . GLY A 1 195 ? 6.273 23 12.789 1 97.44 195 GLY A C 1
ATOM 1472 O O . GLY A 1 195 ? 6.082 23.172 14 1 97.44 195 GLY A O 1
ATO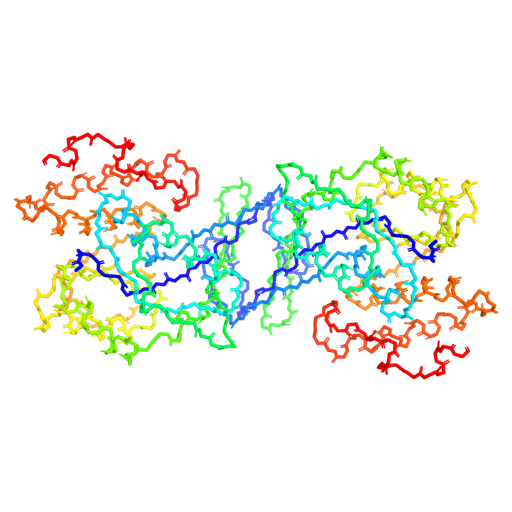M 1473 N N . SER A 1 196 ? 7.348 23.453 12.148 1 97.75 196 SER A N 1
ATOM 1474 C CA . SER A 1 196 ? 8.375 24.203 12.852 1 97.75 196 SER A CA 1
ATOM 1475 C C . SER A 1 196 ? 7.832 25.547 13.344 1 97.75 196 SER A C 1
ATOM 1477 O O . SER A 1 196 ? 8.125 25.969 14.461 1 97.75 196 SER A O 1
ATOM 1479 N N . PHE A 1 197 ? 7.066 26.188 12.508 1 97.81 197 PHE A N 1
ATOM 1480 C CA . PHE A 1 197 ? 6.469 27.469 12.844 1 97.81 197 PHE A CA 1
ATOM 1481 C C . PHE A 1 197 ? 5.578 27.344 14.07 1 97.81 197 PHE A C 1
ATOM 1483 O O . PHE A 1 197 ? 5.652 28.172 14.984 1 97.81 197 PHE A O 1
ATOM 1490 N N . ALA A 1 198 ? 4.785 26.281 14.117 1 98.5 198 ALA A N 1
ATOM 1491 C CA . ALA A 1 198 ? 3.918 26.031 15.266 1 98.5 198 ALA A CA 1
ATOM 1492 C C . ALA A 1 198 ? 4.738 25.797 16.531 1 98.5 198 ALA A C 1
ATOM 1494 O O . ALA A 1 198 ? 4.344 26.234 17.609 1 98.5 198 ALA A O 1
ATOM 1495 N N . TYR A 1 199 ? 5.855 25.156 16.391 1 98.44 199 TYR A N 1
ATOM 1496 C CA . TYR A 1 199 ? 6.766 24.953 17.516 1 98.44 199 TYR A CA 1
ATOM 1497 C C . TYR A 1 199 ? 7.23 26.297 18.078 1 98.44 199 TYR A C 1
ATOM 1499 O O . TYR A 1 199 ? 7.176 26.516 19.297 1 98.44 199 TYR A O 1
ATOM 1507 N N . TYR A 1 200 ? 7.656 27.188 17.219 1 98.44 200 TYR A N 1
ATOM 1508 C CA . TYR A 1 200 ? 8.18 28.469 17.688 1 98.44 200 TYR A CA 1
ATOM 1509 C C . TYR A 1 200 ? 7.066 29.312 18.297 1 98.44 200 TYR A C 1
ATOM 1511 O O . TYR A 1 200 ? 7.277 29.984 19.297 1 98.44 200 TYR A O 1
ATOM 1519 N N . LEU A 1 201 ? 5.898 29.25 17.656 1 98.38 201 LEU A N 1
ATOM 1520 C CA . LEU A 1 201 ? 4.766 29.984 18.188 1 98.38 201 LEU A CA 1
ATOM 1521 C C . LEU A 1 201 ? 4.461 29.547 19.625 1 98.38 201 LEU A C 1
ATOM 1523 O O . LEU A 1 201 ? 4.07 30.375 20.453 1 98.38 201 LEU A O 1
ATOM 1527 N N . SER A 1 202 ? 4.656 28.266 19.922 1 98 202 SER A N 1
ATOM 1528 C CA . SER A 1 202 ? 4.27 27.703 21.203 1 98 202 SER A CA 1
ATOM 1529 C C . SER A 1 202 ? 5.398 27.828 22.219 1 98 202 SER A C 1
ATOM 1531 O O . SER A 1 202 ? 5.16 28.109 23.391 1 98 202 SER A O 1
ATOM 1533 N N . HIS A 1 203 ? 6.641 27.75 21.781 1 96.31 203 HIS A N 1
ATOM 1534 C CA . HIS A 1 203 ? 7.758 27.625 22.719 1 96.31 203 HIS A CA 1
ATOM 1535 C C . HIS A 1 203 ? 8.547 28.922 22.812 1 96.31 203 HIS A C 1
ATOM 1537 O O . HIS A 1 203 ? 9.211 29.188 23.812 1 96.31 203 HIS A O 1
ATOM 1543 N N . HIS A 1 204 ? 8.477 29.656 21.766 1 96 204 HIS A N 1
ATOM 1544 C CA . HIS A 1 204 ? 9.266 30.891 21.734 1 96 204 HIS A CA 1
ATOM 1545 C C . HIS A 1 204 ? 8.406 32.094 21.359 1 96 204 HIS A C 1
ATOM 1547 O O . HIS A 1 204 ? 8.75 32.844 20.438 1 96 204 HIS A O 1
ATOM 1553 N N . PRO A 1 205 ? 7.379 32.281 22.188 1 93.38 205 PRO A N 1
ATOM 1554 C CA . PRO A 1 205 ? 6.453 33.375 21.844 1 93.38 205 PRO A CA 1
ATOM 1555 C C . PRO A 1 205 ? 7.109 34.75 21.906 1 93.38 205 PRO A C 1
ATOM 1557 O O . PRO A 1 205 ? 6.551 35.719 21.391 1 93.38 205 PRO A O 1
ATOM 1560 N N . HIS A 1 206 ? 8.305 34.812 22.469 1 95.25 206 HIS A N 1
ATOM 1561 C CA . HIS A 1 206 ? 9 36.094 22.594 1 95.25 206 HIS A CA 1
ATOM 1562 C C . HIS A 1 206 ? 9.711 36.469 21.297 1 95.25 206 HIS A C 1
ATOM 1564 O O . HIS A 1 206 ? 10.109 37.625 21.109 1 95.25 206 HIS A O 1
ATOM 1570 N N . LEU A 1 207 ? 9.914 35.438 20.438 1 96.12 207 LEU A N 1
ATOM 1571 C CA . LEU A 1 207 ? 10.539 35.75 19.156 1 96.12 207 LEU A CA 1
ATOM 1572 C C . LEU A 1 207 ? 9.602 36.562 18.266 1 96.12 207 LEU A C 1
ATOM 1574 O O . LEU A 1 207 ? 8.383 36.375 18.297 1 96.12 207 LEU A O 1
ATOM 1578 N N . ASP A 1 208 ? 10.172 37.469 17.5 1 96.38 208 ASP A N 1
ATOM 1579 C CA . ASP A 1 208 ? 9.32 38.156 16.531 1 96.38 208 ASP A CA 1
ATOM 1580 C C . ASP A 1 208 ? 9.008 37.25 15.344 1 96.38 208 ASP A C 1
ATOM 1582 O O . ASP A 1 208 ? 9.695 36.25 15.117 1 96.38 208 ASP A O 1
ATOM 1586 N N . LEU A 1 209 ? 8.031 37.625 14.617 1 96.81 209 LEU A N 1
ATOM 1587 C CA . LEU A 1 209 ? 7.504 36.812 13.531 1 96.81 209 LEU A CA 1
ATOM 1588 C C . LEU A 1 209 ? 8.57 36.562 12.469 1 96.81 209 LEU A C 1
ATOM 1590 O O . LEU A 1 209 ? 8.68 35.438 11.938 1 96.81 209 LEU A O 1
ATOM 1594 N N . ARG A 1 210 ? 9.367 37.531 12.227 1 97.38 210 ARG A N 1
ATOM 1595 C CA . ARG A 1 210 ? 10.414 37.406 11.219 1 97.38 210 ARG A CA 1
ATOM 1596 C C . ARG A 1 210 ? 11.414 36.344 11.594 1 97.38 210 ARG A C 1
ATOM 1598 O O . ARG A 1 210 ? 11.828 35.531 10.75 1 97.38 210 ARG A O 1
ATOM 1605 N N . GLU A 1 211 ? 11.766 36.344 12.82 1 97.31 211 GLU A N 1
ATOM 1606 C CA . GLU A 1 211 ? 12.719 35.375 13.305 1 97.31 211 GLU A CA 1
ATOM 1607 C C . GLU A 1 211 ? 12.117 33.969 13.297 1 97.31 211 GLU A C 1
ATOM 1609 O O . GLU A 1 211 ? 12.797 33 12.953 1 97.31 211 GLU A O 1
ATOM 1614 N N . MET A 1 212 ? 10.852 33.812 13.68 1 97.5 212 MET A N 1
ATOM 1615 C CA . MET A 1 212 ? 10.172 32.531 13.633 1 97.5 212 MET A CA 1
ATOM 1616 C C . MET A 1 212 ? 10.148 31.969 12.211 1 97.5 212 MET A C 1
ATOM 1618 O O . MET A 1 212 ? 10.414 30.781 12.008 1 97.5 212 MET A O 1
ATOM 1622 N N . ILE A 1 213 ? 9.914 32.844 11.258 1 96.5 213 ILE A N 1
ATOM 1623 C CA . ILE A 1 213 ? 9.836 32.438 9.852 1 96.5 213 ILE A CA 1
ATOM 1624 C C . ILE A 1 213 ? 11.219 32.031 9.352 1 96.5 213 ILE A C 1
ATOM 1626 O O . ILE A 1 213 ? 11.367 31.031 8.672 1 96.5 213 ILE A O 1
ATOM 1630 N N . ARG A 1 214 ? 12.188 32.781 9.719 1 97.31 214 ARG A N 1
ATOM 1631 C CA . ARG A 1 214 ? 13.562 32.5 9.305 1 97.31 214 ARG A CA 1
ATOM 1632 C C . ARG A 1 214 ? 14 31.125 9.805 1 97.31 214 ARG A C 1
ATOM 1634 O O . ARG A 1 214 ? 14.516 30.312 9.031 1 97.31 214 ARG A O 1
ATOM 1641 N N . ARG A 1 215 ? 13.797 30.875 11.062 1 97.62 215 ARG A N 1
ATOM 1642 C CA . ARG A 1 215 ? 14.211 29.609 11.664 1 97.62 215 ARG A CA 1
ATOM 1643 C C . ARG A 1 215 ? 13.422 28.453 11.086 1 97.62 215 ARG A C 1
ATOM 1645 O O . ARG A 1 215 ? 13.984 27.391 10.805 1 97.62 215 ARG A O 1
ATOM 1652 N N . SER A 1 216 ? 12.109 28.672 10.906 1 96.81 216 SER A N 1
ATOM 1653 C CA . SER A 1 216 ? 11.266 27.641 10.312 1 96.81 216 SER A CA 1
ATOM 1654 C C . SER A 1 216 ? 11.727 27.297 8.898 1 96.81 216 SER A C 1
ATOM 1656 O O . SER A 1 216 ? 11.727 26.125 8.508 1 96.81 216 SER A O 1
ATOM 1658 N N . SER A 1 217 ? 12.117 28.312 8.133 1 95.81 217 SER A N 1
ATOM 1659 C CA . SER A 1 217 ? 12.609 28.109 6.777 1 95.81 217 SER A CA 1
ATOM 1660 C C . SER A 1 217 ? 13.914 27.312 6.77 1 95.81 217 SER A C 1
ATOM 1662 O O . SER A 1 217 ? 14.125 26.469 5.895 1 95.81 217 SER A O 1
ATOM 1664 N N . LYS A 1 218 ? 14.727 27.547 7.695 1 95.94 218 LYS A N 1
ATOM 1665 C CA . LYS A 1 218 ? 15.977 26.812 7.809 1 95.94 218 LYS A CA 1
ATOM 1666 C C . LYS A 1 218 ? 15.719 25.328 8.086 1 95.94 218 LYS A C 1
ATOM 1668 O O . LYS A 1 218 ? 16.328 24.469 7.469 1 95.94 218 LYS A O 1
ATOM 1673 N N . ILE A 1 219 ? 14.828 25.078 8.977 1 95.75 219 ILE A N 1
ATOM 1674 C CA . ILE A 1 219 ? 14.484 23.688 9.32 1 95.75 219 ILE A CA 1
ATOM 1675 C C . ILE A 1 219 ? 13.883 23 8.109 1 95.75 219 ILE A C 1
ATOM 1677 O O . ILE A 1 219 ? 14.234 21.859 7.801 1 95.75 219 ILE A O 1
ATOM 1681 N N . ALA A 1 220 ? 12.977 23.672 7.41 1 94.25 220 ALA A N 1
ATOM 1682 C CA . ALA A 1 220 ? 12.359 23.125 6.203 1 94.25 220 ALA A CA 1
ATOM 1683 C C . ALA A 1 220 ? 13.406 22.797 5.148 1 94.25 220 ALA A C 1
ATOM 1685 O O . ALA A 1 220 ? 13.289 21.797 4.434 1 94.25 220 ALA A O 1
ATOM 1686 N N . SER A 1 221 ? 14.422 23.594 5.066 1 93.38 221 SER A N 1
ATOM 1687 C CA . SER A 1 221 ? 15.492 23.391 4.094 1 93.38 221 SER A CA 1
ATOM 1688 C C . SER A 1 221 ? 16.266 22.109 4.395 1 93.38 221 SER A C 1
ATOM 1690 O O . SER A 1 221 ? 16.75 21.438 3.479 1 93.38 221 SER A O 1
ATOM 1692 N N . VAL A 1 222 ? 16.406 21.781 5.633 1 92.75 222 VAL A N 1
ATOM 1693 C CA . VAL A 1 222 ? 17.109 20.562 6.043 1 92.75 222 VAL A CA 1
ATOM 1694 C C . VAL A 1 222 ? 16.281 19.344 5.656 1 92.75 222 VAL A C 1
ATOM 1696 O O . VAL A 1 222 ? 16.828 18.312 5.242 1 92.75 222 VAL A O 1
ATOM 1699 N N . SER A 1 223 ? 14.969 19.422 5.742 1 90 223 SER A N 1
ATOM 1700 C CA . SER A 1 223 ? 14.07 18.297 5.492 1 90 223 SER A CA 1
ATOM 1701 C C . SER A 1 223 ? 14.109 17.859 4.027 1 90 223 SER A C 1
ATOM 1703 O O . SER A 1 223 ? 13.797 16.719 3.703 1 90 223 SER A O 1
ATOM 1705 N N . VAL A 1 224 ? 14.5 18.734 3.111 1 87.31 224 VAL A N 1
ATOM 1706 C CA . VAL A 1 224 ? 14.453 18.422 1.686 1 87.31 224 VAL A CA 1
ATOM 1707 C C . VAL A 1 224 ? 15.781 17.797 1.251 1 87.31 224 VAL A C 1
ATOM 1709 O O . VAL A 1 224 ? 15.945 17.422 0.086 1 87.31 224 VAL A O 1
ATOM 1712 N N . GLN A 1 225 ? 16.672 17.641 2.182 1 84.94 225 GLN A N 1
ATOM 1713 C CA . GLN A 1 225 ? 17.984 17.094 1.847 1 84.94 225 GLN A CA 1
ATOM 1714 C C . GLN A 1 225 ? 17.969 15.57 1.852 1 84.94 225 GLN A C 1
ATOM 1716 O O . GLN A 1 225 ? 18.891 14.93 1.356 1 84.94 225 GLN A O 1
ATOM 1721 N N . LYS A 1 226 ? 17 14.922 2.377 1 81 226 LYS A N 1
ATOM 1722 C CA . LYS A 1 226 ? 16.844 13.477 2.424 1 81 226 LYS A CA 1
ATOM 1723 C C . LYS A 1 226 ? 15.523 13.047 1.792 1 81 226 LYS A C 1
ATOM 1725 O O . LYS A 1 226 ? 14.547 13.805 1.806 1 81 226 LYS A O 1
ATOM 1730 N N . PRO A 1 227 ? 15.602 11.93 1.257 1 78.44 227 PRO A N 1
ATOM 1731 C CA . PRO A 1 227 ? 14.352 11.461 0.658 1 78.44 227 PRO A CA 1
ATOM 1732 C C . PRO A 1 227 ? 13.281 11.141 1.699 1 78.44 227 PRO A C 1
ATOM 1734 O O . PRO A 1 227 ? 13.602 10.742 2.82 1 78.44 227 PRO A O 1
ATOM 1737 N N . GLY A 1 228 ? 12.055 11.344 1.146 1 79.44 228 GLY A N 1
ATOM 1738 C CA . GLY A 1 228 ? 10.938 11.039 2.021 1 79.44 228 GLY A CA 1
ATOM 1739 C C . GLY A 1 228 ? 10.344 12.266 2.686 1 79.44 228 GLY A C 1
ATOM 1740 O O . GLY A 1 228 ? 10.984 13.312 2.754 1 79.44 228 GLY A O 1
ATOM 1741 N N . THR A 1 229 ? 9.141 12.102 3.186 1 82.69 229 THR A N 1
ATOM 1742 C CA . THR A 1 229 ? 8.516 13.211 3.887 1 82.69 229 THR A CA 1
ATOM 1743 C C . THR A 1 229 ? 8.852 13.172 5.375 1 82.69 229 THR A C 1
ATOM 1745 O O . THR A 1 229 ? 9.867 13.727 5.801 1 82.69 229 THR A O 1
ATOM 1748 N N . GLN A 1 230 ? 8.297 12.32 6.152 1 87.25 230 GLN A N 1
ATOM 1749 C CA . GLN A 1 230 ? 8.523 12.305 7.594 1 87.25 230 GLN A CA 1
ATOM 1750 C C . GLN A 1 230 ? 9.914 11.773 7.926 1 87.25 230 GLN A C 1
ATOM 1752 O O . GLN A 1 230 ? 10.547 12.219 8.883 1 87.25 230 GLN A O 1
ATOM 1757 N N . THR A 1 231 ? 10.406 10.891 7.07 1 85.38 231 THR A N 1
ATOM 1758 C CA . THR A 1 231 ? 11.719 10.297 7.336 1 85.38 231 THR A CA 1
ATOM 1759 C C . THR A 1 231 ? 12.828 11.328 7.129 1 85.38 231 THR A C 1
ATOM 1761 O O . THR A 1 231 ? 13.945 11.141 7.613 1 85.38 231 THR A O 1
ATOM 1764 N N . SER A 1 232 ? 12.508 12.32 6.445 1 87.44 232 SER A N 1
ATOM 1765 C CA . SER A 1 232 ? 13.516 13.336 6.172 1 87.44 232 SER A CA 1
ATOM 1766 C C . SER A 1 232 ? 13.508 14.43 7.238 1 87.44 232 SER A C 1
ATOM 1768 O O . SER A 1 232 ? 14.383 15.289 7.262 1 87.44 232 SER A O 1
ATOM 1770 N N . PHE A 1 233 ? 12.484 14.453 8.125 1 94.75 233 PHE A N 1
ATOM 1771 C CA . PHE A 1 233 ? 12.359 15.508 9.125 1 94.75 233 PHE A CA 1
ATOM 1772 C C . PHE A 1 233 ? 13.477 15.406 10.156 1 94.75 233 PHE A C 1
ATOM 1774 O O . PHE A 1 233 ? 13.734 14.328 10.703 1 94.75 233 PHE A O 1
ATOM 1781 N N . PRO A 1 234 ? 14.156 16.516 10.438 1 94.06 234 PRO A N 1
ATOM 1782 C CA . PRO A 1 234 ? 15.25 16.5 11.414 1 94.06 234 PRO A CA 1
ATOM 1783 C C . PRO A 1 234 ? 14.75 16.5 12.859 1 94.06 234 PRO A C 1
ATOM 1785 O O . PRO A 1 234 ? 13.75 17.141 13.172 1 94.06 234 PRO A O 1
ATOM 1788 N N . SER A 1 235 ? 15.445 15.75 13.641 1 94 235 SER A N 1
ATOM 1789 C CA . SER A 1 235 ? 15.227 15.875 15.078 1 94 235 SER A CA 1
ATOM 1790 C C . SER A 1 235 ? 15.906 17.109 15.641 1 94 235 SER A C 1
ATOM 1792 O O . SER A 1 235 ? 16.781 17.703 14.992 1 94 235 SER A O 1
ATOM 1794 N N . ARG A 1 236 ? 15.492 17.469 16.828 1 94.75 236 ARG A N 1
ATOM 1795 C CA . ARG A 1 236 ? 16.094 18.609 17.5 1 94.75 236 ARG A CA 1
ATOM 1796 C C . ARG A 1 236 ? 17.609 18.453 17.625 1 94.75 236 ARG A C 1
ATOM 1798 O O . ARG A 1 236 ? 18.359 19.406 17.391 1 94.75 236 ARG A O 1
ATOM 1805 N N . GLU A 1 237 ? 18.047 17.219 17.844 1 94.06 237 GLU A N 1
ATOM 1806 C CA . GLU A 1 237 ? 19.469 16.938 18.062 1 94.06 237 GLU A CA 1
ATOM 1807 C C . GLU A 1 237 ? 20.281 17.094 16.781 1 94.06 237 GLU A C 1
ATOM 1809 O O . GLU A 1 237 ? 21.484 17.344 16.828 1 94.06 237 GLU A O 1
ATOM 1814 N N . ALA A 1 238 ? 19.594 17.031 15.664 1 93.44 238 ALA A N 1
ATOM 1815 C CA . ALA A 1 238 ? 20.266 17.109 14.367 1 93.44 238 ALA A CA 1
ATOM 1816 C C . ALA A 1 238 ? 20.359 18.547 13.875 1 93.44 238 ALA A C 1
ATOM 1818 O O . ALA A 1 238 ? 20.984 18.812 12.844 1 93.44 238 ALA A O 1
ATOM 1819 N N . LEU A 1 239 ? 19.797 19.484 14.641 1 95.44 239 LEU A N 1
ATOM 1820 C CA . LEU A 1 239 ? 19.75 20.875 14.242 1 95.44 239 LEU A CA 1
ATOM 1821 C C . LEU A 1 239 ? 20.672 21.734 15.102 1 95.44 239 LEU A C 1
ATOM 1823 O O . LEU A 1 239 ? 21.047 21.328 16.203 1 95.44 239 LEU A O 1
ATOM 1827 N N . SER A 1 240 ? 21.016 22.906 14.555 1 93.88 240 SER A N 1
ATOM 1828 C CA . SER A 1 240 ? 21.875 23.828 15.281 1 93.88 240 SER A CA 1
ATOM 1829 C C . SER A 1 240 ? 21.203 24.312 16.562 1 93.88 240 SER A C 1
ATOM 1831 O O . SER A 1 240 ? 20.016 24.625 16.562 1 93.88 240 SER A O 1
ATOM 1833 N N . ALA A 1 241 ? 21.938 24.516 17.609 1 93.44 241 ALA A N 1
ATOM 1834 C CA . ALA A 1 241 ? 21.438 24.953 18.906 1 93.44 241 ALA A CA 1
ATOM 1835 C C . ALA A 1 241 ? 20.875 26.375 18.812 1 93.44 241 ALA A C 1
ATOM 1837 O O . ALA A 1 241 ? 19.984 26.75 19.594 1 93.44 241 ALA A O 1
ATOM 1838 N N . ASP A 1 242 ? 21.344 27.125 17.859 1 93 242 ASP A N 1
ATOM 1839 C CA . ASP A 1 242 ? 20.938 28.531 17.719 1 93 242 ASP A CA 1
ATOM 1840 C C . ASP A 1 242 ? 19.453 28.625 17.344 1 93 242 ASP A C 1
ATOM 1842 O O . ASP A 1 242 ? 18.828 29.656 17.562 1 93 242 ASP A O 1
ATOM 1846 N N . LEU A 1 243 ? 18.938 27.547 16.844 1 95.38 243 LEU A N 1
ATOM 1847 C CA . LEU A 1 243 ? 17.531 27.531 16.438 1 95.38 243 LEU A CA 1
ATOM 1848 C C . LEU A 1 243 ? 16.609 27.406 17.641 1 95.38 243 LEU A C 1
ATOM 1850 O O . LEU A 1 243 ? 15.398 27.609 17.516 1 95.38 243 LEU A O 1
ATOM 1854 N N . PHE A 1 244 ? 17.266 27.156 18.766 1 93.5 244 PHE A N 1
ATOM 1855 C CA . PHE A 1 244 ? 16.453 26.922 19.953 1 93.5 244 PHE A CA 1
ATOM 1856 C C . PHE A 1 244 ? 16.781 27.938 21.031 1 93.5 244 PHE A C 1
ATOM 1858 O O . PHE A 1 244 ? 16.25 27.859 22.141 1 93.5 244 PHE A O 1
ATOM 1865 N N . ALA A 1 245 ? 17.75 28.828 20.734 1 85.31 245 ALA A N 1
ATOM 1866 C CA . ALA A 1 245 ? 18.188 29.828 21.688 1 85.31 245 ALA A CA 1
ATOM 1867 C C . ALA A 1 245 ? 17.203 31 21.75 1 85.31 245 ALA A C 1
ATOM 1869 O O . ALA A 1 245 ? 16.484 31.266 20.781 1 85.31 245 ALA A O 1
ATOM 1870 N N . MET B 1 1 ? 4.68 -34 -1.223 1 93.62 1 MET B N 1
ATOM 1871 C CA . MET B 1 1 ? 3.748 -32.906 -1.454 1 93.62 1 MET B CA 1
ATOM 1872 C C . MET B 1 1 ? 2.898 -33.156 -2.693 1 93.62 1 MET B C 1
ATOM 1874 O O . MET B 1 1 ? 3.295 -33.906 -3.576 1 93.62 1 MET B O 1
ATOM 1878 N N . ASP B 1 2 ? 1.718 -32.688 -2.6 1 98 2 ASP B N 1
ATOM 1879 C CA . ASP B 1 2 ? 0.881 -32.844 -3.787 1 98 2 ASP B CA 1
ATOM 1880 C C . ASP B 1 2 ? 1.29 -31.859 -4.871 1 98 2 ASP B C 1
ATOM 1882 O O . ASP B 1 2 ? 1.554 -32.25 -6.012 1 98 2 ASP B O 1
ATOM 1886 N N . VAL B 1 3 ? 1.339 -30.625 -4.512 1 98.81 3 VAL B N 1
ATOM 1887 C CA . VAL B 1 3 ? 1.622 -29.562 -5.469 1 98.81 3 VAL B CA 1
ATOM 1888 C C . VAL B 1 3 ? 2.699 -28.641 -4.902 1 98.81 3 VAL B C 1
ATOM 1890 O O . VAL B 1 3 ? 2.572 -28.141 -3.783 1 98.81 3 VAL B O 1
ATOM 1893 N N . VAL B 1 4 ? 3.764 -28.453 -5.609 1 98.88 4 VAL B N 1
ATOM 1894 C CA . VAL B 1 4 ? 4.746 -27.422 -5.293 1 98.88 4 VAL B CA 1
ATOM 1895 C C . VAL B 1 4 ? 4.711 -26.328 -6.359 1 98.88 4 VAL B C 1
ATOM 1897 O O . VAL B 1 4 ? 4.566 -26.625 -7.547 1 98.88 4 VAL B O 1
ATOM 1900 N N . VAL B 1 5 ? 4.746 -25.125 -5.914 1 98.88 5 VAL B N 1
ATOM 1901 C CA . VAL B 1 5 ? 4.73 -23.984 -6.82 1 98.88 5 VAL B CA 1
ATOM 1902 C C . VAL B 1 5 ? 6.055 -23.219 -6.719 1 98.88 5 VAL B C 1
ATOM 1904 O O . VAL B 1 5 ? 6.523 -22.922 -5.617 1 98.88 5 VAL B O 1
ATOM 1907 N N . VAL B 1 6 ? 6.754 -23.047 -7.797 1 98.88 6 VAL B N 1
ATOM 1908 C CA . VAL B 1 6 ? 7.828 -22.062 -7.914 1 98.88 6 VAL B CA 1
ATOM 1909 C C . VAL B 1 6 ? 7.297 -20.781 -8.555 1 98.88 6 VAL B C 1
ATOM 1911 O O . VAL B 1 6 ? 6.922 -20.781 -9.727 1 98.88 6 VAL B O 1
ATOM 1914 N N . GLY B 1 7 ? 7.195 -19.766 -7.695 1 98.44 7 GLY B N 1
ATOM 1915 C CA . GLY B 1 7 ? 6.48 -18.656 -8.305 1 98.44 7 GLY B CA 1
ATOM 1916 C C . GLY B 1 7 ? 6.488 -17.391 -7.453 1 98.44 7 GLY B C 1
ATOM 1917 O O . GLY B 1 7 ? 7.426 -17.172 -6.684 1 98.44 7 GLY B O 1
ATOM 1918 N N . SER B 1 8 ? 5.504 -16.531 -7.723 1 98.25 8 SER B N 1
ATOM 1919 C CA . SER B 1 8 ? 5.582 -15.133 -7.305 1 98.25 8 SER B CA 1
ATOM 1920 C C . SER B 1 8 ? 4.613 -14.836 -6.164 1 98.25 8 SER B C 1
ATOM 1922 O O . SER B 1 8 ? 3.588 -15.508 -6.023 1 98.25 8 SER B O 1
ATOM 1924 N N . PHE B 1 9 ? 4.992 -13.891 -5.332 1 98.5 9 PHE B N 1
ATOM 1925 C CA . PHE B 1 9 ? 4.152 -13.188 -4.367 1 98.5 9 PHE B CA 1
ATOM 1926 C C . PHE B 1 9 ? 3.932 -11.742 -4.793 1 98.5 9 PHE B C 1
ATOM 1928 O O . PHE B 1 9 ? 4.891 -11.008 -5.047 1 98.5 9 PHE B O 1
ATOM 1935 N N . MET B 1 10 ? 2.65 -11.336 -4.891 1 97.75 10 MET B N 1
ATOM 1936 C CA . MET B 1 10 ? 2.348 -9.945 -5.203 1 97.75 10 MET B CA 1
ATOM 1937 C C . MET B 1 10 ? 1.289 -9.391 -4.254 1 97.75 10 MET B C 1
ATOM 1939 O O . MET B 1 10 ? 0.352 -10.102 -3.881 1 97.75 10 MET B O 1
ATOM 1943 N N . THR B 1 11 ? 1.425 -8.203 -3.832 1 97.81 11 THR B N 1
ATOM 1944 C CA . THR B 1 11 ? 0.362 -7.441 -3.184 1 97.81 11 THR B CA 1
ATOM 1945 C C . THR B 1 11 ? -0.255 -6.438 -4.152 1 97.81 11 THR B C 1
ATOM 1947 O O . THR B 1 11 ? 0.452 -5.609 -4.73 1 97.81 11 THR B O 1
ATOM 1950 N N . ASP B 1 12 ? -1.518 -6.52 -4.301 1 96.62 12 ASP B N 1
ATOM 1951 C CA . ASP B 1 12 ? -2.225 -5.668 -5.25 1 96.62 12 ASP B CA 1
ATOM 1952 C C . ASP B 1 12 ? -2.871 -4.477 -4.547 1 96.62 12 ASP B C 1
ATOM 1954 O O . ASP B 1 12 ? -3.619 -4.648 -3.58 1 96.62 12 ASP B O 1
ATOM 1958 N N . PHE B 1 13 ? -2.557 -3.297 -4.973 1 97.56 13 PHE B N 1
ATOM 1959 C CA . PHE B 1 13 ? -3.184 -2.062 -4.516 1 97.56 13 PHE B CA 1
ATOM 1960 C C . PHE B 1 13 ? -4.141 -1.518 -5.57 1 97.56 13 PHE B C 1
ATOM 1962 O O . PHE B 1 13 ? -3.709 -1.065 -6.633 1 97.56 13 PHE B O 1
ATOM 1969 N N . PHE B 1 14 ? -5.414 -1.522 -5.258 1 96.88 14 PHE B N 1
ATOM 1970 C CA . PHE B 1 14 ? -6.426 -0.988 -6.168 1 96.88 14 PHE B CA 1
ATOM 1971 C C . PHE B 1 14 ? -6.871 0.4 -5.723 1 96.88 14 PHE B C 1
ATOM 1973 O O . PHE B 1 14 ? -7.289 0.586 -4.578 1 96.88 14 PHE B O 1
ATOM 1980 N N . CYS B 1 15 ? -6.746 1.341 -6.52 1 97.88 15 CYS B N 1
ATOM 1981 C CA . CYS B 1 15 ? -7.328 2.666 -6.328 1 97.88 15 CYS B CA 1
ATOM 1982 C C . CYS B 1 15 ? -8.375 2.965 -7.395 1 97.88 15 CYS B C 1
ATOM 1984 O O . CYS B 1 15 ? -8.07 2.918 -8.594 1 97.88 15 CYS B O 1
ATOM 1986 N N . TYR B 1 16 ? -9.562 3.209 -7.027 1 97.94 16 TYR B N 1
ATOM 1987 C CA . TYR B 1 16 ? -10.648 3.543 -7.938 1 97.94 16 TYR B CA 1
ATOM 1988 C C . TYR B 1 16 ? -10.836 5.051 -8.039 1 97.94 16 TYR B C 1
ATOM 1990 O O . TYR B 1 16 ? -10.867 5.75 -7.023 1 97.94 16 TYR B O 1
ATOM 1998 N N . CYS B 1 17 ? -10.914 5.582 -9.203 1 98.25 17 CYS B N 1
ATOM 1999 C CA . CYS B 1 17 ? -11.031 7.02 -9.422 1 98.25 17 CYS B CA 1
ATOM 2000 C C . CYS B 1 17 ? -11.898 7.312 -10.641 1 98.25 17 CYS B C 1
ATOM 2002 O O . CYS B 1 17 ? -12.133 6.43 -11.469 1 98.25 17 CYS B O 1
ATOM 2004 N N . PRO B 1 18 ? -12.461 8.547 -10.766 1 97.81 18 PRO B N 1
ATOM 2005 C CA . PRO B 1 18 ? -13.328 8.867 -11.898 1 97.81 18 PRO B CA 1
ATOM 2006 C C . PRO B 1 18 ? -12.594 8.797 -13.234 1 97.81 18 PRO B C 1
ATOM 2008 O O . PRO B 1 18 ? -13.109 8.219 -14.195 1 97.81 18 PRO B O 1
ATOM 2011 N N . GLU B 1 19 ? -11.383 9.406 -13.297 1 97.5 19 GLU B N 1
ATOM 2012 C CA . GLU B 1 19 ? -10.523 9.406 -14.469 1 97.5 19 GLU B CA 1
ATOM 2013 C C . GLU B 1 19 ? -9.055 9.219 -14.078 1 97.5 19 GLU B C 1
ATOM 2015 O O . GLU B 1 19 ? -8.656 9.578 -12.977 1 97.5 19 GLU B O 1
ATOM 2020 N N . PHE B 1 20 ? -8.312 8.633 -15.039 1 97.62 20 PHE B N 1
ATOM 2021 C CA . PHE B 1 20 ? -6.887 8.5 -14.781 1 97.62 20 PHE B CA 1
ATOM 2022 C C . PHE B 1 20 ? -6.234 9.867 -14.617 1 97.62 20 PHE B C 1
ATOM 2024 O O . PHE B 1 20 ? -6.535 10.797 -15.367 1 97.62 20 PHE B O 1
ATOM 2031 N N . PRO B 1 21 ? -5.422 10.055 -13.633 1 97.62 21 PRO B N 1
ATOM 2032 C CA . PRO B 1 21 ? -4.719 11.336 -13.516 1 97.62 21 PRO B CA 1
ATOM 2033 C C . PRO B 1 21 ? -3.748 11.578 -14.664 1 97.62 21 PRO B C 1
ATOM 2035 O O . PRO B 1 21 ? -3.078 10.648 -15.125 1 97.62 21 PRO B O 1
ATOM 2038 N N . LYS B 1 22 ? -3.713 12.844 -15.164 1 96.5 22 LYS B N 1
ATOM 2039 C CA . LYS B 1 22 ? -2.695 13.289 -16.109 1 96.5 22 LYS B CA 1
ATOM 2040 C C . LYS B 1 22 ? -1.372 13.57 -15.406 1 96.5 22 LYS B C 1
ATOM 2042 O O . LYS B 1 22 ? -1.331 13.688 -14.18 1 96.5 22 LYS B O 1
ATOM 2047 N N . PRO B 1 23 ? -0.238 13.539 -16.203 1 95.5 23 PRO B N 1
ATOM 2048 C CA . PRO B 1 23 ? 1.02 13.93 -15.562 1 95.5 23 PRO B CA 1
ATOM 2049 C C . PRO B 1 23 ? 0.903 15.234 -14.773 1 95.5 23 PRO B C 1
ATOM 2051 O O . PRO B 1 23 ? 0.399 16.234 -15.297 1 95.5 23 PRO B O 1
ATOM 2054 N N . GLY B 1 24 ? 1.294 15.266 -13.531 1 93.81 24 GLY B N 1
ATOM 2055 C CA . GLY B 1 24 ? 1.256 16.438 -12.68 1 93.81 24 GLY B CA 1
ATOM 2056 C C . GLY B 1 24 ? -0.08 16.625 -11.984 1 93.81 24 GLY B C 1
ATOM 2057 O O . GLY B 1 24 ? -0.244 17.547 -11.188 1 93.81 24 GLY B O 1
ATOM 2058 N N . GLU B 1 25 ? -0.991 15.742 -12.234 1 96.12 25 GLU B N 1
ATOM 2059 C CA . GLU B 1 25 ? -2.35 15.93 -11.734 1 96.12 25 GLU B CA 1
ATOM 2060 C C . GLU B 1 25 ? -2.605 15.07 -10.5 1 96.12 25 GLU B C 1
ATOM 2062 O O . GLU B 1 25 ? -2.082 13.961 -10.391 1 96.12 25 GLU B O 1
ATOM 2067 N N . THR B 1 26 ? -3.33 15.609 -9.594 1 95.06 26 THR B N 1
ATOM 2068 C CA . THR B 1 26 ? -3.898 14.875 -8.477 1 95.06 26 THR B CA 1
ATOM 2069 C C . THR B 1 26 ? -5.398 14.656 -8.672 1 95.06 26 THR B C 1
ATOM 2071 O O . THR B 1 26 ? -6.145 15.617 -8.891 1 95.06 26 THR B O 1
ATOM 2074 N N . VAL B 1 27 ? -5.785 13.438 -8.648 1 97.25 27 VAL B N 1
ATOM 2075 C CA . VAL B 1 27 ? -7.195 13.086 -8.766 1 97.25 27 VAL B CA 1
ATOM 2076 C C . VAL B 1 27 ? -7.676 12.461 -7.453 1 97.25 27 VAL B C 1
ATOM 2078 O O . VAL B 1 27 ? -6.938 11.727 -6.797 1 97.25 27 VAL B O 1
ATOM 2081 N N . HIS B 1 28 ? -8.891 12.82 -7.074 1 96.69 28 HIS B N 1
ATOM 2082 C CA . HIS B 1 28 ? -9.492 12.219 -5.891 1 96.69 28 HIS B CA 1
ATOM 2083 C C . HIS B 1 28 ? -10.227 10.922 -6.242 1 96.69 28 HIS B C 1
ATOM 2085 O O . HIS B 1 28 ? -11.188 10.945 -7.016 1 96.69 28 HIS B O 1
ATOM 2091 N N . GLY B 1 29 ? -9.75 9.906 -5.695 1 97.75 29 GLY B N 1
ATOM 2092 C CA . GLY B 1 29 ? -10.391 8.617 -5.895 1 97.75 29 GLY B CA 1
ATOM 2093 C C . GLY B 1 29 ? -11.562 8.383 -4.961 1 97.75 29 GLY B C 1
ATOM 2094 O O . GLY B 1 29 ? -11.844 9.211 -4.09 1 97.75 29 GLY B O 1
ATOM 2095 N N . SER B 1 30 ? -12.227 7.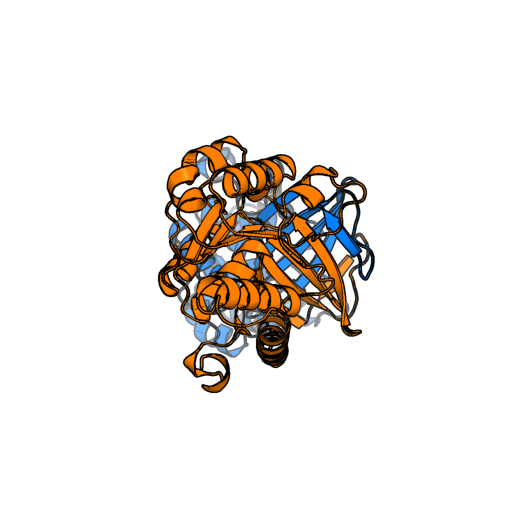211 -5.105 1 96.44 30 SER B N 1
ATOM 2096 C CA . SER B 1 30 ? -13.438 6.902 -4.348 1 96.44 30 SER B CA 1
ATOM 2097 C C . SER B 1 30 ? -13.195 5.742 -3.383 1 96.44 30 SER B C 1
ATOM 2099 O O . SER B 1 30 ? -13.875 5.629 -2.359 1 96.44 30 SER B O 1
ATOM 2101 N N . LYS B 1 31 ? -12.266 4.938 -3.75 1 96.31 31 LYS B N 1
ATOM 2102 C CA . LYS B 1 31 ? -12.109 3.695 -2.996 1 96.31 31 LYS B CA 1
ATOM 2103 C C . LYS B 1 31 ? -10.695 3.145 -3.123 1 96.31 31 LYS B C 1
ATOM 2105 O O . LYS B 1 31 ? -10.062 3.273 -4.172 1 96.31 31 LYS B O 1
ATOM 2110 N N . PHE B 1 32 ? -10.227 2.576 -1.996 1 97.56 32 PHE B N 1
ATOM 2111 C CA . PHE B 1 32 ? -8.953 1.862 -1.946 1 97.56 32 PHE B CA 1
ATOM 2112 C C . PHE B 1 32 ? -9.156 0.44 -1.436 1 97.56 32 PHE B C 1
ATOM 2114 O O . PHE B 1 32 ? -9.93 0.211 -0.506 1 97.56 32 PHE B O 1
ATOM 2121 N N . GLN B 1 33 ? -8.484 -0.496 -2.176 1 95.5 33 GLN B N 1
ATOM 2122 C CA . GLN B 1 33 ? -8.5 -1.887 -1.734 1 95.5 33 GLN B CA 1
ATOM 2123 C C . GLN B 1 33 ? -7.117 -2.52 -1.875 1 95.5 33 GLN B C 1
ATOM 2125 O O . GLN B 1 33 ? -6.41 -2.268 -2.854 1 95.5 33 GLN B O 1
ATOM 2130 N N . GLN B 1 34 ? -6.754 -3.258 -0.845 1 95.88 34 GLN B N 1
ATOM 2131 C CA . GLN B 1 34 ? -5.535 -4.059 -0.881 1 95.88 34 GLN B CA 1
ATOM 2132 C C . GLN B 1 34 ? -5.855 -5.547 -0.96 1 95.88 34 GLN B C 1
ATOM 2134 O O . GLN B 1 34 ? -6.777 -6.023 -0.293 1 95.88 34 GLN B O 1
ATOM 2139 N N . GLY B 1 35 ? -5.18 -6.293 -1.802 1 94.25 35 GLY B N 1
ATOM 2140 C CA . GLY B 1 35 ? -5.398 -7.727 -1.921 1 94.25 35 GLY B CA 1
ATOM 2141 C C . GLY B 1 35 ? -4.121 -8.5 -2.195 1 94.25 35 GLY B C 1
ATOM 2142 O O . GLY B 1 35 ? -3.092 -7.914 -2.527 1 94.25 35 GLY B O 1
ATOM 2143 N N . PHE B 1 36 ? -4.23 -9.789 -1.984 1 96.19 36 PHE B N 1
ATOM 2144 C CA . PHE B 1 36 ? -3.145 -10.703 -2.334 1 96.19 36 PHE B CA 1
ATOM 2145 C C . PHE B 1 36 ? -3.184 -11.047 -3.816 1 96.19 36 PHE B C 1
ATOM 2147 O O . PHE B 1 36 ? -4.258 -11.25 -4.383 1 96.19 36 PHE B O 1
ATOM 2154 N N . GLY B 1 37 ? -2.01 -11.023 -4.449 1 95.19 37 GLY B N 1
ATOM 2155 C CA . GLY B 1 37 ? -1.852 -11.406 -5.844 1 95.19 37 GLY B CA 1
ATOM 2156 C C . GLY B 1 37 ? -0.627 -12.266 -6.09 1 95.19 37 GLY B C 1
ATOM 2157 O O . GLY B 1 37 ? -0.159 -12.969 -5.184 1 95.19 37 GLY B O 1
ATOM 2158 N N . GLY B 1 38 ? -0.233 -12.25 -7.375 1 95.56 38 GLY B N 1
ATOM 2159 C CA . GLY B 1 38 ? 0.836 -13.141 -7.789 1 95.56 38 GLY B CA 1
ATOM 2160 C C . GLY B 1 38 ? 0.33 -14.469 -8.328 1 95.56 38 GLY B C 1
ATOM 2161 O O . GLY B 1 38 ? -0.312 -15.234 -7.602 1 95.56 38 GLY B O 1
ATOM 2162 N N . LYS B 1 39 ? 0.661 -14.672 -9.539 1 95.75 39 LYS B N 1
ATOM 2163 C CA . LYS B 1 39 ? 0.138 -15.875 -10.18 1 95.75 39 LYS B CA 1
ATOM 2164 C C . LYS B 1 39 ? 0.529 -17.125 -9.406 1 95.75 39 LYS B C 1
ATOM 2166 O O . LYS B 1 39 ? -0.312 -17.984 -9.141 1 95.75 39 LYS B O 1
ATOM 2171 N N . GLY B 1 40 ? 1.804 -17.219 -9.008 1 97.06 40 GLY B N 1
ATOM 2172 C CA . GLY B 1 40 ? 2.258 -18.359 -8.234 1 97.06 40 GLY B CA 1
ATOM 2173 C C . GLY B 1 40 ? 1.5 -18.547 -6.93 1 97.06 40 GLY B C 1
ATOM 2174 O O . GLY B 1 40 ? 0.955 -19.609 -6.664 1 97.06 40 GLY B O 1
ATOM 2175 N N . ALA B 1 41 ? 1.463 -17.531 -6.152 1 97.94 41 ALA B N 1
ATOM 2176 C CA . ALA B 1 41 ? 0.778 -17.594 -4.863 1 97.94 41 ALA B CA 1
ATOM 2177 C C . ALA B 1 41 ? -0.707 -17.891 -5.047 1 97.94 41 ALA B C 1
ATOM 2179 O O . ALA B 1 41 ? -1.278 -18.688 -4.301 1 97.94 41 ALA B O 1
ATOM 2180 N N . ASN B 1 42 ? -1.36 -17.234 -5.996 1 96.31 42 ASN B N 1
ATOM 2181 C CA . ASN B 1 42 ? -2.773 -17.469 -6.27 1 96.31 42 ASN B CA 1
ATOM 2182 C C . ASN B 1 42 ? -3.043 -18.938 -6.57 1 96.31 42 ASN B C 1
ATOM 2184 O O . ASN B 1 42 ? -3.971 -19.531 -6.016 1 96.31 42 ASN B O 1
ATOM 2188 N N . GLN B 1 43 ? -2.268 -19.438 -7.414 1 97.5 43 GLN B N 1
ATOM 2189 C CA . GLN B 1 43 ? -2.445 -20.828 -7.824 1 97.5 43 GLN B CA 1
ATOM 2190 C C . GLN B 1 43 ? -2.195 -21.781 -6.664 1 97.5 43 GLN B C 1
ATOM 2192 O O . GLN B 1 43 ? -2.926 -22.766 -6.488 1 97.5 43 GLN B O 1
ATOM 2197 N N . CYS B 1 44 ? -1.205 -21.484 -5.859 1 98.38 44 CYS B N 1
ATOM 2198 C CA . CYS B 1 44 ? -0.887 -22.297 -4.68 1 98.38 44 CYS B CA 1
ATOM 2199 C C . CYS B 1 44 ? -2.049 -22.297 -3.693 1 98.38 44 CYS B C 1
ATOM 2201 O O . CYS B 1 44 ? -2.451 -23.344 -3.207 1 98.38 44 CYS B O 1
ATOM 2203 N N . VAL B 1 45 ? -2.592 -21.141 -3.455 1 98.12 45 VAL B N 1
ATOM 2204 C CA . VAL B 1 45 ? -3.703 -20.984 -2.52 1 98.12 45 VAL B CA 1
ATOM 2205 C C . VAL B 1 45 ? -4.91 -21.766 -3.023 1 98.12 45 VAL B C 1
ATOM 2207 O O . VAL B 1 45 ? -5.555 -22.5 -2.258 1 98.12 45 VAL B O 1
ATOM 2210 N N . MET B 1 46 ? -5.219 -21.641 -4.324 1 97.69 46 MET B N 1
ATOM 2211 C CA . MET B 1 46 ? -6.375 -22.328 -4.887 1 97.69 46 MET B CA 1
ATOM 2212 C C . MET B 1 46 ? -6.246 -23.844 -4.699 1 97.69 46 MET B C 1
ATOM 2214 O O . MET B 1 46 ? -7.195 -24.5 -4.281 1 97.69 46 MET B O 1
ATOM 2218 N N . ALA B 1 47 ? -5.078 -24.391 -4.98 1 98.38 47 ALA B N 1
ATOM 2219 C CA . ALA B 1 47 ? -4.848 -25.828 -4.809 1 98.38 47 ALA B CA 1
ATOM 2220 C C . ALA B 1 47 ? -5.004 -26.234 -3.348 1 98.38 47 ALA B C 1
ATOM 2222 O O . ALA B 1 47 ? -5.613 -27.266 -3.047 1 98.38 47 ALA B O 1
ATOM 2223 N N . SER B 1 48 ? -4.457 -25.422 -2.477 1 98.5 48 SER B N 1
ATOM 2224 C CA . SER B 1 48 ? -4.516 -25.703 -1.046 1 98.5 48 SER B CA 1
ATOM 2225 C C . SER B 1 48 ? -5.953 -25.703 -0.541 1 98.5 48 SER B C 1
ATOM 2227 O O . SER B 1 48 ? -6.348 -26.578 0.236 1 98.5 48 SER B O 1
ATOM 2229 N N . LEU B 1 49 ? -6.738 -24.766 -0.99 1 97.75 49 LEU B N 1
ATOM 2230 C CA . LEU B 1 49 ? -8.125 -24.641 -0.55 1 97.75 49 LEU B CA 1
ATOM 2231 C C . LEU B 1 49 ? -8.938 -25.859 -0.958 1 97.75 49 LEU B C 1
ATOM 2233 O O . LEU B 1 49 ? -9.914 -26.219 -0.295 1 97.75 49 LEU B O 1
ATOM 2237 N N . LEU B 1 50 ? -8.5 -26.516 -1.999 1 97.88 50 LEU B N 1
ATOM 2238 C CA . LEU B 1 50 ? -9.203 -27.703 -2.477 1 97.88 50 LEU B CA 1
ATOM 2239 C C . LEU B 1 50 ? -8.766 -28.953 -1.708 1 97.88 50 LEU B C 1
ATOM 2241 O O . LEU B 1 50 ? -9.344 -30.016 -1.872 1 97.88 50 LEU B O 1
ATOM 2245 N N . GLY B 1 51 ? -7.625 -28.797 -0.884 1 97.38 51 GLY B N 1
ATOM 2246 C CA . GLY B 1 51 ? -7.23 -29.891 -0.013 1 97.38 51 GLY B CA 1
ATOM 2247 C C . GLY B 1 51 ? -5.871 -30.469 -0.362 1 97.38 51 GLY B C 1
ATOM 2248 O O . GLY B 1 51 ? -5.426 -31.438 0.261 1 97.38 51 GLY B O 1
ATOM 2249 N N . ALA B 1 52 ? -5.191 -29.969 -1.325 1 98.25 52 ALA B N 1
ATOM 2250 C CA . ALA B 1 52 ? -3.859 -30.453 -1.668 1 98.25 52 ALA B CA 1
ATOM 2251 C C . ALA B 1 52 ? -2.832 -30.016 -0.625 1 98.25 52 ALA B C 1
ATOM 2253 O O . ALA B 1 52 ? -2.908 -28.906 -0.095 1 98.25 52 ALA B O 1
ATOM 2254 N N . LYS B 1 53 ? -1.953 -30.906 -0.318 1 98.62 53 LYS B N 1
ATOM 2255 C CA . LYS B 1 53 ? -0.752 -30.484 0.398 1 98.62 53 LYS B CA 1
ATOM 2256 C C . LYS B 1 53 ? 0.179 -29.688 -0.511 1 98.62 53 LYS B C 1
ATOM 2258 O O . LYS B 1 53 ? 0.684 -30.219 -1.506 1 98.62 53 LYS B O 1
ATOM 2263 N N . THR B 1 54 ? 0.351 -28.406 -0.16 1 98.81 54 THR B N 1
ATOM 2264 C CA . THR B 1 54 ? 1.058 -27.547 -1.094 1 98.81 54 THR B CA 1
ATOM 2265 C C . THR B 1 54 ? 2.301 -26.938 -0.44 1 98.81 54 THR B C 1
ATOM 2267 O O . THR B 1 54 ? 2.385 -26.859 0.788 1 98.81 54 THR B O 1
ATOM 2270 N N . ALA B 1 55 ? 3.242 -26.625 -1.271 1 98.88 55 ALA B N 1
ATOM 2271 C CA . ALA B 1 55 ? 4.449 -25.906 -0.881 1 98.88 55 ALA B CA 1
ATOM 2272 C C . ALA B 1 55 ? 4.77 -24.797 -1.879 1 98.88 55 ALA B C 1
ATOM 2274 O O . ALA B 1 55 ? 4.414 -24.891 -3.055 1 98.88 55 ALA B O 1
ATOM 2275 N N . MET B 1 56 ? 5.445 -23.828 -1.4 1 98.81 56 MET B N 1
ATOM 2276 C CA . MET B 1 56 ? 5.824 -22.672 -2.217 1 98.81 56 MET B CA 1
ATOM 2277 C C . MET B 1 56 ? 7.332 -22.453 -2.178 1 98.81 56 MET B C 1
ATOM 2279 O O . MET B 1 56 ? 7.949 -22.531 -1.112 1 98.81 56 MET B O 1
ATOM 2283 N N . VAL B 1 57 ? 7.926 -22.344 -3.301 1 98.88 57 VAL B N 1
ATOM 2284 C CA . VAL B 1 57 ? 9.289 -21.859 -3.455 1 98.88 57 VAL B CA 1
ATOM 2285 C C . VAL B 1 57 ? 9.281 -20.453 -4.027 1 98.88 57 VAL B C 1
ATOM 2287 O O . VAL B 1 57 ? 8.781 -20.234 -5.133 1 98.88 57 VAL B O 1
ATOM 2290 N N . GLY B 1 58 ? 9.711 -19.531 -3.322 1 98.81 58 GLY B N 1
ATOM 2291 C CA . GLY B 1 58 ? 9.672 -18.141 -3.738 1 98.81 58 GLY B CA 1
ATOM 2292 C C . GLY B 1 58 ? 10.391 -17.219 -2.777 1 98.81 58 GLY B C 1
ATOM 2293 O O . GLY B 1 58 ? 11.117 -17.672 -1.893 1 98.81 58 GLY B O 1
ATOM 2294 N N . ARG B 1 59 ? 10.312 -15.914 -3.078 1 98.88 59 ARG B N 1
ATOM 2295 C CA . ARG B 1 59 ? 10.953 -14.906 -2.244 1 98.88 59 ARG B CA 1
ATOM 2296 C C . ARG B 1 59 ? 9.984 -13.773 -1.914 1 98.88 59 ARG B C 1
ATOM 2298 O O . ARG B 1 59 ? 9.188 -13.359 -2.762 1 98.88 59 ARG B O 1
ATOM 2305 N N . VAL B 1 60 ? 10.016 -13.312 -0.704 1 98.81 60 VAL B N 1
ATOM 2306 C CA . VAL B 1 60 ? 9.312 -12.117 -0.246 1 98.81 60 VAL B CA 1
ATOM 2307 C C . VAL B 1 60 ? 10.312 -11.117 0.325 1 98.81 60 VAL B C 1
ATOM 2309 O O . VAL B 1 60 ? 11.492 -11.43 0.494 1 98.81 60 VAL B O 1
ATOM 2312 N N . GLY B 1 61 ? 9.859 -9.867 0.436 1 98.25 61 GLY B N 1
ATOM 2313 C CA . GLY B 1 61 ? 10.703 -8.859 1.059 1 98.25 61 GLY B CA 1
ATOM 2314 C C . GLY B 1 61 ? 10.656 -8.898 2.574 1 98.25 61 GLY B C 1
ATOM 2315 O O . GLY B 1 61 ? 10.1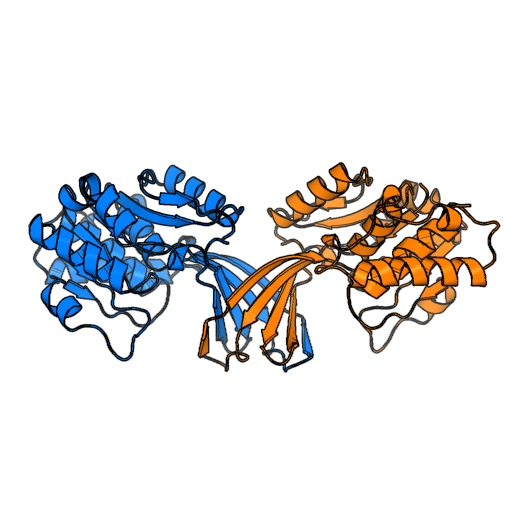02 -9.828 3.16 1 98.25 61 GLY B O 1
ATOM 2316 N N . THR B 1 62 ? 11.344 -7.965 3.232 1 96.06 62 THR B N 1
ATOM 2317 C CA . THR B 1 62 ? 11.375 -7.836 4.684 1 96.06 62 THR B CA 1
ATOM 2318 C C . THR B 1 62 ? 10.219 -6.965 5.172 1 96.06 62 THR B C 1
ATOM 2320 O O . THR B 1 62 ? 10.148 -6.625 6.355 1 96.06 62 THR B O 1
ATOM 2323 N N . ASP B 1 63 ? 9.344 -6.688 4.359 1 96.06 63 ASP B N 1
ATOM 2324 C CA . ASP B 1 63 ? 8.281 -5.738 4.668 1 96.06 63 ASP B CA 1
ATOM 2325 C C . ASP B 1 63 ? 7.035 -6.457 5.191 1 96.06 63 ASP B C 1
ATOM 2327 O O . ASP B 1 63 ? 7.031 -7.684 5.324 1 96.06 63 ASP B O 1
ATOM 2331 N N . GLN B 1 64 ? 6.02 -5.648 5.543 1 95.56 64 GLN B N 1
ATOM 2332 C CA . GLN B 1 64 ? 4.793 -6.199 6.117 1 95.56 64 GLN B CA 1
ATOM 2333 C C . GLN B 1 64 ? 4.051 -7.062 5.105 1 95.56 64 GLN B C 1
ATOM 2335 O O . GLN B 1 64 ? 3.293 -7.957 5.48 1 95.56 64 GLN B O 1
ATOM 2340 N N . TYR B 1 65 ? 4.227 -6.789 3.867 1 97.62 65 TYR B N 1
ATOM 2341 C CA . TYR B 1 65 ? 3.52 -7.543 2.834 1 97.62 65 TYR B CA 1
ATOM 2342 C C . TYR B 1 65 ? 4.02 -8.977 2.771 1 97.62 65 TYR B C 1
ATOM 2344 O O . TYR B 1 65 ? 3.229 -9.914 2.592 1 97.62 65 TYR B O 1
ATOM 2352 N N . GLY B 1 66 ? 5.375 -9.102 2.869 1 98.06 66 GLY B N 1
ATOM 2353 C CA . GLY B 1 66 ? 5.914 -10.445 3 1 98.06 66 GLY B CA 1
ATOM 2354 C C . GLY B 1 66 ? 5.383 -11.188 4.211 1 98.06 66 GLY B C 1
ATOM 2355 O O . GLY B 1 66 ? 4.961 -12.336 4.105 1 98.06 66 GLY B O 1
ATOM 2356 N N . THR B 1 67 ? 5.324 -10.531 5.32 1 97.31 67 THR B N 1
ATOM 2357 C CA . THR B 1 67 ? 4.82 -11.125 6.551 1 97.31 67 THR B CA 1
ATOM 2358 C C . THR B 1 67 ? 3.35 -11.5 6.406 1 97.31 67 THR B C 1
ATOM 2360 O O . THR B 1 67 ? 2.928 -12.562 6.867 1 97.31 67 THR B O 1
ATOM 2363 N N . ASN B 1 68 ? 2.588 -10.625 5.812 1 96.94 68 ASN B N 1
ATOM 2364 C CA . ASN B 1 68 ? 1.176 -10.906 5.578 1 96.94 68 ASN B CA 1
ATOM 2365 C C . ASN B 1 68 ? 0.986 -12.195 4.785 1 96.94 68 ASN B C 1
ATOM 2367 O O . ASN B 1 68 ? 0.088 -12.984 5.086 1 96.94 68 ASN B O 1
ATOM 2371 N N . TYR B 1 69 ? 1.825 -12.383 3.799 1 97.31 69 TYR B N 1
ATOM 2372 C CA . TYR B 1 69 ? 1.717 -13.578 2.975 1 97.31 69 TYR B CA 1
ATOM 2373 C C . TYR B 1 69 ? 2.045 -14.828 3.785 1 97.31 69 TYR B C 1
ATOM 2375 O O . TYR B 1 69 ? 1.35 -15.844 3.684 1 97.31 69 TYR B O 1
ATOM 2383 N N . LEU B 1 70 ? 3.146 -14.742 4.48 1 98 70 LEU B N 1
ATOM 2384 C CA . LEU B 1 70 ? 3.547 -15.898 5.266 1 98 70 LEU B CA 1
ATOM 2385 C C . LEU B 1 70 ? 2.471 -16.266 6.285 1 98 70 LEU B C 1
ATOM 2387 O O . LEU B 1 70 ? 2.172 -17.453 6.48 1 98 70 LEU B O 1
ATOM 2391 N N . ASP B 1 71 ? 1.838 -15.281 6.883 1 97.75 71 ASP B N 1
ATOM 2392 C CA . ASP B 1 71 ? 0.728 -15.523 7.801 1 97.75 71 ASP B CA 1
ATOM 2393 C C . ASP B 1 71 ? -0.441 -16.188 7.082 1 97.75 71 ASP B C 1
ATOM 2395 O O . ASP B 1 71 ? -1.038 -17.141 7.605 1 97.75 71 ASP B O 1
ATOM 2399 N N . LEU B 1 72 ? -0.776 -15.656 5.926 1 97.06 72 LEU B N 1
ATOM 2400 C CA . LEU B 1 72 ? -1.867 -16.203 5.133 1 97.06 72 LEU B CA 1
ATOM 2401 C C . LEU B 1 72 ? -1.598 -17.672 4.789 1 97.06 72 LEU B C 1
ATOM 2403 O O . LEU B 1 72 ? -2.492 -18.516 4.895 1 97.06 72 LEU B O 1
ATOM 2407 N N . PHE B 1 73 ? -0.378 -17.922 4.316 1 98.38 73 PHE B N 1
ATOM 2408 C CA . PHE B 1 73 ? -0.005 -19.266 3.92 1 98.38 73 PHE B CA 1
ATOM 2409 C C . PHE B 1 73 ? -0.043 -20.219 5.113 1 98.38 73 PHE B C 1
ATOM 2411 O O . PHE B 1 73 ? -0.441 -21.375 4.98 1 98.38 73 PHE B O 1
ATOM 2418 N N . HIS B 1 74 ? 0.369 -19.734 6.266 1 98.06 74 HIS B N 1
ATOM 2419 C CA . HIS B 1 74 ? 0.245 -20.531 7.48 1 98.06 74 HIS B CA 1
ATOM 2420 C C . HIS B 1 74 ? -1.215 -20.859 7.781 1 98.06 74 HIS B C 1
ATOM 2422 O O . HIS B 1 74 ? -1.543 -21.984 8.148 1 98.06 74 HIS B O 1
ATOM 2428 N N . LYS B 1 75 ? -2.027 -19.906 7.609 1 96.81 75 LYS B N 1
ATOM 2429 C CA . LYS B 1 75 ? -3.457 -20.094 7.836 1 96.81 75 LYS B CA 1
ATOM 2430 C C . LYS B 1 75 ? -4.02 -21.188 6.926 1 96.81 75 LYS B C 1
ATOM 2432 O O . LYS B 1 75 ? -4.902 -21.953 7.328 1 96.81 75 LYS B O 1
ATOM 2437 N N . TYR B 1 76 ? -3.486 -21.25 5.742 1 96.75 76 TYR B N 1
ATOM 2438 C CA . TYR B 1 76 ? -3.973 -22.219 4.77 1 96.75 76 TYR B CA 1
ATOM 2439 C C . TYR B 1 76 ? -3.145 -23.5 4.812 1 96.75 76 TYR B C 1
ATOM 2441 O O . TYR B 1 76 ? -3.285 -24.359 3.949 1 96.75 76 TYR B O 1
ATOM 2449 N N . SER B 1 77 ? -2.188 -23.609 5.758 1 97.38 77 SER B N 1
ATOM 2450 C CA . SER B 1 77 ? -1.328 -24.766 5.941 1 97.38 77 SER B CA 1
ATOM 2451 C C . SER B 1 77 ? -0.474 -25.031 4.703 1 97.38 77 SER B C 1
ATOM 2453 O O . SER B 1 77 ? -0.294 -26.172 4.301 1 97.38 77 SER B O 1
ATOM 2455 N N . ILE B 1 78 ? -0.062 -23.984 4.09 1 98.62 78 ILE B N 1
ATOM 2456 C CA . ILE B 1 78 ? 0.864 -24.078 2.967 1 98.62 78 ILE B CA 1
ATOM 2457 C C . ILE B 1 78 ? 2.303 -24.062 3.48 1 98.62 78 ILE B C 1
ATOM 2459 O O . ILE B 1 78 ? 2.666 -23.219 4.305 1 98.62 78 ILE B O 1
ATOM 2463 N N . ASN B 1 79 ? 3.049 -25.047 3.023 1 98.75 79 ASN B N 1
ATOM 2464 C CA . ASN B 1 79 ? 4.445 -25.141 3.432 1 98.75 79 ASN B CA 1
ATOM 2465 C C . ASN B 1 79 ? 5.273 -23.984 2.861 1 98.75 79 ASN B C 1
ATOM 2467 O O . ASN B 1 79 ? 5.363 -23.828 1.643 1 98.75 79 ASN B O 1
ATOM 2471 N N . THR B 1 80 ? 5.883 -23.188 3.777 1 98.69 80 THR B N 1
ATOM 2472 C CA . THR B 1 80 ? 6.656 -22.031 3.35 1 98.69 80 THR B CA 1
ATOM 2473 C C . THR B 1 80 ? 8.133 -22.203 3.703 1 98.69 80 THR B C 1
ATOM 2475 O O . THR B 1 80 ? 8.867 -21.219 3.812 1 98.69 80 THR B O 1
ATOM 2478 N N . ASP B 1 81 ? 8.586 -23.391 3.881 1 98.31 81 ASP B N 1
ATOM 2479 C CA . ASP B 1 81 ? 9.961 -23.656 4.289 1 98.31 81 ASP B CA 1
ATOM 2480 C C . ASP B 1 81 ? 10.961 -23.156 3.244 1 98.31 81 ASP B C 1
ATOM 2482 O O . ASP B 1 81 ? 12.109 -22.859 3.57 1 98.31 81 ASP B O 1
ATOM 2486 N N . HIS B 1 82 ? 10.492 -23.078 2.037 1 98.56 82 HIS B N 1
ATOM 2487 C CA . HIS B 1 82 ? 11.391 -22.703 0.945 1 98.56 82 HIS B CA 1
ATOM 2488 C C . HIS B 1 82 ? 11.07 -21.312 0.42 1 98.56 82 HIS B C 1
ATOM 2490 O O . HIS B 1 82 ? 11.438 -20.969 -0.708 1 98.56 82 HIS B O 1
ATOM 2496 N N . VAL B 1 83 ? 10.305 -20.578 1.187 1 98.75 83 VAL B N 1
ATOM 2497 C CA . VAL B 1 83 ? 10.141 -19.156 0.917 1 98.75 83 VAL B CA 1
ATOM 2498 C C . VAL B 1 83 ? 11.211 -18.359 1.669 1 98.75 83 VAL B C 1
ATOM 2500 O O . VAL B 1 83 ? 11.289 -18.422 2.896 1 98.75 83 VAL B O 1
ATOM 2503 N N . LYS B 1 84 ? 12 -17.672 0.949 1 98.38 84 LYS B N 1
ATOM 2504 C CA . LYS B 1 84 ? 13.094 -16.922 1.566 1 98.38 84 LYS B CA 1
ATOM 2505 C C . LYS B 1 84 ? 12.766 -15.438 1.665 1 98.38 84 LYS B C 1
ATOM 2507 O O . LYS B 1 84 ? 12.164 -14.867 0.75 1 98.38 84 LYS B O 1
ATOM 2512 N N . VAL B 1 85 ? 13.148 -14.875 2.744 1 98.06 85 VAL B N 1
ATOM 2513 C CA . VAL B 1 85 ? 13.039 -13.43 2.914 1 98.06 85 VAL B CA 1
ATOM 2514 C C . VAL B 1 85 ? 14.281 -12.742 2.34 1 98.06 85 VAL B C 1
ATOM 2516 O O . VAL B 1 85 ? 15.406 -13.117 2.668 1 98.06 85 VAL B O 1
ATOM 2519 N N . THR B 1 86 ? 14.062 -11.828 1.439 1 97.94 86 THR B N 1
ATOM 2520 C CA . THR B 1 86 ? 15.156 -11.148 0.749 1 97.94 86 THR B CA 1
ATOM 2521 C C . THR B 1 86 ? 15.445 -9.797 1.397 1 97.94 86 THR B C 1
ATOM 2523 O O . THR B 1 86 ? 14.594 -8.906 1.408 1 97.94 86 THR B O 1
ATOM 2526 N N . GLU B 1 87 ? 16.641 -9.641 1.836 1 94.44 87 GLU B N 1
ATOM 2527 C CA . GLU B 1 87 ? 17.016 -8.383 2.469 1 94.44 87 GLU B CA 1
ATOM 2528 C C . GLU B 1 87 ? 17.031 -7.234 1.461 1 94.44 87 GLU B C 1
ATOM 2530 O O . GLU B 1 87 ? 17.344 -7.434 0.287 1 94.44 87 GLU B O 1
ATOM 2535 N N . GLN B 1 88 ? 16.719 -6.016 1.851 1 90.94 88 GLN B N 1
ATOM 2536 C CA . GLN B 1 88 ? 16.75 -4.77 1.094 1 90.94 88 GLN B CA 1
ATOM 2537 C C . GLN B 1 88 ? 15.844 -4.836 -0.129 1 90.94 88 GLN B C 1
ATOM 2539 O O . GLN B 1 88 ? 16.125 -4.23 -1.161 1 90.94 88 GLN B O 1
ATOM 2544 N N . SER B 1 89 ? 14.875 -5.738 -0.189 1 95.25 89 SER B N 1
ATOM 2545 C CA . SER B 1 89 ? 13.883 -5.797 -1.254 1 95.25 89 SER B CA 1
ATOM 2546 C C . SER B 1 89 ? 12.469 -5.723 -0.691 1 95.25 89 SER B C 1
ATOM 2548 O O . SER B 1 89 ? 12.195 -6.242 0.392 1 95.25 89 SER B O 1
ATOM 2550 N N . ASN B 1 90 ? 11.641 -5.066 -1.422 1 97.44 90 ASN B N 1
ATOM 2551 C CA . ASN B 1 90 ? 10.211 -5.141 -1.115 1 97.44 90 ASN B CA 1
ATOM 2552 C C . ASN B 1 90 ? 9.594 -6.43 -1.646 1 97.44 90 ASN B C 1
ATOM 2554 O O . ASN B 1 90 ? 10.109 -7.027 -2.594 1 97.44 90 ASN B O 1
ATOM 2558 N N . THR B 1 91 ? 8.562 -6.914 -0.954 1 98.56 91 THR B N 1
ATOM 2559 C CA . THR B 1 91 ? 7.684 -7.883 -1.604 1 98.56 91 THR B CA 1
ATOM 2560 C C . THR B 1 91 ? 7.082 -7.297 -2.879 1 98.56 91 THR B C 1
ATOM 2562 O O . THR B 1 91 ? 6.922 -6.078 -2.994 1 98.56 91 THR B O 1
ATOM 2565 N N . GLY B 1 92 ? 6.844 -8.164 -3.896 1 98.56 92 GLY B N 1
ATOM 2566 C CA . GLY B 1 92 ? 6.27 -7.668 -5.137 1 98.56 92 GLY B CA 1
ATOM 2567 C C . GLY B 1 92 ? 4.949 -6.945 -4.934 1 98.56 92 GLY B C 1
ATOM 2568 O O . GLY B 1 92 ? 4.145 -7.336 -4.086 1 98.56 92 GLY B O 1
ATOM 2569 N N . ILE B 1 93 ? 4.699 -5.918 -5.73 1 98.31 93 ILE B N 1
ATOM 2570 C CA . ILE B 1 93 ? 3.432 -5.199 -5.645 1 98.31 93 ILE B CA 1
ATOM 2571 C C . ILE B 1 93 ? 2.924 -4.879 -7.047 1 98.31 93 ILE B C 1
ATOM 2573 O O . ILE B 1 93 ? 3.703 -4.84 -8 1 98.31 93 ILE B O 1
ATOM 2577 N N . ALA B 1 94 ? 1.677 -4.746 -7.145 1 97.56 94 ALA B N 1
ATOM 2578 C CA . ALA B 1 94 ? 1.007 -4.18 -8.312 1 97.56 94 ALA B CA 1
ATOM 2579 C C . ALA B 1 94 ? 0.143 -2.984 -7.922 1 97.56 94 ALA B C 1
ATOM 2581 O O . ALA B 1 94 ? -0.768 -3.109 -7.102 1 97.56 94 ALA B O 1
ATOM 2582 N N . SER B 1 95 ? 0.488 -1.812 -8.398 1 98.25 95 SER B N 1
ATOM 2583 C CA . SER B 1 95 ? -0.361 -0.633 -8.266 1 98.25 95 SER B CA 1
ATOM 2584 C C . SER B 1 95 ? -1.373 -0.549 -9.406 1 98.25 95 SER B C 1
ATOM 2586 O O . SER B 1 95 ? -0.998 -0.377 -10.57 1 98.25 95 SER B O 1
ATOM 2588 N N . ILE B 1 96 ? -2.586 -0.693 -9.055 1 97.5 96 ILE B N 1
ATOM 2589 C CA . ILE B 1 96 ? -3.643 -0.772 -10.055 1 97.5 96 ILE B CA 1
ATOM 2590 C C . ILE B 1 96 ? -4.598 0.407 -9.891 1 97.5 96 ILE B C 1
ATOM 2592 O O . ILE B 1 96 ? -5.184 0.596 -8.82 1 97.5 96 ILE B O 1
ATOM 2596 N N . THR B 1 97 ? -4.742 1.237 -10.883 1 98.19 97 THR B N 1
ATOM 2597 C CA . THR B 1 97 ? -5.734 2.305 -10.93 1 98.19 97 THR B CA 1
ATOM 2598 C C . THR B 1 97 ? -6.902 1.921 -11.836 1 98.19 97 THR B C 1
ATOM 2600 O O . THR B 1 97 ? -6.695 1.472 -12.961 1 98.19 97 THR B O 1
ATOM 2603 N N . VAL B 1 98 ? -8.062 2.008 -11.352 1 97.44 98 VAL B N 1
ATOM 2604 C CA . VAL B 1 98 ? -9.26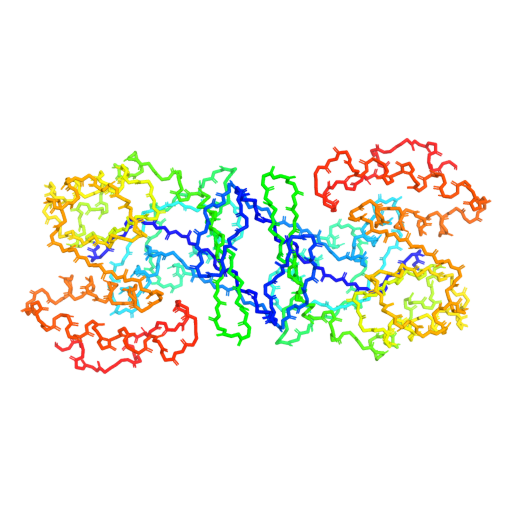6 1.648 -12.102 1 97.44 98 VAL B CA 1
ATOM 2605 C C . VAL B 1 98 ? -10.172 2.865 -12.227 1 97.44 98 VAL B C 1
ATOM 2607 O O . VAL B 1 98 ? -10.523 3.498 -11.227 1 97.44 98 VAL B O 1
ATOM 2610 N N . ASN B 1 99 ? -10.531 3.225 -13.445 1 97.44 99 ASN B N 1
ATOM 2611 C CA . ASN B 1 99 ? -11.406 4.379 -13.609 1 97.44 99 ASN B CA 1
ATOM 2612 C C . ASN B 1 99 ? -12.875 3.969 -13.664 1 97.44 99 ASN B C 1
ATOM 2614 O O . ASN B 1 99 ? -13.188 2.777 -13.633 1 97.44 99 ASN B O 1
ATOM 2618 N N . ASP B 1 100 ? -13.797 4.883 -13.695 1 96.81 100 ASP B N 1
ATOM 2619 C CA . ASP B 1 100 ? -15.234 4.629 -13.617 1 96.81 100 ASP B CA 1
ATOM 2620 C C . ASP B 1 100 ? -15.734 3.883 -14.852 1 96.81 100 ASP B C 1
ATOM 2622 O O . ASP B 1 100 ? -16.828 3.33 -14.852 1 96.81 100 ASP B O 1
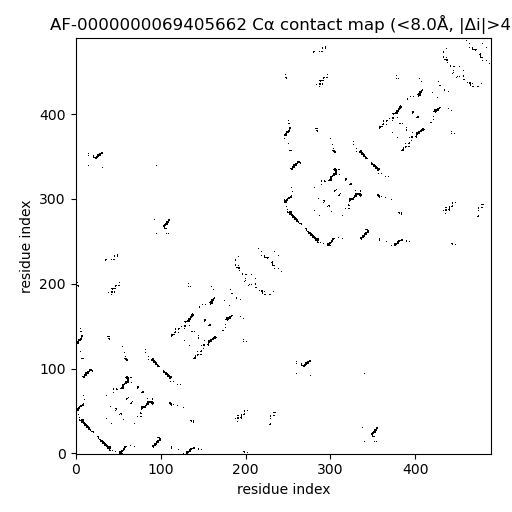ATOM 2626 N N . LYS B 1 101 ? -15 3.891 -15.977 1 95.62 101 LYS B N 1
ATOM 2627 C CA . LYS B 1 101 ? -15.375 3.174 -17.188 1 95.62 101 LYS B CA 1
ATOM 2628 C C . LYS B 1 101 ? -14.953 1.71 -17.125 1 95.62 101 LYS B C 1
ATOM 2630 O O . LYS B 1 101 ? -15.18 0.945 -18.062 1 95.62 101 LYS B O 1
ATOM 2635 N N . GLY B 1 102 ? -14.25 1.397 -16.016 1 93.25 102 GLY B N 1
ATOM 2636 C CA . GLY B 1 102 ? -13.836 0.017 -15.82 1 93.25 102 GLY B CA 1
ATOM 2637 C C . GLY B 1 102 ? -12.484 -0.293 -16.438 1 93.25 102 GLY B C 1
ATOM 2638 O O . GLY B 1 102 ? -12.047 -1.444 -16.438 1 93.25 102 GLY B O 1
ATOM 2639 N N . GLN B 1 103 ? -11.844 0.719 -16.938 1 95.94 103 GLN B N 1
ATOM 2640 C CA . GLN B 1 103 ? -10.492 0.529 -17.438 1 95.94 103 GLN B CA 1
ATOM 2641 C C . GLN B 1 103 ? -9.469 0.567 -16.312 1 95.94 103 GLN B C 1
ATOM 2643 O O . GLN B 1 103 ? -9.68 1.231 -15.297 1 95.94 103 GLN B O 1
ATOM 2648 N N . ASN B 1 104 ? -8.398 -0.203 -16.562 1 96.12 104 ASN B N 1
ATOM 2649 C CA . ASN B 1 104 ? -7.348 -0.164 -15.547 1 96.12 104 ASN B CA 1
ATOM 2650 C C . ASN B 1 104 ? -5.977 0.068 -16.172 1 96.12 104 ASN B C 1
ATOM 2652 O O . ASN B 1 104 ? -5.801 -0.096 -17.375 1 96.12 104 ASN B O 1
ATOM 2656 N N . ASN B 1 105 ? -5.102 0.611 -15.422 1 97.19 105 ASN B N 1
ATOM 2657 C CA . ASN B 1 105 ? -3.674 0.601 -15.719 1 97.19 105 ASN B CA 1
ATOM 2658 C C . ASN B 1 105 ? -2.857 0.128 -14.523 1 97.19 105 ASN B C 1
ATOM 2660 O O . ASN B 1 105 ? -3.307 0.233 -13.375 1 97.19 105 ASN B O 1
ATOM 2664 N N . ILE B 1 106 ? -1.702 -0.476 -14.828 1 96.94 106 ILE B N 1
ATOM 2665 C CA . ILE B 1 106 ? -1.002 -1.203 -13.773 1 96.94 106 ILE B CA 1
ATOM 2666 C C . ILE B 1 106 ? 0.487 -0.866 -13.812 1 96.94 106 ILE B C 1
ATOM 2668 O O . ILE B 1 106 ? 1.084 -0.798 -14.891 1 96.94 106 ILE B O 1
ATOM 2672 N N . VAL B 1 107 ? 1.048 -0.547 -12.711 1 98.25 107 VAL B N 1
ATOM 2673 C CA . VAL B 1 107 ? 2.494 -0.528 -12.516 1 98.25 107 VAL B CA 1
ATOM 2674 C C . VAL B 1 107 ? 2.912 -1.689 -11.617 1 98.25 107 VAL B C 1
ATOM 2676 O O . VAL B 1 107 ? 2.443 -1.803 -10.484 1 98.25 107 VAL B O 1
ATOM 2679 N N . ILE B 1 108 ? 3.799 -2.516 -12.109 1 97.75 108 ILE B N 1
ATOM 2680 C CA . ILE B 1 108 ? 4.277 -3.67 -11.352 1 97.75 108 ILE B CA 1
ATOM 2681 C C . ILE B 1 108 ? 5.707 -3.422 -10.883 1 97.75 108 ILE B C 1
ATOM 2683 O O . ILE B 1 108 ? 6.562 -3.002 -11.664 1 97.75 108 ILE B O 1
ATOM 2687 N N . VAL B 1 109 ? 5.922 -3.641 -9.672 1 98.25 109 VAL B N 1
ATOM 2688 C CA . VAL B 1 109 ? 7.273 -3.723 -9.125 1 98.25 109 VAL B CA 1
ATOM 2689 C C . VAL B 1 109 ? 7.523 -5.121 -8.57 1 98.25 109 VAL B C 1
ATOM 2691 O O . VAL B 1 109 ? 7 -5.48 -7.516 1 98.25 109 VAL B O 1
ATOM 2694 N N . SER B 1 110 ? 8.383 -5.871 -9.203 1 97.81 110 SER B N 1
ATOM 2695 C CA . SER B 1 110 ? 8.531 -7.293 -8.93 1 97.81 110 SER B CA 1
ATOM 2696 C C . SER B 1 110 ? 9.18 -7.527 -7.566 1 97.81 110 SER B C 1
ATOM 2698 O O . SER B 1 110 ? 8.883 -8.516 -6.891 1 97.81 110 SER B O 1
ATOM 2700 N N . GLY B 1 111 ? 10.109 -6.613 -7.164 1 97.81 111 GLY B N 1
ATOM 2701 C CA . GLY B 1 111 ? 10.758 -6.715 -5.867 1 97.81 111 GLY B CA 1
ATOM 2702 C C . GLY B 1 111 ? 11.5 -8.023 -5.672 1 97.81 111 GLY B C 1
ATOM 2703 O O . GLY B 1 111 ? 12.312 -8.406 -6.516 1 97.81 111 GLY B O 1
ATOM 2704 N N . ALA B 1 112 ? 11.188 -8.672 -4.582 1 98.69 112 ALA B N 1
ATOM 2705 C CA . ALA B 1 112 ? 11.859 -9.898 -4.168 1 98.69 112 ALA B CA 1
ATOM 2706 C C . ALA B 1 112 ? 11.672 -11.008 -5.203 1 98.69 112 ALA B C 1
ATOM 2708 O O . ALA B 1 112 ? 12.508 -11.906 -5.32 1 98.69 112 ALA B O 1
ATOM 2709 N N . ASN B 1 113 ? 10.609 -11.023 -5.977 1 98.62 113 ASN B N 1
ATOM 2710 C CA . ASN B 1 113 ? 10.375 -12.047 -6.992 1 98.62 113 ASN B CA 1
ATOM 2711 C C . ASN B 1 113 ? 11.523 -12.117 -7.992 1 98.62 113 ASN B C 1
ATOM 2713 O O . ASN B 1 113 ? 11.844 -13.195 -8.5 1 98.62 113 ASN B O 1
ATOM 2717 N N . GLU B 1 114 ? 12.117 -10.953 -8.258 1 98 114 GLU B N 1
ATOM 2718 C CA . GLU B 1 114 ? 13.195 -10.883 -9.242 1 98 114 GLU B CA 1
ATOM 2719 C C . GLU B 1 114 ? 14.484 -11.477 -8.688 1 98 114 GLU B C 1
ATOM 2721 O O . GLU B 1 114 ? 15.445 -11.695 -9.43 1 98 114 GLU B O 1
ATOM 2726 N N . LYS B 1 115 ? 14.492 -11.719 -7.422 1 98.44 115 LYS B N 1
ATOM 2727 C CA . LYS B 1 115 ? 15.703 -12.195 -6.754 1 98.44 115 LYS B CA 1
ATOM 2728 C C . LYS B 1 115 ? 15.664 -13.703 -6.555 1 98.44 115 LYS B C 1
ATOM 2730 O O . LYS B 1 115 ? 16.594 -14.289 -5.988 1 98.44 115 LYS B O 1
ATOM 2735 N N . LEU B 1 116 ? 14.594 -14.359 -7.016 1 98.69 116 LEU B N 1
ATOM 2736 C CA . LEU B 1 116 ? 14.531 -15.812 -6.977 1 98.69 116 LEU B CA 1
ATOM 2737 C C . LEU B 1 116 ? 15.523 -16.422 -7.969 1 98.69 116 LEU B C 1
ATOM 2739 O O . LEU B 1 116 ? 15.492 -16.094 -9.156 1 98.69 116 LEU B O 1
ATOM 2743 N N . THR B 1 117 ? 16.375 -17.344 -7.5 1 98.44 117 THR B N 1
ATOM 2744 C CA . THR B 1 117 ? 17.484 -17.797 -8.328 1 98.44 117 THR B CA 1
ATOM 2745 C C . THR B 1 117 ? 17.391 -19.297 -8.578 1 98.44 117 THR B C 1
ATOM 2747 O O . THR B 1 117 ? 16.578 -19.984 -7.945 1 98.44 117 THR B O 1
ATOM 2750 N N . GLY B 1 118 ? 18.219 -19.719 -9.539 1 98.19 118 GLY B N 1
ATOM 2751 C CA . GLY B 1 118 ? 18.375 -21.156 -9.734 1 98.19 118 GLY B CA 1
ATOM 2752 C C . GLY B 1 118 ? 18.875 -21.875 -8.5 1 98.19 118 GLY B C 1
ATOM 2753 O O . GLY B 1 118 ? 18.5 -23.016 -8.242 1 98.19 118 GLY B O 1
ATOM 2754 N N . GLU B 1 119 ? 19.703 -21.172 -7.711 1 98.31 119 GLU B N 1
ATOM 2755 C CA . GLU B 1 119 ? 20.203 -21.734 -6.465 1 98.31 119 GLU B CA 1
ATOM 2756 C C . GLU B 1 119 ? 19.062 -21.984 -5.473 1 98.31 119 GLU B C 1
ATOM 2758 O O . GLU B 1 119 ? 19.094 -22.969 -4.727 1 98.31 119 GLU B O 1
ATOM 2763 N N . ASP B 1 120 ? 18.094 -21.094 -5.453 1 98.5 120 ASP B N 1
ATOM 2764 C CA . ASP B 1 120 ? 16.922 -21.312 -4.625 1 98.5 120 ASP B CA 1
ATOM 2765 C C . ASP B 1 120 ? 16.188 -22.594 -5.012 1 98.5 120 ASP B C 1
ATOM 2767 O O . ASP B 1 120 ? 15.758 -23.359 -4.145 1 98.5 120 ASP B O 1
ATOM 2771 N N . VAL B 1 121 ? 16.062 -22.766 -6.324 1 98.56 121 VAL B N 1
ATOM 2772 C CA . VAL B 1 121 ? 15.383 -23.938 -6.855 1 98.56 121 VAL B CA 1
ATOM 2773 C C . VAL B 1 121 ? 16.172 -25.203 -6.48 1 98.56 121 VAL B C 1
ATOM 2775 O O . VAL B 1 121 ? 15.602 -26.172 -6.004 1 98.56 121 VAL B O 1
ATOM 2778 N N . GLU B 1 122 ? 17.484 -25.141 -6.613 1 98.25 122 GLU B N 1
ATOM 2779 C CA . GLU B 1 122 ? 18.344 -26.266 -6.277 1 98.25 122 GLU B CA 1
ATOM 2780 C C . GLU B 1 122 ? 18.234 -26.625 -4.797 1 98.25 122 GLU B C 1
ATOM 2782 O O . GLU B 1 122 ? 18.172 -27.797 -4.438 1 98.25 122 GLU B O 1
ATOM 2787 N N . ALA B 1 123 ? 18.172 -25.625 -4.012 1 98.31 123 ALA B N 1
ATOM 2788 C CA . ALA B 1 123 ? 18.062 -25.828 -2.568 1 98.31 123 ALA B CA 1
ATOM 2789 C C . ALA B 1 123 ? 16.703 -26.406 -2.186 1 98.31 123 ALA B C 1
ATOM 2791 O O . ALA B 1 123 ? 16.516 -26.875 -1.062 1 98.31 123 ALA B O 1
ATOM 2792 N N . SER B 1 124 ? 15.773 -26.375 -3.133 1 98.5 124 SER B N 1
ATOM 2793 C CA . SER B 1 124 ? 14.414 -26.859 -2.867 1 98.5 124 SER B CA 1
ATOM 2794 C C . SER B 1 124 ? 14.141 -28.172 -3.576 1 98.5 124 SER B C 1
ATOM 2796 O O . SER B 1 124 ? 12.984 -28.531 -3.809 1 98.5 124 SER B O 1
ATOM 2798 N N . MET B 1 125 ? 15.164 -28.828 -3.973 1 96.75 125 MET B N 1
ATOM 2799 C CA . MET B 1 125 ? 15.016 -30.062 -4.73 1 96.75 125 MET B CA 1
ATOM 2800 C C . MET B 1 125 ? 14.25 -31.109 -3.93 1 96.75 125 MET B C 1
ATOM 2802 O O . MET B 1 125 ? 13.508 -31.906 -4.496 1 96.75 125 MET B O 1
ATOM 2806 N N . ASP B 1 126 ? 14.438 -31.125 -2.68 1 97 126 ASP B N 1
ATOM 2807 C CA . ASP B 1 126 ? 13.758 -32.094 -1.833 1 97 126 ASP B CA 1
ATOM 2808 C C . ASP B 1 126 ? 12.242 -32 -1.996 1 97 126 ASP B C 1
ATOM 2810 O O . ASP B 1 126 ? 11.578 -33.031 -2.195 1 97 126 ASP B O 1
ATOM 2814 N N . VAL B 1 127 ? 11.734 -30.75 -2.006 1 98.19 127 VAL B N 1
ATOM 2815 C CA . VAL B 1 127 ? 10.289 -30.594 -2.09 1 98.19 127 VAL B CA 1
ATOM 2816 C C . VAL B 1 127 ? 9.844 -30.688 -3.549 1 98.19 127 VAL B C 1
ATOM 2818 O O . VAL B 1 127 ? 8.797 -31.281 -3.848 1 98.19 127 VAL B O 1
ATOM 2821 N N . ILE B 1 128 ? 10.602 -30.156 -4.457 1 98.19 128 ILE B N 1
ATOM 2822 C CA . ILE B 1 128 ? 10.234 -30.188 -5.871 1 98.19 128 ILE B CA 1
ATOM 2823 C C . ILE B 1 128 ? 10.266 -31.625 -6.379 1 98.19 128 ILE B C 1
ATOM 2825 O O . ILE B 1 128 ? 9.312 -32.094 -7.008 1 98.19 128 ILE B O 1
ATOM 2829 N N . GLY B 1 129 ? 11.305 -32.375 -6.023 1 96.56 129 GLY B N 1
ATOM 2830 C CA . GLY B 1 129 ? 11.531 -33.688 -6.562 1 96.56 129 GLY B CA 1
ATOM 2831 C C . GLY B 1 129 ? 10.594 -34.75 -5.984 1 96.56 129 GLY B C 1
ATOM 2832 O O . GLY B 1 129 ? 10.43 -35.812 -6.559 1 96.56 129 GLY B O 1
ATOM 2833 N N . THR B 1 130 ? 9.992 -34.438 -4.852 1 96.5 130 THR B N 1
ATOM 2834 C CA . THR B 1 130 ? 9.148 -35.438 -4.199 1 96.5 130 THR B CA 1
ATOM 2835 C C . THR B 1 130 ? 7.672 -35.062 -4.336 1 96.5 130 THR B C 1
ATOM 2837 O O . THR B 1 130 ? 6.801 -35.75 -3.811 1 96.5 130 THR B O 1
ATOM 2840 N N . SER B 1 131 ? 7.375 -34 -5.035 1 98.38 131 SER B N 1
ATOM 2841 C CA . SER B 1 131 ? 5.992 -33.594 -5.258 1 98.38 131 SER B CA 1
ATOM 2842 C C . SER B 1 131 ? 5.398 -34.312 -6.48 1 98.38 131 SER B C 1
ATOM 2844 O O . SER B 1 131 ? 6.133 -34.812 -7.324 1 98.38 131 SER B O 1
ATOM 2846 N N . LYS B 1 132 ? 4.121 -34.344 -6.5 1 98.62 132 LYS B N 1
ATOM 2847 C CA . LYS B 1 132 ? 3.439 -34.938 -7.641 1 98.62 132 LYS B CA 1
ATOM 2848 C C . LYS B 1 132 ? 3.377 -33.969 -8.82 1 98.62 132 LYS B C 1
ATOM 2850 O O . LYS B 1 132 ? 3.514 -34.375 -9.977 1 98.62 132 LYS B O 1
ATOM 2855 N N . VAL B 1 133 ? 3.166 -32.688 -8.555 1 98.75 133 VAL B N 1
ATOM 2856 C CA . VAL B 1 133 ? 2.984 -31.672 -9.594 1 98.75 133 VAL B CA 1
ATOM 2857 C C . VAL B 1 133 ? 3.828 -30.453 -9.266 1 98.75 133 VAL B C 1
ATOM 2859 O O . VAL B 1 133 ? 3.855 -30 -8.117 1 98.75 133 VAL B O 1
ATOM 2862 N N . LEU B 1 134 ? 4.551 -29.922 -10.242 1 98.88 134 LEU B N 1
ATOM 2863 C CA . LEU B 1 134 ? 5.203 -28.625 -10.18 1 98.88 134 LEU B CA 1
ATOM 2864 C C . LEU B 1 134 ? 4.441 -27.594 -11.016 1 98.88 134 LEU B C 1
ATOM 2866 O O . LEU B 1 134 ? 4.223 -27.797 -12.211 1 98.88 134 LEU B O 1
ATOM 2870 N N . LEU B 1 135 ? 4.035 -26.547 -10.359 1 98.56 135 LEU B N 1
ATOM 2871 C CA . LEU B 1 135 ? 3.412 -25.406 -11.031 1 98.56 135 LEU B CA 1
ATOM 2872 C C . LEU B 1 135 ? 4.391 -24.25 -11.164 1 98.56 135 LEU B C 1
ATOM 2874 O O . LEU B 1 135 ? 5.062 -23.891 -10.195 1 98.56 135 LEU B O 1
ATOM 2878 N N . THR B 1 136 ? 4.469 -23.656 -12.383 1 98.12 136 THR B N 1
ATOM 2879 C CA . THR B 1 136 ? 5.328 -22.5 -12.625 1 98.12 136 THR B CA 1
ATOM 2880 C C . THR B 1 136 ? 4.613 -21.469 -13.492 1 98.12 136 THR B C 1
ATOM 2882 O O . THR B 1 136 ? 3.648 -21.781 -14.188 1 98.12 136 THR B O 1
ATOM 2885 N N . GLN B 1 137 ? 5.008 -20.266 -13.406 1 96.56 137 GLN B N 1
ATOM 2886 C CA . GLN B 1 137 ? 4.57 -19.141 -14.211 1 96.56 137 GLN B CA 1
ATOM 2887 C C . GLN B 1 137 ? 5.758 -18.266 -14.625 1 96.56 137 GLN B C 1
ATOM 2889 O O . GLN B 1 137 ? 6.906 -18.703 -14.555 1 96.56 137 GLN B O 1
ATOM 2894 N N . LEU B 1 138 ? 5.488 -17.062 -15.172 1 95.12 138 LEU B N 1
ATOM 2895 C CA . LEU B 1 138 ? 6.586 -16.25 -15.672 1 95.12 138 LEU B CA 1
ATOM 2896 C C . LEU B 1 138 ? 6.625 -14.898 -14.969 1 95.12 138 LEU B C 1
ATOM 2898 O O . LEU B 1 138 ? 6.906 -13.867 -15.594 1 95.12 138 LEU B O 1
ATOM 2902 N N . GLU B 1 139 ? 6.332 -14.922 -13.664 1 95.25 139 GLU B N 1
ATOM 2903 C CA . GLU B 1 139 ? 6.426 -13.719 -12.844 1 95.25 139 GLU B CA 1
ATOM 2904 C C . GLU B 1 139 ? 7.699 -13.719 -12.008 1 95.25 139 GLU B C 1
ATOM 2906 O O . GLU B 1 139 ? 7.855 -12.891 -11.102 1 95.25 139 GLU B O 1
ATOM 2911 N N . THR B 1 140 ? 8.555 -14.672 -12.156 1 97.62 140 THR B N 1
ATOM 2912 C CA . THR B 1 140 ? 9.914 -14.781 -11.641 1 97.62 140 THR B CA 1
ATOM 2913 C C . THR B 1 140 ? 10.914 -14.914 -12.781 1 97.62 140 THR B C 1
ATOM 2915 O O . THR B 1 140 ? 10.523 -15.047 -13.945 1 97.62 140 THR B O 1
ATOM 2918 N N . PRO B 1 141 ? 12.203 -14.75 -12.484 1 97.44 141 PRO B N 1
ATOM 2919 C CA . PRO B 1 141 ? 13.156 -14.852 -13.594 1 97.44 141 PRO B CA 1
ATOM 2920 C C . PRO B 1 141 ? 12.984 -16.141 -14.398 1 97.44 141 PRO B C 1
ATOM 2922 O O . PRO B 1 141 ? 12.906 -17.234 -13.82 1 97.44 141 PRO B O 1
ATOM 2925 N N . THR B 1 142 ? 12.977 -15.969 -15.742 1 96.75 142 THR B N 1
ATOM 2926 C CA . THR B 1 142 ? 12.695 -17.094 -16.625 1 96.75 142 THR B CA 1
ATOM 2927 C C . THR B 1 142 ? 13.742 -18.188 -16.453 1 96.75 142 THR B C 1
ATOM 2929 O O . THR B 1 142 ? 13.438 -19.375 -16.562 1 96.75 142 THR B O 1
ATOM 2932 N N . LYS B 1 143 ? 14.969 -17.797 -16.172 1 96.81 143 LYS B N 1
ATOM 2933 C CA . LYS B 1 143 ? 16.031 -18.781 -15.961 1 96.81 143 LYS B CA 1
ATOM 2934 C C . LYS B 1 143 ? 15.742 -19.656 -14.742 1 96.81 143 LYS B C 1
ATOM 2936 O O . LYS B 1 143 ? 16.062 -20.844 -14.734 1 96.81 143 LYS B O 1
ATOM 2941 N N . THR B 1 144 ? 15.172 -19.031 -13.703 1 98.12 144 THR B N 1
ATOM 2942 C CA . THR B 1 144 ? 14.805 -19.766 -12.5 1 98.12 144 THR B CA 1
ATOM 2943 C C . THR B 1 144 ? 13.68 -20.75 -12.789 1 98.12 144 THR B C 1
ATOM 2945 O O . THR B 1 144 ? 13.742 -21.906 -12.367 1 98.12 144 THR B O 1
ATOM 2948 N N . THR B 1 145 ? 12.688 -20.281 -13.469 1 98 145 THR B N 1
ATOM 2949 C CA . THR B 1 145 ? 11.547 -21.125 -13.836 1 98 145 THR B CA 1
ATOM 2950 C C . THR B 1 145 ? 12 -22.297 -14.688 1 98 145 THR B C 1
ATOM 2952 O O . THR B 1 145 ? 11.57 -23.438 -14.469 1 98 145 THR B O 1
ATOM 2955 N N . LEU B 1 146 ? 12.898 -22 -15.625 1 97.5 146 LEU B N 1
ATOM 2956 C CA . LEU B 1 146 ? 13.422 -23.047 -16.5 1 97.5 146 LEU B CA 1
ATOM 2957 C C . LEU B 1 146 ? 14.172 -24.094 -15.695 1 97.5 146 LEU B C 1
ATOM 2959 O O . LEU B 1 146 ? 14.016 -25.297 -15.938 1 97.5 146 LEU B O 1
ATOM 2963 N N . LYS B 1 147 ? 14.945 -23.656 -14.773 1 97.94 147 LYS B N 1
ATOM 2964 C CA . LYS B 1 147 ? 15.68 -24.578 -13.914 1 97.94 147 LYS B CA 1
ATOM 2965 C C . LYS B 1 147 ? 14.734 -25.484 -13.125 1 97.94 147 LYS B C 1
ATOM 2967 O O . LYS B 1 147 ? 14.992 -26.672 -12.977 1 97.94 147 LYS B O 1
ATOM 2972 N N . ALA B 1 148 ? 13.672 -24.953 -12.609 1 98.62 148 ALA B N 1
ATOM 2973 C CA . ALA B 1 148 ? 12.688 -25.734 -11.867 1 98.62 148 ALA B CA 1
ATOM 2974 C C . ALA B 1 148 ? 12.062 -26.812 -12.742 1 98.62 148 ALA B C 1
ATOM 2976 O O . ALA B 1 148 ? 11.922 -27.969 -12.305 1 98.62 148 ALA B O 1
ATOM 2977 N N . LEU B 1 149 ? 11.75 -26.438 -13.945 1 98.19 149 LEU B N 1
ATOM 2978 C CA . LEU B 1 149 ? 11.164 -27.391 -14.883 1 98.19 149 LEU B CA 1
ATOM 2979 C C . LEU B 1 149 ? 12.141 -28.516 -15.203 1 98.19 149 LEU B C 1
ATOM 2981 O O . LEU B 1 149 ? 11.758 -29.688 -15.234 1 98.19 149 LEU B O 1
ATOM 2985 N N . GLN B 1 150 ? 13.336 -28.141 -15.422 1 97.62 150 GLN B N 1
ATOM 2986 C CA . GLN B 1 150 ? 14.367 -29.125 -15.719 1 97.62 150 GLN B CA 1
ATOM 2987 C C . GLN B 1 150 ? 14.516 -30.125 -14.57 1 97.62 150 GLN B C 1
ATOM 2989 O O . GLN B 1 150 ? 14.562 -31.344 -14.797 1 97.62 150 GLN B O 1
ATOM 2994 N N . MET B 1 151 ? 14.57 -29.625 -13.43 1 97 151 MET B N 1
ATOM 2995 C CA . MET B 1 151 ? 14.742 -30.453 -12.25 1 97 151 MET B CA 1
ATOM 2996 C C . MET B 1 151 ? 13.547 -31.375 -12.047 1 97 151 MET B C 1
ATOM 2998 O O . MET B 1 151 ? 13.703 -32.562 -11.742 1 97 151 MET B O 1
ATOM 3002 N N . ALA B 1 152 ? 12.398 -30.828 -12.164 1 97.75 152 ALA B N 1
ATOM 3003 C CA . ALA B 1 152 ? 11.172 -31.609 -12.008 1 97.75 152 ALA B CA 1
ATOM 3004 C C . ALA B 1 152 ? 11.117 -32.75 -13.016 1 97.75 152 ALA B C 1
ATOM 3006 O O . ALA B 1 152 ? 10.742 -33.875 -12.672 1 97.75 152 ALA B O 1
ATOM 3007 N N . LYS B 1 153 ? 11.484 -32.5 -14.234 1 95.94 153 LYS B N 1
ATOM 3008 C CA . LYS B 1 153 ? 11.469 -33.5 -15.289 1 95.94 153 LYS B CA 1
ATOM 3009 C C . LYS B 1 153 ? 12.414 -34.656 -14.961 1 95.94 153 LYS B C 1
ATOM 3011 O O . LYS B 1 153 ? 12.07 -35.844 -15.172 1 95.94 153 LYS B O 1
ATOM 3016 N N . ARG B 1 154 ? 13.523 -34.312 -14.438 1 95.75 154 ARG B N 1
ATOM 3017 C CA . ARG B 1 154 ? 14.508 -35.312 -14.07 1 95.75 154 ARG B CA 1
ATOM 3018 C C . ARG B 1 154 ? 13.977 -36.25 -12.977 1 95.75 154 ARG B C 1
ATOM 3020 O O . ARG B 1 154 ? 14.336 -37.406 -12.906 1 95.75 154 ARG B O 1
ATOM 3027 N N . GLN B 1 155 ? 13.125 -35.719 -12.172 1 96.88 155 GLN B N 1
ATOM 3028 C CA . GLN B 1 155 ? 12.57 -36.469 -11.055 1 96.88 155 GLN B CA 1
ATOM 3029 C C . GLN B 1 155 ? 11.203 -37.062 -11.422 1 96.88 155 GLN B C 1
ATOM 3031 O O . GLN B 1 155 ? 10.508 -37.594 -10.555 1 96.88 155 GLN B O 1
ATOM 3036 N N . LYS B 1 156 ? 10.727 -36.906 -12.672 1 96.5 156 LYS B N 1
ATOM 3037 C CA . LYS B 1 156 ? 9.477 -37.438 -13.219 1 96.5 156 LYS B CA 1
ATOM 3038 C C . LYS B 1 156 ? 8.273 -36.812 -12.531 1 96.5 156 LYS B C 1
ATOM 3040 O O . LYS B 1 156 ? 7.266 -37.469 -12.297 1 96.5 156 LYS B O 1
ATOM 3045 N N . VAL B 1 157 ? 8.484 -35.594 -12.039 1 98.06 157 VAL B N 1
ATOM 3046 C CA . VAL B 1 157 ? 7.391 -34.781 -11.5 1 98.06 157 VAL B CA 1
ATOM 3047 C C . VAL B 1 157 ? 6.578 -34.188 -12.648 1 98.06 157 VAL B C 1
ATOM 3049 O O . VAL B 1 157 ? 7.141 -33.719 -13.633 1 98.06 157 VAL B O 1
ATOM 3052 N N . THR B 1 158 ? 5.242 -34.281 -12.586 1 98.44 158 THR B N 1
ATOM 3053 C CA . THR B 1 158 ? 4.398 -33.625 -13.602 1 98.44 158 THR B CA 1
ATOM 3054 C C . THR B 1 158 ? 4.574 -32.125 -13.578 1 98.44 158 THR B C 1
ATOM 3056 O O . THR B 1 158 ? 4.535 -31.5 -12.516 1 98.44 158 THR B O 1
ATOM 3059 N N . THR B 1 159 ? 4.781 -31.5 -14.766 1 98.56 159 THR B N 1
ATOM 3060 C CA . THR B 1 159 ? 5.066 -30.078 -14.812 1 98.56 159 THR B CA 1
ATOM 3061 C C . THR B 1 159 ? 3.934 -29.328 -15.516 1 98.56 159 THR B C 1
ATOM 3063 O O . THR B 1 159 ? 3.455 -29.75 -16.562 1 98.56 159 THR B O 1
ATOM 3066 N N . VAL B 1 160 ? 3.465 -28.234 -14.867 1 97.94 160 VAL B N 1
ATOM 3067 C CA . VAL B 1 160 ? 2.473 -27.328 -15.422 1 97.94 160 VAL B CA 1
ATOM 3068 C C . VAL B 1 160 ? 3.066 -25.922 -15.531 1 97.94 160 VAL B C 1
ATOM 3070 O O . VAL B 1 160 ? 3.574 -25.375 -14.555 1 97.94 160 VAL B O 1
ATOM 3073 N N . LEU B 1 161 ? 3.023 -25.328 -16.719 1 97.06 161 LEU B N 1
ATOM 3074 C CA . LEU B 1 161 ? 3.516 -23.984 -16.953 1 97.06 161 LEU B CA 1
ATOM 3075 C C . LEU B 1 161 ? 2.379 -23.047 -17.359 1 97.06 161 LEU B C 1
ATOM 3077 O O . LEU B 1 161 ? 1.659 -23.328 -18.312 1 97.06 161 LEU B O 1
ATOM 3081 N N . ASN B 1 162 ? 2.148 -22.062 -16.562 1 95.75 162 ASN B N 1
ATOM 3082 C CA . ASN B 1 162 ? 1.362 -20.906 -16.969 1 95.75 162 ASN B CA 1
ATOM 3083 C C . ASN B 1 162 ? 2.23 -19.859 -17.641 1 95.75 162 ASN B C 1
ATOM 3085 O O . ASN B 1 162 ? 2.971 -19.125 -16.969 1 95.75 162 ASN B O 1
ATOM 3089 N N . PRO B 1 163 ? 2.152 -19.75 -18.984 1 93.19 163 PRO B N 1
ATOM 3090 C CA . PRO B 1 163 ? 3.047 -18.828 -19.688 1 93.19 163 PRO B CA 1
ATOM 3091 C C . PRO B 1 163 ? 2.562 -17.391 -19.625 1 93.19 163 PRO B C 1
ATOM 3093 O O . PRO B 1 163 ? 2.318 -16.766 -20.656 1 93.19 163 PRO B O 1
ATOM 3096 N N . ALA B 1 164 ? 2.412 -16.922 -18.453 1 90.69 164 ALA B N 1
ATOM 3097 C CA . ALA B 1 164 ? 1.998 -15.555 -18.141 1 90.69 164 ALA B CA 1
ATOM 3098 C C . ALA B 1 164 ? 2.877 -14.945 -17.062 1 90.69 164 ALA B C 1
ATOM 3100 O O . ALA B 1 164 ? 3.277 -15.633 -16.109 1 90.69 164 ALA B O 1
ATOM 3101 N N . PRO B 1 165 ? 3.021 -13.586 -17.266 1 88.75 165 PRO B N 1
ATOM 3102 C CA . PRO B 1 165 ? 2.641 -12.695 -18.359 1 88.75 165 PRO B CA 1
ATOM 3103 C C . PRO B 1 165 ? 3.305 -13.062 -19.688 1 88.75 165 PRO B C 1
ATOM 3105 O O . PRO B 1 165 ? 4.285 -13.812 -19.703 1 88.75 165 PRO B O 1
ATOM 3108 N N . ALA B 1 166 ? 2.732 -12.562 -20.672 1 82.25 166 ALA B N 1
ATOM 3109 C CA . ALA B 1 166 ? 3.254 -12.859 -22 1 82.25 166 ALA B CA 1
ATOM 3110 C C . ALA B 1 166 ? 4.688 -12.352 -22.156 1 82.25 166 ALA B C 1
ATOM 3112 O O . ALA B 1 166 ? 5.016 -11.25 -21.703 1 82.25 166 ALA B O 1
ATOM 3113 N N . ARG B 1 167 ? 5.539 -13.227 -22.719 1 84.19 167 ARG B N 1
ATOM 3114 C CA . ARG B 1 167 ? 6.922 -12.898 -23.062 1 84.19 167 ARG B CA 1
ATOM 3115 C C . ARG B 1 167 ? 7.172 -13.062 -24.562 1 84.19 167 ARG B C 1
ATOM 3117 O O . ARG B 1 167 ? 6.758 -14.055 -25.156 1 84.19 167 ARG B O 1
ATOM 3124 N N . PRO B 1 168 ? 7.734 -11.977 -25.219 1 80.38 168 PRO B N 1
ATOM 3125 C CA . PRO B 1 168 ? 7.93 -12.062 -26.656 1 80.38 168 PRO B CA 1
ATOM 3126 C C . PRO B 1 168 ? 8.719 -13.305 -27.078 1 80.38 168 PRO B C 1
ATOM 3128 O O . PRO B 1 168 ? 8.391 -13.938 -28.094 1 80.38 168 PRO B O 1
ATOM 3131 N N . GLN B 1 169 ? 9.82 -13.586 -26.422 1 85.12 169 GLN B N 1
ATOM 3132 C CA . GLN B 1 169 ? 10.625 -14.742 -26.797 1 85.12 169 GLN B CA 1
ATOM 3133 C C . GLN B 1 169 ? 10.859 -15.656 -25.594 1 85.12 169 GLN B C 1
ATOM 3135 O O . GLN B 1 169 ? 11.523 -15.266 -24.641 1 85.12 169 GLN B O 1
ATOM 3140 N N . LEU B 1 170 ? 10.07 -16.734 -25.625 1 87.81 170 LEU B N 1
ATOM 3141 C CA . LEU B 1 170 ? 10.273 -17.734 -24.594 1 87.81 170 LEU B CA 1
ATOM 3142 C C . LEU B 1 170 ? 11.188 -18.844 -25.094 1 87.81 170 LEU B C 1
ATOM 3144 O O . LEU B 1 170 ? 11.039 -19.312 -26.219 1 87.81 170 LEU B O 1
ATOM 3148 N N . ASP B 1 171 ? 12.195 -19.203 -24.359 1 91.12 171 ASP B N 1
ATOM 3149 C CA . ASP B 1 171 ? 13.078 -20.312 -24.672 1 91.12 171 ASP B CA 1
ATOM 3150 C C . ASP B 1 171 ? 12.281 -21.562 -25.047 1 91.12 171 ASP B C 1
ATOM 3152 O O . ASP B 1 171 ? 11.375 -21.969 -24.312 1 91.12 171 ASP B O 1
ATOM 3156 N N . PRO B 1 172 ? 12.555 -22.188 -26.156 1 92.44 172 PRO B N 1
ATOM 3157 C CA . PRO B 1 172 ? 11.828 -23.375 -26.594 1 92.44 172 PRO B CA 1
ATOM 3158 C C . PRO B 1 172 ? 11.859 -24.516 -25.578 1 92.44 172 PRO B C 1
ATOM 3160 O O . PRO B 1 172 ? 10.992 -25.391 -25.594 1 92.44 172 PRO B O 1
ATOM 3163 N N . ASP B 1 173 ? 12.82 -24.438 -24.719 1 93.62 173 ASP B N 1
ATOM 3164 C CA . ASP B 1 173 ? 12.938 -25.484 -23.719 1 93.62 173 ASP B CA 1
ATOM 3165 C C . ASP B 1 173 ? 11.727 -25.484 -22.781 1 93.62 173 ASP B C 1
ATOM 3167 O O . ASP B 1 173 ? 11.375 -26.531 -22.219 1 93.62 173 ASP B O 1
ATOM 3171 N N . PHE B 1 174 ? 11.094 -24.375 -22.625 1 94.12 174 PHE B N 1
ATOM 3172 C CA . PHE B 1 174 ? 9.883 -24.312 -21.812 1 94.12 174 PHE B CA 1
ATOM 3173 C C . PHE B 1 174 ? 8.828 -25.25 -22.359 1 94.12 174 PHE B C 1
ATOM 3175 O O . PHE B 1 174 ? 8.148 -25.938 -21.594 1 94.12 174 PHE B O 1
ATOM 3182 N N . TYR B 1 175 ? 8.758 -25.344 -23.688 1 90.94 175 TYR B N 1
ATOM 3183 C CA . TYR B 1 175 ? 7.734 -26.156 -24.328 1 90.94 175 TYR B CA 1
ATOM 3184 C C . TYR B 1 175 ? 8.062 -27.641 -24.25 1 90.94 175 TYR B C 1
ATOM 3186 O O . TYR B 1 175 ? 7.164 -28.484 -24.25 1 90.94 175 TYR B O 1
ATOM 3194 N N . LYS B 1 176 ? 9.297 -27.906 -24.141 1 93.88 176 LYS B N 1
ATOM 3195 C CA . LYS B 1 176 ? 9.742 -29.297 -24.047 1 93.88 176 LYS B CA 1
ATOM 3196 C C . LYS B 1 176 ? 9.602 -29.828 -22.625 1 93.88 176 LYS B C 1
ATOM 3198 O O . LYS B 1 176 ? 9.352 -31.016 -22.438 1 93.88 176 LYS B O 1
ATOM 3203 N N . LEU B 1 177 ? 9.75 -28.969 -21.719 1 95.62 177 LEU B N 1
ATOM 3204 C CA . LEU B 1 177 ? 9.867 -29.406 -20.328 1 95.62 177 LEU B CA 1
ATOM 3205 C C . LEU B 1 177 ? 8.508 -29.375 -19.625 1 95.62 177 LEU B C 1
ATOM 3207 O O . LEU B 1 177 ? 8.312 -30.047 -18.609 1 95.62 177 LEU B O 1
ATOM 3211 N N . ALA B 1 178 ? 7.594 -28.641 -20.141 1 96.25 178 ALA B N 1
ATOM 3212 C CA . ALA B 1 178 ? 6.262 -28.547 -19.547 1 96.25 178 ALA B CA 1
ATOM 3213 C C . ALA B 1 178 ? 5.363 -29.672 -20.062 1 96.25 178 ALA B C 1
ATOM 3215 O O . ALA B 1 178 ? 5.191 -29.828 -21.266 1 96.25 178 ALA B O 1
ATOM 3216 N N . ASP B 1 179 ? 4.816 -30.469 -19.188 1 97.31 179 ASP B N 1
ATOM 3217 C CA . ASP B 1 179 ? 3.834 -31.469 -19.578 1 97.31 179 ASP B CA 1
ATOM 3218 C C . ASP B 1 179 ? 2.512 -30.812 -19.984 1 97.31 179 ASP B C 1
ATOM 3220 O O . ASP B 1 179 ? 1.839 -31.281 -20.906 1 97.31 179 ASP B O 1
ATOM 3224 N N . TYR B 1 180 ? 2.109 -29.766 -19.219 1 96.62 180 TYR B N 1
ATOM 3225 C CA . TYR B 1 180 ? 0.893 -29.016 -19.5 1 96.62 180 TYR B CA 1
ATOM 3226 C C . TYR B 1 180 ? 1.195 -27.531 -19.625 1 96.62 180 TYR B C 1
ATOM 3228 O O . TYR B 1 180 ? 1.877 -26.953 -18.781 1 96.62 180 TYR B O 1
ATOM 3236 N N . PHE B 1 181 ? 0.74 -26.984 -20.703 1 93.38 181 PHE B N 1
ATOM 3237 C CA . PHE B 1 181 ? 0.84 -25.562 -21 1 93.38 181 PHE B CA 1
ATOM 3238 C C . PHE B 1 181 ? -0.528 -24.891 -20.906 1 93.38 181 PHE B C 1
ATOM 3240 O O . PHE B 1 181 ? -1.407 -25.156 -21.734 1 93.38 181 PHE B O 1
ATOM 3247 N N . CYS B 1 182 ? -0.675 -24.031 -19.891 1 91.75 182 CYS B N 1
ATOM 3248 C CA . CYS B 1 182 ? -1.988 -23.438 -19.641 1 91.75 182 CYS B CA 1
ATOM 3249 C C . CYS B 1 182 ? -1.978 -21.938 -19.906 1 91.75 182 CYS B C 1
ATOM 3251 O O . CYS B 1 182 ? -1.724 -21.156 -19 1 91.75 182 CYS B O 1
ATOM 3253 N N . PRO B 1 183 ? -2.283 -21.594 -21.141 1 82.75 183 PRO B N 1
ATOM 3254 C CA . PRO B 1 183 ? -2.35 -20.156 -21.438 1 82.75 183 PRO B CA 1
ATOM 3255 C C . PRO B 1 183 ? -3.572 -19.484 -20.812 1 82.75 183 PRO B C 1
ATOM 3257 O O . PRO B 1 183 ? -4.637 -20.094 -20.719 1 82.75 183 PRO B O 1
ATOM 3260 N N . ASN B 1 184 ? -3.408 -18.594 -20.047 1 70.5 184 ASN B N 1
ATOM 3261 C CA . ASN B 1 184 ? -4.555 -17.859 -19.531 1 70.5 184 ASN B CA 1
ATOM 3262 C C . ASN B 1 184 ? -4.309 -16.359 -19.547 1 70.5 184 ASN B C 1
ATOM 3264 O O . ASN B 1 184 ? -3.164 -15.906 -19.453 1 70.5 184 ASN B O 1
ATOM 3268 N N . GLU B 1 185 ? -5.234 -15.758 -20.266 1 56.12 185 GLU B N 1
ATOM 3269 C CA . GLU B 1 185 ? -5.023 -14.32 -20.406 1 56.12 185 GLU B CA 1
ATOM 3270 C C . GLU B 1 185 ? -5.23 -13.609 -19.062 1 56.12 185 GLU B C 1
ATOM 3272 O O . GLU B 1 185 ? -4.484 -12.695 -18.719 1 56.12 185 GLU B O 1
ATOM 3277 N N . THR B 1 186 ? -6.648 -13.5 -18.531 1 54.12 186 THR B N 1
ATOM 3278 C CA . THR B 1 186 ? -7.02 -12.367 -17.703 1 54.12 186 THR B CA 1
ATOM 3279 C C . THR B 1 186 ? -7.359 -12.828 -16.281 1 54.12 186 THR B C 1
ATOM 3281 O O . THR B 1 186 ? -8.055 -13.828 -16.094 1 54.12 186 THR B O 1
ATOM 3284 N N . GLU B 1 187 ? -6.781 -12.445 -15.234 1 63.22 187 GLU B N 1
ATOM 3285 C CA . GLU B 1 187 ? -7.168 -12.062 -13.875 1 63.22 187 GLU B CA 1
ATOM 3286 C C . GLU B 1 187 ? -7.203 -13.281 -12.953 1 63.22 187 GLU B C 1
ATOM 3288 O O . GLU B 1 187 ? -6.559 -14.297 -13.227 1 63.22 187 GLU B O 1
ATOM 3293 N N . GLY B 1 188 ? -7.723 -13.344 -11.984 1 70.5 188 GLY B N 1
ATOM 3294 C CA . GLY B 1 188 ? -7.988 -14.203 -10.844 1 70.5 188 GLY B CA 1
ATOM 3295 C C . GLY B 1 188 ? -8.648 -15.516 -11.227 1 70.5 188 GLY B C 1
ATOM 3296 O O . GLY B 1 188 ? -8.281 -16.578 -10.719 1 70.5 188 GLY B O 1
ATOM 3297 N N . ALA B 1 189 ? -9.289 -15.578 -12.438 1 83.31 189 ALA B N 1
ATOM 3298 C CA . ALA B 1 189 ? -9.984 -16.781 -12.875 1 83.31 189 ALA B CA 1
ATOM 3299 C C . ALA B 1 189 ? -9.008 -17.797 -13.469 1 83.31 189 ALA B C 1
ATOM 3301 O O . ALA B 1 189 ? -9.156 -19 -13.266 1 83.31 189 ALA B O 1
ATOM 3302 N N . GLY B 1 190 ? -8.062 -17.297 -14.203 1 92.44 190 GLY B N 1
ATOM 3303 C CA . GLY B 1 190 ? -7.027 -18.172 -14.742 1 92.44 190 GLY B CA 1
ATOM 3304 C C . GLY B 1 190 ? -6.211 -18.875 -13.664 1 92.44 190 GLY B C 1
ATOM 3305 O O . GLY B 1 190 ? -5.934 -20.062 -13.766 1 92.44 190 GLY B O 1
ATOM 3306 N N . ASP B 1 191 ? -5.906 -18.172 -12.656 1 95.31 191 ASP B N 1
ATOM 3307 C CA . ASP B 1 191 ? -5.133 -18.75 -11.562 1 95.31 191 ASP B CA 1
ATOM 3308 C C . ASP B 1 191 ? -5.938 -19.797 -10.812 1 95.31 191 ASP B C 1
ATOM 3310 O O . ASP B 1 191 ? -5.395 -20.828 -10.391 1 95.31 191 ASP B O 1
ATOM 3314 N N . ALA B 1 192 ? -7.254 -19.484 -10.617 1 95.81 192 ALA B N 1
ATOM 3315 C CA . ALA B 1 192 ? -8.133 -20.453 -9.977 1 95.81 192 ALA B CA 1
ATOM 3316 C C . ALA B 1 192 ? -8.211 -21.75 -10.789 1 95.81 192 ALA B C 1
ATOM 3318 O O . ALA B 1 192 ? -8.188 -22.844 -10.227 1 95.81 192 ALA B O 1
ATOM 3319 N N . PHE B 1 193 ? -8.281 -21.609 -12.086 1 96.19 193 PHE B N 1
ATOM 3320 C CA . PHE B 1 193 ? -8.297 -22.766 -12.969 1 96.19 193 PHE B CA 1
ATOM 3321 C C . PHE B 1 193 ? -7.027 -23.594 -12.812 1 96.19 193 PHE B C 1
ATOM 3323 O O . PHE B 1 193 ? -7.09 -24.797 -12.602 1 96.19 193 PHE B O 1
ATOM 3330 N N . ILE B 1 194 ? -5.906 -22.938 -12.867 1 97.25 194 ILE B N 1
ATOM 3331 C CA . ILE B 1 194 ? -4.613 -23.609 -12.883 1 97.25 194 ILE B CA 1
ATOM 3332 C C . ILE B 1 194 ? -4.367 -24.281 -11.531 1 97.25 194 ILE B C 1
ATOM 3334 O O . ILE B 1 194 ? -3.889 -25.422 -11.477 1 97.25 194 ILE B O 1
ATOM 3338 N N . GLY B 1 195 ? -4.676 -23.578 -10.469 1 97.5 195 GLY B N 1
ATOM 3339 C CA . GLY B 1 195 ? -4.582 -24.188 -9.148 1 97.5 195 GLY B CA 1
ATOM 3340 C C . GLY B 1 195 ? -5.477 -25.406 -8.984 1 97.5 195 GLY B C 1
ATOM 3341 O O . GLY B 1 195 ? -5.062 -26.422 -8.422 1 97.5 195 GLY B O 1
ATOM 3342 N N . SER B 1 196 ? -6.703 -25.297 -9.492 1 97.75 196 SER B N 1
ATOM 3343 C CA . SER B 1 196 ? -7.633 -26.422 -9.445 1 97.75 196 SER B CA 1
ATOM 3344 C C . SER B 1 196 ? -7.137 -27.578 -10.297 1 97.75 196 SER B C 1
ATOM 3346 O O . SER B 1 196 ? -7.23 -28.75 -9.883 1 97.75 196 SER B O 1
ATOM 3348 N N . PHE B 1 197 ? -6.629 -27.266 -11.445 1 97.81 197 PHE B N 1
ATOM 3349 C CA . PHE B 1 197 ? -6.102 -28.281 -12.352 1 97.81 197 PHE B CA 1
ATOM 3350 C C . PHE B 1 197 ? -4.969 -29.062 -11.695 1 97.81 197 PHE B C 1
ATOM 3352 O O . PHE B 1 197 ? -4.938 -30.281 -11.766 1 97.81 197 PHE B O 1
ATOM 3359 N N . ALA B 1 198 ? -4.086 -28.344 -11.016 1 98.5 198 ALA B N 1
ATOM 3360 C CA . ALA B 1 198 ? -2.98 -28.984 -10.305 1 98.5 198 ALA B CA 1
ATOM 3361 C C . ALA B 1 198 ? -3.498 -29.891 -9.203 1 98.5 198 ALA B C 1
ATOM 3363 O O . ALA B 1 198 ? -2.934 -30.969 -8.953 1 98.5 198 ALA B O 1
ATOM 3364 N N . TYR B 1 199 ? -4.547 -29.5 -8.547 1 98.44 199 TYR B N 1
ATOM 3365 C CA . TYR B 1 199 ? -5.184 -30.328 -7.535 1 98.44 199 TYR B CA 1
ATOM 3366 C C . TYR B 1 199 ? -5.652 -31.656 -8.125 1 98.44 199 TYR B C 1
ATOM 3368 O O . TYR B 1 199 ? -5.371 -32.719 -7.582 1 98.44 199 TYR B O 1
ATOM 3376 N N . TYR B 1 200 ? -6.328 -31.578 -9.25 1 98.44 200 TYR B N 1
ATOM 3377 C CA . TYR B 1 200 ? -6.867 -32.781 -9.852 1 98.44 200 TYR B CA 1
ATOM 3378 C C . TYR B 1 200 ? -5.746 -33.688 -10.359 1 98.44 200 TYR B C 1
ATOM 3380 O O . TYR B 1 200 ? -5.805 -34.906 -10.219 1 98.44 200 TYR B O 1
ATOM 3388 N N . LEU B 1 201 ? -4.73 -33.031 -10.945 1 98.38 201 LEU B N 1
ATOM 3389 C CA . LEU B 1 201 ? -3.588 -33.812 -11.414 1 98.38 201 LEU B CA 1
ATOM 3390 C C . LEU B 1 201 ? -2.957 -34.625 -10.273 1 98.38 201 LEU B C 1
ATOM 3392 O O . LEU B 1 201 ? -2.488 -35.75 -10.477 1 98.38 201 LEU B O 1
ATOM 3396 N N . SER B 1 202 ? -2.957 -34.062 -9.07 1 98 202 SER B N 1
ATOM 3397 C CA . SER B 1 202 ? -2.258 -34.656 -7.938 1 98 202 SER B CA 1
ATOM 3398 C C . SER B 1 202 ? -3.164 -35.625 -7.18 1 98 202 SER B C 1
ATOM 3400 O O . SER B 1 202 ? -2.717 -36.688 -6.73 1 98 202 SER B O 1
ATOM 3402 N N . HIS B 1 203 ? -4.465 -35.344 -7.145 1 96.19 203 HIS B N 1
ATOM 3403 C CA . HIS B 1 203 ? -5.344 -36.094 -6.254 1 96.19 203 HIS B CA 1
ATOM 3404 C C . HIS B 1 203 ? -6.219 -37.062 -7.031 1 96.19 203 HIS B C 1
ATOM 3406 O O . HIS B 1 203 ? -6.691 -38.062 -6.477 1 96.19 203 HIS B O 1
ATOM 3412 N N . HIS B 1 204 ? -6.438 -36.719 -8.242 1 95.94 204 HIS B N 1
ATOM 3413 C CA . HIS B 1 204 ? -7.34 -37.562 -9.039 1 95.94 204 HIS B CA 1
ATOM 3414 C C . HIS B 1 204 ? -6.695 -37.938 -10.367 1 95.94 204 HIS B C 1
ATOM 3416 O O . HIS B 1 204 ? -7.289 -37.75 -11.43 1 95.94 204 HIS B O 1
ATOM 3422 N N . PRO B 1 205 ? -5.547 -38.625 -10.219 1 93.19 205 PRO B N 1
ATOM 3423 C CA . PRO B 1 205 ? -4.82 -38.938 -11.453 1 93.19 205 PRO B CA 1
ATOM 3424 C C . PRO B 1 205 ? -5.582 -39.906 -12.344 1 93.19 205 PRO B C 1
ATOM 3426 O O . PRO B 1 205 ? -5.238 -40.094 -13.516 1 93.19 205 PRO B O 1
ATOM 3429 N N . HIS B 1 206 ? -6.633 -40.5 -11.82 1 95.12 206 HIS B N 1
ATOM 3430 C CA . HIS B 1 206 ? -7.41 -41.469 -12.586 1 95.12 206 HIS B CA 1
ATOM 3431 C C . HIS B 1 206 ? -8.398 -40.781 -13.508 1 95.12 206 HIS B C 1
ATOM 3433 O O . HIS B 1 206 ? -8.945 -41.406 -14.43 1 95.12 206 HIS B O 1
ATOM 3439 N N . LEU B 1 207 ? -8.68 -39.5 -13.203 1 96.06 207 LEU B N 1
ATOM 3440 C CA . LEU B 1 207 ? -9.578 -38.75 -14.078 1 96.06 207 LEU B CA 1
ATOM 3441 C C . LEU B 1 207 ? -8.922 -38.5 -15.43 1 96.06 207 LEU B C 1
ATOM 3443 O O . LEU B 1 207 ? -7.715 -38.281 -15.508 1 96.06 207 LEU B O 1
ATOM 3447 N N . ASP B 1 208 ? -9.727 -38.531 -16.5 1 96.31 208 ASP B N 1
ATOM 3448 C CA . ASP B 1 208 ? -9.164 -38.125 -17.781 1 96.31 208 ASP B CA 1
ATOM 3449 C C . ASP B 1 208 ? -9.008 -36.625 -17.859 1 96.31 208 ASP B C 1
ATOM 3451 O O . ASP B 1 208 ? -9.625 -35.875 -17.078 1 96.31 208 ASP B O 1
ATOM 3455 N N . LEU B 1 209 ? -8.242 -36.188 -18.781 1 96.81 209 LEU B N 1
ATOM 3456 C CA . LEU B 1 209 ? -7.871 -34.781 -18.906 1 96.81 209 LEU B CA 1
ATOM 3457 C C . LEU B 1 209 ? -9.102 -33.906 -19.141 1 96.81 209 LEU B C 1
ATOM 3459 O O . LEU B 1 209 ? -9.211 -32.812 -18.594 1 96.81 209 LEU B O 1
ATOM 3463 N N . ARG B 1 210 ? -10.016 -34.438 -19.906 1 97.31 210 ARG B N 1
ATOM 3464 C CA . ARG B 1 210 ? -11.234 -33.688 -20.203 1 97.31 210 ARG B CA 1
ATOM 3465 C C . ARG B 1 210 ? -12.023 -33.375 -18.938 1 97.31 210 ARG B C 1
ATOM 3467 O O . ARG B 1 210 ? -12.516 -32.281 -18.75 1 97.31 210 ARG B O 1
ATOM 3474 N N . GLU B 1 211 ? -12.125 -34.375 -18.141 1 97.31 211 GLU B N 1
ATOM 3475 C CA . GLU B 1 211 ? -12.867 -34.219 -16.891 1 97.31 211 GLU B CA 1
ATOM 3476 C C . GLU B 1 211 ? -12.141 -33.281 -15.945 1 97.31 211 GLU B C 1
ATOM 3478 O O . GLU B 1 211 ? -12.781 -32.469 -15.266 1 97.31 211 GLU B O 1
ATOM 3483 N N . MET B 1 212 ? -10.82 -33.344 -15.844 1 97.44 212 MET B N 1
ATOM 3484 C CA . MET B 1 212 ? -10.039 -32.438 -15.016 1 97.44 212 MET B CA 1
ATOM 3485 C C . MET B 1 212 ? -10.258 -31 -15.445 1 97.44 212 MET B C 1
ATOM 3487 O O . MET B 1 212 ? -10.438 -30.109 -14.609 1 97.44 212 MET B O 1
ATOM 3491 N N . ILE B 1 213 ? -10.312 -30.781 -16.75 1 96.5 213 ILE B N 1
ATOM 3492 C CA . ILE B 1 213 ? -10.484 -29.438 -17.312 1 96.5 213 ILE B CA 1
ATOM 3493 C C . ILE B 1 213 ? -11.891 -28.938 -17.016 1 96.5 213 ILE B C 1
ATOM 3495 O O . ILE B 1 213 ? -12.078 -27.781 -16.625 1 96.5 213 ILE B O 1
ATOM 3499 N N . ARG B 1 214 ? -12.828 -29.797 -17.188 1 97.25 214 ARG B N 1
ATOM 3500 C CA . ARG B 1 214 ? -14.219 -29.422 -16.922 1 97.25 214 ARG B CA 1
ATOM 3501 C C . ARG B 1 214 ? -14.414 -28.984 -15.477 1 97.25 214 ARG B C 1
ATOM 3503 O O . ARG B 1 214 ? -14.992 -27.938 -15.219 1 97.25 214 ARG B O 1
ATOM 3510 N N . ARG B 1 215 ? -13.938 -29.781 -14.57 1 97.62 215 ARG B N 1
ATOM 3511 C CA . ARG B 1 215 ? -14.094 -29.5 -13.148 1 97.62 215 ARG B CA 1
ATOM 3512 C C . ARG B 1 215 ? -13.336 -28.234 -12.766 1 97.62 215 ARG B C 1
ATOM 3514 O O . ARG B 1 215 ? -13.836 -27.406 -12 1 97.62 215 ARG B O 1
ATOM 3521 N N . SER B 1 216 ? -12.109 -28.109 -13.312 1 96.75 216 SER B N 1
ATOM 3522 C CA . SER B 1 216 ? -11.312 -26.922 -13.039 1 96.75 216 SER B CA 1
ATOM 3523 C C . SER B 1 216 ? -12.016 -25.656 -13.531 1 96.75 216 SER B C 1
ATOM 3525 O O . SER B 1 216 ? -11.977 -24.609 -12.867 1 96.75 216 SER B O 1
ATOM 3527 N N . SER B 1 217 ? -12.648 -25.75 -14.703 1 95.81 217 SER B N 1
ATOM 3528 C CA . SER B 1 217 ? -13.391 -24.625 -15.266 1 95.81 217 SER B CA 1
ATOM 3529 C C . SER B 1 217 ? -14.578 -24.25 -14.391 1 95.81 217 SER B C 1
ATOM 3531 O O . SER B 1 217 ? -14.883 -23.062 -14.227 1 95.81 217 SER B O 1
ATOM 3533 N N . LYS B 1 218 ? -15.211 -25.188 -13.852 1 95.94 218 LYS B N 1
ATOM 3534 C CA . LYS B 1 218 ? -16.344 -24.938 -12.953 1 95.94 218 LYS B CA 1
ATOM 3535 C C . LYS B 1 218 ? -15.883 -24.188 -11.703 1 95.94 218 LYS B C 1
ATOM 3537 O O . LYS B 1 218 ? -16.516 -23.219 -11.281 1 95.94 218 LYS B O 1
ATOM 3542 N N . ILE B 1 219 ? -14.805 -24.625 -11.141 1 95.69 219 ILE B N 1
ATOM 3543 C CA . ILE B 1 219 ? -14.273 -23.984 -9.945 1 95.69 219 ILE B CA 1
ATOM 3544 C C . ILE B 1 219 ? -13.859 -22.562 -10.258 1 95.69 219 ILE B C 1
ATOM 3546 O O . ILE B 1 219 ? -14.156 -21.641 -9.492 1 95.69 219 ILE B O 1
ATOM 3550 N N . ALA B 1 220 ? -13.188 -22.359 -11.391 1 94.25 220 ALA B N 1
ATOM 3551 C CA . ALA B 1 220 ? -12.773 -21.016 -11.82 1 94.25 220 ALA B CA 1
ATOM 3552 C C . ALA B 1 220 ? -13.984 -20.109 -11.992 1 94.25 220 ALA B C 1
ATOM 3554 O O . ALA B 1 220 ? -13.922 -18.922 -11.68 1 94.25 220 ALA B O 1
ATOM 3555 N N . SER B 1 221 ? -15.055 -20.641 -12.453 1 93.38 221 SER B N 1
ATOM 3556 C CA . SER B 1 221 ? -16.266 -19.859 -12.664 1 93.38 221 SER B CA 1
ATOM 3557 C C . SER B 1 221 ? -16.844 -19.375 -11.344 1 93.38 221 SER B C 1
ATOM 3559 O O . SER B 1 221 ? -17.438 -18.281 -11.281 1 93.38 221 SER B O 1
ATOM 3561 N N . VAL B 1 222 ? -16.703 -20.109 -10.305 1 92.75 222 VAL B N 1
ATOM 3562 C CA . VAL B 1 222 ? -17.188 -19.734 -8.977 1 92.75 222 VAL B CA 1
ATOM 3563 C C . VAL B 1 222 ? -16.344 -18.578 -8.438 1 92.75 222 VAL B C 1
ATOM 3565 O O . VAL B 1 222 ? -16.859 -17.672 -7.793 1 92.75 222 VAL B O 1
ATOM 3568 N N . SER B 1 223 ? -15.055 -18.578 -8.711 1 90.12 223 SER B N 1
ATOM 3569 C CA . SER B 1 223 ? -14.125 -17.578 -8.18 1 90.12 223 SER B CA 1
ATOM 3570 C C . SER B 1 223 ? -14.43 -16.188 -8.727 1 90.12 223 SER B C 1
ATOM 3572 O O . SER B 1 223 ? -14.07 -15.188 -8.109 1 90.12 223 SER B O 1
ATOM 3574 N N . VAL B 1 224 ? -15.086 -16.062 -9.859 1 87.31 224 VAL B N 1
ATOM 3575 C CA . VAL B 1 224 ? -15.312 -14.773 -10.5 1 87.31 224 VAL B CA 1
ATOM 3576 C C . VAL B 1 224 ? -16.625 -14.18 -10.008 1 87.31 224 VAL B C 1
ATOM 3578 O O . VAL B 1 224 ? -17 -13.062 -10.391 1 87.31 224 VAL B O 1
ATOM 3581 N N . GLN B 1 225 ? -17.281 -14.883 -9.148 1 85.06 225 GLN B N 1
ATOM 3582 C CA . GLN B 1 225 ? -18.578 -14.422 -8.664 1 85.06 225 GLN B CA 1
ATOM 3583 C C . GLN B 1 225 ? -18.422 -13.461 -7.488 1 85.06 225 GLN B C 1
ATOM 3585 O O . GLN B 1 225 ? -19.375 -12.773 -7.105 1 85.06 225 GLN B O 1
ATOM 3590 N N . LYS B 1 226 ? -17.312 -13.383 -6.871 1 80.94 226 LYS B N 1
ATOM 3591 C CA . LYS B 1 226 ? -17.016 -12.484 -5.758 1 80.94 226 LYS B CA 1
ATOM 3592 C C . LYS B 1 226 ? -15.812 -11.594 -6.082 1 80.94 226 LYS B C 1
ATOM 3594 O O . LYS B 1 226 ? -14.938 -11.984 -6.855 1 80.94 226 LYS B O 1
ATOM 3599 N N . PRO B 1 227 ? -15.891 -10.477 -5.512 1 78.44 227 PRO B N 1
ATOM 3600 C CA . PRO B 1 227 ? -14.75 -9.594 -5.766 1 78.44 227 PRO B CA 1
ATOM 3601 C C . PRO B 1 227 ? -13.461 -10.094 -5.105 1 78.44 227 PRO B C 1
ATOM 3603 O O . PRO B 1 227 ? -13.508 -10.734 -4.055 1 78.44 227 PRO B O 1
ATOM 3606 N N . GLY B 1 228 ? -12.406 -9.68 -5.852 1 79.44 228 GLY B N 1
ATOM 3607 C CA . GLY B 1 228 ? -11.102 -10.047 -5.312 1 79.44 228 GLY B CA 1
ATOM 3608 C C . GLY B 1 228 ? -10.5 -11.266 -5.984 1 79.44 228 GLY B C 1
ATOM 3609 O O . GLY B 1 228 ? -11.211 -12.031 -6.641 1 79.44 228 GLY B O 1
ATOM 3610 N N . THR B 1 229 ? -9.211 -11.414 -5.801 1 82.88 229 THR B N 1
ATOM 3611 C CA . THR B 1 229 ? -8.555 -12.586 -6.367 1 82.88 229 THR B CA 1
ATOM 3612 C C . THR B 1 229 ? -8.57 -13.75 -5.375 1 82.88 229 THR B C 1
ATOM 3614 O O . THR B 1 229 ? -9.523 -14.531 -5.348 1 82.88 229 THR B O 1
ATOM 3617 N N . GLN B 1 230 ? -7.793 -13.758 -4.359 1 87.44 230 GLN B N 1
ATOM 3618 C CA . GLN B 1 230 ? -7.711 -14.891 -3.434 1 87.44 230 GLN B CA 1
ATOM 3619 C C . GLN B 1 230 ? -8.945 -14.953 -2.535 1 87.44 230 GLN B C 1
ATOM 3621 O O . GLN B 1 230 ? -9.406 -16.031 -2.178 1 87.44 230 GLN B O 1
ATOM 3626 N N . THR B 1 231 ? -9.508 -13.781 -2.271 1 85.5 231 THR B N 1
ATOM 3627 C CA . THR B 1 231 ? -10.664 -13.742 -1.389 1 85.5 231 THR B CA 1
ATOM 3628 C C . THR B 1 231 ? -11.891 -14.344 -2.078 1 85.5 231 THR B C 1
ATOM 3630 O O . THR B 1 231 ? -12.859 -14.711 -1.417 1 85.5 231 THR B O 1
ATOM 3633 N N . SER B 1 232 ? -11.82 -14.398 -3.324 1 87.56 232 SER B N 1
ATOM 3634 C CA . SER B 1 232 ? -12.961 -14.93 -4.066 1 87.56 232 SER B CA 1
ATOM 3635 C C . SER B 1 232 ? -12.836 -16.438 -4.27 1 87.56 232 SER B C 1
ATOM 3637 O O . SER B 1 232 ? -13.766 -17.078 -4.754 1 87.56 232 SER B O 1
ATOM 3639 N N . PHE B 1 233 ? -11.672 -17.031 -3.961 1 94.75 233 PHE B N 1
ATOM 3640 C CA . PHE B 1 233 ? -11.445 -18.453 -4.191 1 94.75 233 PHE B CA 1
ATOM 3641 C C . PHE B 1 233 ? -12.312 -19.297 -3.262 1 94.75 233 PHE B C 1
ATOM 3643 O O . PHE B 1 233 ? -12.344 -19.062 -2.053 1 94.75 233 PHE B O 1
ATOM 3650 N N . PRO B 1 234 ? -13.016 -20.281 -3.807 1 93.94 234 PRO B N 1
ATOM 3651 C CA . PRO B 1 234 ? -13.875 -21.125 -2.973 1 93.94 234 PRO B CA 1
ATOM 3652 C C . PRO B 1 234 ? -13.086 -22.203 -2.207 1 93.94 234 PRO B C 1
ATOM 3654 O O . PRO B 1 234 ? -12.117 -22.75 -2.732 1 93.94 234 PRO B O 1
ATOM 3657 N N . SER B 1 235 ? -13.539 -22.406 -1.022 1 94 235 SER B N 1
ATOM 3658 C CA . SER B 1 235 ? -13.039 -23.562 -0.291 1 94 235 SER B CA 1
ATOM 3659 C C . SER B 1 235 ? -13.711 -24.859 -0.763 1 94 235 SER B C 1
ATOM 3661 O O . SER B 1 235 ? -14.758 -24.812 -1.419 1 94 235 SER B O 1
ATOM 3663 N N . ARG B 1 236 ? -13.102 -25.938 -0.399 1 94.69 236 ARG B N 1
ATOM 3664 C CA . ARG B 1 236 ? -13.656 -27.234 -0.748 1 94.69 236 ARG B CA 1
ATOM 3665 C C . ARG B 1 236 ? -15.094 -27.375 -0.24 1 94.69 236 ARG B C 1
ATOM 3667 O O . ARG B 1 236 ? -15.961 -27.875 -0.952 1 94.69 236 ARG B O 1
ATOM 3674 N N . GLU B 1 237 ? -15.352 -26.812 0.929 1 94 237 GLU B N 1
ATOM 3675 C CA . GLU B 1 237 ? -16.656 -26.938 1.575 1 94 237 GLU B CA 1
ATOM 3676 C C . GLU B 1 237 ? -17.719 -26.141 0.839 1 94 237 GLU B C 1
ATOM 3678 O O . GLU B 1 237 ? -18.906 -26.438 0.931 1 94 237 GLU B O 1
ATOM 3683 N N . ALA B 1 238 ? -17.297 -25.172 0.078 1 93.31 238 ALA B N 1
ATOM 3684 C CA . ALA B 1 238 ? -18.219 -24.281 -0.622 1 93.31 238 ALA B CA 1
ATOM 3685 C C . ALA B 1 238 ? -18.562 -24.828 -2.008 1 93.31 238 ALA B C 1
ATOM 3687 O O . ALA B 1 238 ? -19.391 -24.266 -2.715 1 93.31 238 ALA B O 1
ATOM 3688 N N . LEU B 1 239 ? -17.938 -25.953 -2.385 1 95.38 239 LEU B N 1
ATOM 3689 C CA . LEU B 1 239 ? -18.109 -26.516 -3.717 1 95.38 239 LEU B CA 1
ATOM 3690 C C . LEU B 1 239 ? -18.922 -27.812 -3.658 1 95.38 239 LEU B C 1
ATOM 3692 O O . LEU B 1 239 ? -19.016 -28.438 -2.604 1 95.38 239 LEU B O 1
ATOM 3696 N N . SER B 1 240 ? -19.484 -28.156 -4.828 1 93.69 240 SER B N 1
ATOM 3697 C CA . SER B 1 240 ? -20.25 -29.391 -4.918 1 93.69 240 SER B CA 1
ATOM 3698 C C . SER B 1 240 ? -19.391 -30.625 -4.664 1 93.69 240 SER B C 1
ATOM 3700 O O . SER B 1 240 ? -18.25 -30.703 -5.152 1 93.69 240 SER B O 1
ATOM 3702 N N . ALA B 1 241 ? -19.906 -31.625 -4.031 1 93.31 241 ALA B N 1
ATOM 3703 C CA . ALA B 1 241 ? -19.188 -32.844 -3.695 1 93.31 241 ALA B CA 1
ATOM 3704 C C . ALA B 1 241 ? -18.797 -33.625 -4.953 1 93.31 241 ALA B C 1
ATOM 3706 O O . ALA B 1 241 ? -17.812 -34.375 -4.953 1 93.31 241 ALA B O 1
ATOM 3707 N N . ASP B 1 242 ? -19.531 -33.406 -6.02 1 92.94 242 ASP B N 1
ATOM 3708 C CA . ASP B 1 242 ? -19.297 -34.125 -7.266 1 92.94 242 ASP B CA 1
ATOM 3709 C C . ASP B 1 242 ? -17.938 -33.781 -7.867 1 92.94 242 ASP B C 1
ATOM 3711 O O . ASP B 1 242 ? -17.391 -34.531 -8.672 1 92.94 242 ASP B O 1
ATOM 3715 N N . LEU B 1 243 ? -17.438 -32.656 -7.441 1 95.25 243 LEU B N 1
ATOM 3716 C CA . LEU B 1 243 ? -16.156 -32.188 -7.969 1 95.25 243 LEU B CA 1
ATOM 3717 C C . LEU B 1 243 ? -14.992 -32.938 -7.332 1 95.25 243 LEU B C 1
ATOM 3719 O O . LEU B 1 243 ? -13.859 -32.844 -7.801 1 95.25 243 LEU B O 1
ATOM 3723 N N . PHE B 1 244 ? -15.367 -33.719 -6.316 1 93.5 244 PHE B N 1
ATOM 3724 C CA . PHE B 1 244 ? -14.312 -34.406 -5.578 1 93.5 244 PHE B CA 1
ATOM 3725 C C . PHE B 1 244 ? -14.508 -35.906 -5.629 1 93.5 244 PHE B C 1
ATOM 3727 O O . PHE B 1 244 ? -13.758 -36.656 -5.004 1 93.5 244 PHE B O 1
ATOM 3734 N N . ALA B 1 245 ? -15.617 -36.312 -6.312 1 85.44 245 ALA B N 1
ATOM 3735 C CA . ALA B 1 245 ? -15.945 -37.75 -6.41 1 85.44 245 ALA B CA 1
ATOM 3736 C C . ALA B 1 245 ? -15.094 -38.438 -7.477 1 85.44 245 ALA B C 1
ATOM 3738 O O . ALA B 1 245 ? -14.633 -37.781 -8.422 1 85.44 245 ALA B O 1
#

Radius of gyration: 26.3 Å; Cα contacts (8 Å, |Δi|>4): 1189; chains: 2; bounding box: 42×80×53 Å

InterPro domains:
  IPR002139 Ribokinase/fructokinase [PR00990] (5-26)
  IPR002139 Ribokinase/fructokinase [PR00990] (32-51)
  IPR002139 Ribokinase/fructokinase [PR00990] (104-117)
  IPR002139 Ribokinase/fructokinase [PR00990] (173-188)
  IPR011611 Carbohydrate kinase PfkB [PF00294] (2-187)
  IPR011877 Ribokinase [MF_01987] (1-241)
  IPR011877 Ribokinase [cd01174] (2-235)
  IPR029056 Ribokinase-like [G3DSA:3.40.1190.20] (1-187)
  IPR029056 Ribokinase-like [G3DSA:3.40.1190.20] (188-245)
  IPR029056 Ribokinase-like [SSF53613] (1-239)

Nearest PDB structures (foldseek):
  5bye-assembly1_B  TM=9.446E-01  e=9.646E-33  Homo sapiens
  5c3z-assembly1_B  TM=9.613E-01  e=1.204E-30  Homo sapiens
  1rk2-assembly2_C  TM=9.011E-01  e=7.542E-25  Escherichia coli
  4xck-assembly1_A  TM=9.028E-01  e=1.289E-24  Vibrio cholerae O395
  3ry7-assembly1_A-2  TM=8.864E-01  e=1.125E-22  Staphylococcus aureus subsp. aureus COL

pLDDT: mean 95.19, std 6.11, range [54.12, 98.88]

Organism: NCBI:txid2607531

Foldseek 3Di:
DAEEEEWAKEKEKEWEFADDADVVDDGDTDDIDIAIDTLRLLLQLLLLLQPDAYEYAAEAEPDVSSVVSVVVCVVSNYHDVLYYYDYPWHGKYKYWYAHPVGDIDIDIDRTRLAVRDLVSLVVCLVVLLPYQEYEYEVSHPLNNRLSSLVSNVVSVHAYEYADPDPDPDHDCSVVVSHPHYQYDDDDLLSSSLNSQLSNCVRQPVVDDPVLSNVLSNVQSVQLVVDDDRNVSRDGSVRDDCVSVD/DAEEEEWAKEKEKEWEFADDADVVDDGDTDDIDIAIDTLRLLLQLLLLLQPDAYEYAAEAEPDVSSVVSVVVCVVSNYHDVLYYYDYPWHGKYKYWYAHPVGDIDIDIDRTRLAVRDLVSLVVCLVVLLPYQEYEYEVSHPLNNRLSSLVSNVVSVHAYEYADPDPDPDHDCSVVVSHPHYQYDDDDLLSSSLNSQLSNCVRQPVVDDPVLSNVLSNVQSVQLVVDDDRNVSRDGSVRDDCVSVD

Secondary structure (DSSP, 8-state):
--EEEE---EEEEEEEESSPPPTT-EEE-SEEEEEEE-HHHHHHHHHHHTT--EEEEEEE-SSHHHHHHHHHHHHTT-EEEEEEEPTT-PPEEEEEEEETTS-EEEEEE-GGGGG--HHHHHTTHHHHHT-SEEEE-SSS-HHHHHHHHHHHHHTT-EEEE---S--SS--THHHHH-SEE----SHHHHHHHHHHHHHHHHH-TTS-HHHHHHHHHHHHHHHTTSSSSGGGPPPGGGS-GGGG-/--EEEE---EEEEEEEESSPPPTT-EEE-SEEEEEEE-HHHHHHHHHHHTT--EEEEEEE-SSHHHHHHHHHHHHTT-EEEEEEEPTT-PPEEEEEEEETTS-EEEEEE-GGGGG--HHHHHTTHHHHHH-SEEEE-SSS-HHHHHHHHHHHHHTT-EEEE---S--SS--THHHHH-SEE----SHHHHHHHHHHHHHHHHH-TTS-HHHHHHHHHHHHHHHTTSSSSGGGPPPGGGS-GGGG-

Solvent-accessible surface area (backbone atoms only — not comparable to full-atom values): 24161 Å² total; per-residue (Å²): 83,32,34,26,24,48,32,19,46,22,38,32,38,40,37,32,25,72,57,78,54,50,88,71,30,77,31,71,29,80,41,75,48,80,44,65,35,30,66,30,42,40,17,46,50,36,16,27,40,63,66,38,47,30,35,38,36,33,25,25,9,75,41,69,65,24,52,52,47,55,53,51,31,52,73,60,63,37,42,54,88,52,45,43,73,32,81,101,30,46,34,11,35,32,46,32,42,31,27,71,87,70,46,37,28,29,40,33,25,52,45,14,13,64,68,42,41,50,66,57,46,61,74,36,39,71,57,48,44,56,13,47,26,40,40,36,44,45,62,33,39,62,69,25,47,50,46,45,37,53,50,22,50,75,48,71,19,45,30,35,33,31,68,33,62,85,62,97,81,67,66,69,60,57,69,71,46,33,76,36,79,49,80,52,90,64,72,52,36,38,29,33,22,52,9,35,37,48,32,35,60,48,75,40,67,84,56,53,70,67,56,42,49,53,47,13,51,52,55,14,57,55,21,67,73,38,75,62,42,62,80,16,52,64,42,49,88,76,45,67,67,74,78,74,105,81,31,33,27,26,48,31,17,46,23,38,33,38,39,39,32,25,72,57,80,53,49,86,71,29,76,30,70,30,79,41,76,48,78,44,66,36,31,65,30,42,40,18,46,51,36,15,26,40,63,66,39,48,28,34,40,35,34,27,25,9,76,41,68,66,25,50,51,48,55,50,51,33,52,73,61,62,38,43,54,87,52,44,42,72,33,81,100,29,46,34,12,34,33,46,32,42,31,27,71,88,70,46,38,28,28,42,32,26,51,46,13,14,64,67,42,40,49,64,56,45,61,75,36,38,72,58,49,44,56,12,46,27,38,39,35,42,45,64,32,38,63,69,27,46,49,45,45,37,53,51,22,49,75,50,70,20,45,29,36,33,31,69,32,63,83,60,97,79,68,66,68,61,58,67,70,46,33,76,37,78,49,80,52,90,67,70,51,38,40,28,33,22,53,9,36,35,48,33,36,59,47,74,40,66,83,56,52,68,66,57,41,50,52,50,14,49,54,53,13,57,55,20,68,74,39,77,60,44,60,79,16,50,64,43,49,87,76,45,68,67,74,77,75,106